Protein AF-A0A2N9N9C1-F1 (afdb_monomer_lite)

Sequence (567 aa):
MRVSGHRVFGIATTCCLLVFFAQAALATPDCSTTGSKASLPAGVTADYKSQLYGSPGSFVDVTIDGAGLQAYTPAICLYLPGAGSDHAGNNYVRFDSSSTSDKEIKGTLTLMPSAPKGVYRIYLADSSTLYYTGTNFDVRSSSNGQYADCPNAGGPVNGNQTLYCSQALLDYEQAKQIFGKGVADRYIVVQVTIRNLSDNYEYILQDVRVGTTEAVVASIDRKLVRGLAEKTEQFSARAIAIRLTLAGATMLTGIAGIVGNSALTSAANLTAGPASSGLQTAIPDLTKAELNRISDLAFSASQTVIPKHSSVPLVAFLSSKIFADHFKKFDQTCLMKFQENLIVEVAGAHVEEVNESKPAITALVPPALDLTDLSKSKTSTIYLVGTGLDGVTALHLTVPQSAGAAAAAKAIPPYKLRPVPPATTLDAAKNEIVVNSTDGLTDGKYSVALDTAAKTGISTAVVLDVFTEPTVSDVSDANNDLKSFSRSNFKNDVQIALVGTTVDSITEVHLSPPLGTAGKTLDYQVKNAKFTFPATDSDNLQLGEYSVTVDVPQKSGIQTNATITIK

Structure (mmCIF, N/CA/C/O backbone):
data_AF-A0A2N9N9C1-F1
#
_entry.id   AF-A0A2N9N9C1-F1
#
loop_
_atom_site.group_PDB
_atom_site.id
_atom_site.type_symbol
_atom_site.label_atom_id
_atom_site.label_alt_id
_atom_site.label_comp_id
_atom_site.label_asym_id
_atom_site.label_entity_id
_atom_site.label_seq_id
_atom_site.pdbx_PDB_ins_code
_atom_site.Cartn_x
_atom_site.Cartn_y
_atom_site.Cartn_z
_atom_site.occupancy
_atom_site.B_iso_or_equiv
_atom_site.auth_seq_id
_atom_site.auth_comp_id
_atom_site.auth_asym_id
_atom_site.auth_atom_id
_atom_site.pdbx_PDB_model_num
ATOM 1 N N . MET A 1 1 ? 27.827 63.834 -15.307 1.00 34.59 1 MET A N 1
ATOM 2 C CA . MET A 1 1 ? 26.377 63.533 -15.354 1.00 34.59 1 MET A CA 1
ATOM 3 C C . MET A 1 1 ? 26.076 62.455 -14.322 1.00 34.59 1 MET A C 1
ATOM 5 O O . MET A 1 1 ? 26.874 61.543 -14.176 1.00 34.59 1 MET A O 1
ATOM 9 N N . ARG A 1 2 ? 25.002 62.651 -13.547 1.00 37.84 2 ARG A N 1
ATOM 10 C CA . ARG A 1 2 ? 24.528 61.827 -12.417 1.00 37.84 2 ARG A CA 1
ATOM 11 C C . ARG A 1 2 ? 24.075 60.426 -12.847 1.00 37.84 2 ARG A C 1
ATOM 13 O O . ARG A 1 2 ? 23.530 60.332 -13.935 1.00 37.84 2 ARG A O 1
ATOM 20 N N . VAL A 1 3 ? 24.226 59.437 -11.953 1.00 31.34 3 VAL A N 1
ATOM 21 C CA . VAL A 1 3 ? 23.237 58.536 -11.271 1.00 31.34 3 VAL A CA 1
ATOM 22 C C . VAL A 1 3 ? 24.085 57.447 -10.552 1.00 31.34 3 VAL A C 1
ATOM 24 O O . VAL A 1 3 ? 25.111 57.075 -11.100 1.00 31.34 3 VAL A O 1
ATOM 27 N N . SER A 1 4 ? 23.787 56.779 -9.428 1.00 39.69 4 SER A N 1
ATOM 28 C CA . SER A 1 4 ? 23.173 57.025 -8.106 1.00 39.69 4 SER A CA 1
ATOM 29 C C . SER A 1 4 ? 22.886 55.638 -7.484 1.00 39.69 4 SER A C 1
ATOM 31 O O . SER A 1 4 ? 22.106 54.883 -8.051 1.00 39.69 4 SER A O 1
ATOM 33 N N . GLY A 1 5 ? 23.449 55.342 -6.304 1.00 37.38 5 GLY A N 1
ATOM 34 C CA . GLY A 1 5 ? 22.762 54.593 -5.238 1.00 37.38 5 GLY A CA 1
ATOM 35 C C . GLY A 1 5 ? 22.847 53.060 -5.208 1.00 37.38 5 GLY A C 1
ATOM 36 O O . GLY A 1 5 ? 22.045 52.386 -5.843 1.00 37.38 5 GLY A O 1
ATOM 37 N N . HIS A 1 6 ? 23.669 52.512 -4.304 1.00 32.84 6 HIS A N 1
ATOM 38 C CA . HIS A 1 6 ? 23.390 51.239 -3.623 1.00 32.84 6 HIS A CA 1
ATOM 39 C C . HIS A 1 6 ? 23.411 51.465 -2.107 1.00 32.84 6 HIS A C 1
ATOM 41 O O . HIS A 1 6 ? 24.379 51.977 -1.548 1.00 32.84 6 HIS A O 1
ATOM 47 N N . ARG A 1 7 ? 22.278 51.152 -1.467 1.00 32.06 7 ARG A N 1
ATOM 48 C CA . ARG A 1 7 ? 22.051 51.241 -0.023 1.00 32.06 7 ARG A CA 1
ATOM 49 C C . ARG A 1 7 ? 22.517 49.945 0.635 1.00 32.06 7 ARG A C 1
ATOM 51 O O . ARG A 1 7 ? 22.089 48.869 0.234 1.00 32.06 7 ARG A O 1
ATOM 58 N N . VAL A 1 8 ? 23.336 50.072 1.673 1.00 33.75 8 VAL A N 1
ATOM 59 C CA . VAL A 1 8 ? 23.654 49.001 2.621 1.00 33.75 8 VAL A CA 1
ATOM 60 C C . VAL A 1 8 ? 22.489 48.898 3.608 1.00 33.75 8 VAL A C 1
ATOM 62 O O . VAL A 1 8 ? 22.201 49.857 4.322 1.00 33.75 8 VAL A O 1
ATOM 65 N N . PHE A 1 9 ? 21.787 47.764 3.616 1.00 30.52 9 PHE A N 1
ATOM 66 C CA . PHE A 1 9 ? 20.780 47.444 4.628 1.00 30.52 9 PHE A CA 1
ATOM 67 C C . PHE A 1 9 ? 21.478 46.785 5.822 1.00 30.52 9 PHE A C 1
ATOM 69 O O . PHE A 1 9 ? 22.036 45.696 5.701 1.00 30.52 9 PHE A O 1
ATOM 76 N N . GLY A 1 10 ? 21.463 47.469 6.966 1.00 30.03 10 GLY A N 1
ATOM 77 C CA . GLY A 1 10 ? 21.845 46.900 8.253 1.00 30.03 10 GLY A CA 1
ATOM 78 C C . GLY A 1 10 ? 20.757 45.951 8.750 1.00 30.03 10 GLY A C 1
ATOM 79 O O . GLY A 1 10 ? 19.587 46.326 8.817 1.00 30.03 10 GLY A O 1
ATOM 80 N N . ILE A 1 11 ? 21.146 44.726 9.091 1.00 30.83 11 ILE A N 1
ATOM 81 C CA . ILE A 1 11 ? 20.286 43.759 9.772 1.00 30.83 11 ILE A CA 1
ATOM 82 C C . ILE A 1 11 ? 20.402 44.042 11.271 1.00 30.83 11 ILE A C 1
ATOM 84 O O . ILE A 1 11 ? 21.451 43.838 11.877 1.00 30.83 11 ILE A O 1
ATOM 88 N N . ALA A 1 12 ? 19.325 44.575 11.845 1.00 29.80 12 ALA A N 1
ATOM 89 C CA . ALA A 1 12 ? 19.164 44.751 13.278 1.00 29.80 12 ALA A CA 1
ATOM 90 C C . ALA A 1 12 ? 18.795 43.402 13.911 1.00 29.80 12 ALA A C 1
ATOM 92 O O . ALA A 1 12 ? 17.723 42.855 13.661 1.00 29.80 12 ALA A O 1
ATOM 93 N N . THR A 1 13 ? 19.697 42.865 14.727 1.00 31.61 13 THR A N 1
ATOM 94 C CA . THR A 1 13 ? 19.493 41.643 15.507 1.00 31.61 13 THR A CA 1
ATOM 95 C C . THR A 1 13 ? 18.629 41.967 16.726 1.00 31.61 13 THR A C 1
ATOM 97 O O . THR A 1 13 ? 19.124 42.413 17.760 1.00 31.61 13 THR A O 1
ATOM 100 N N . THR A 1 14 ? 17.314 41.791 16.603 1.00 32.53 14 THR A N 1
ATOM 101 C CA . THR A 1 14 ? 16.375 41.919 17.723 1.00 32.53 14 THR A CA 1
ATOM 102 C C . THR A 1 14 ? 16.426 40.652 18.574 1.00 32.53 14 THR A C 1
ATOM 104 O O . THR A 1 14 ? 15.998 39.578 18.159 1.00 32.53 14 THR A O 1
ATOM 107 N N . CYS A 1 15 ? 16.981 40.795 19.774 1.00 25.20 15 CYS A N 1
ATOM 108 C CA . CYS A 1 15 ? 17.037 39.780 20.816 1.00 25.20 15 CYS A CA 1
ATOM 109 C C . CYS A 1 15 ? 15.610 39.478 21.313 1.00 25.20 15 CYS A C 1
ATOM 111 O O . CYS A 1 15 ? 15.028 40.265 22.058 1.00 25.20 15 CYS A O 1
ATOM 113 N N . CYS A 1 16 ? 15.022 38.367 20.861 1.00 28.55 16 CYS A N 1
ATOM 114 C CA . CYS A 1 16 ? 13.785 37.830 21.422 1.00 28.55 16 CYS A CA 1
ATOM 115 C C . CYS A 1 16 ? 14.138 36.968 22.637 1.00 28.55 16 CYS A C 1
ATOM 117 O O . CYS A 1 16 ? 14.681 35.871 22.516 1.00 28.55 16 CYS A O 1
ATOM 119 N N . LEU A 1 17 ? 13.850 37.515 23.814 1.00 27.06 17 LEU A N 1
ATOM 120 C CA . LEU A 1 17 ? 13.979 36.876 25.114 1.00 27.06 17 LEU A CA 1
ATOM 121 C C . LEU A 1 17 ? 12.931 35.747 25.218 1.00 27.06 17 LEU A C 1
ATOM 123 O O . LEU A 1 17 ? 11.770 35.991 25.540 1.00 27.06 17 LEU A O 1
ATOM 127 N N . LEU A 1 18 ? 13.326 34.511 24.906 1.00 28.52 18 LEU A N 1
ATOM 128 C CA . LEU A 1 18 ? 12.536 33.308 25.184 1.00 28.52 18 LEU A CA 1
ATOM 129 C C . LEU A 1 18 ? 12.537 33.057 26.698 1.00 28.52 18 LEU A C 1
ATOM 131 O O . LEU A 1 18 ? 13.459 32.456 27.248 1.00 28.52 18 LEU A O 1
ATOM 135 N N . VAL A 1 19 ? 11.497 33.538 27.378 1.00 27.14 19 VAL A N 1
ATOM 136 C CA . VAL A 1 19 ? 11.169 33.132 28.748 1.00 27.14 19 VAL A CA 1
ATOM 137 C C . VAL A 1 19 ? 10.612 31.711 28.682 1.00 27.14 19 VAL A C 1
ATOM 139 O O . VAL A 1 19 ? 9.431 31.500 28.418 1.00 27.14 19 VAL A O 1
ATOM 142 N N . PHE A 1 20 ? 11.476 30.722 28.902 1.00 27.19 20 PHE A N 1
ATOM 143 C CA . PHE A 1 20 ? 11.045 29.374 29.252 1.00 27.19 20 PHE A CA 1
ATOM 144 C C . PHE A 1 20 ? 10.433 29.424 30.657 1.00 27.19 20 PHE A C 1
ATOM 146 O O . PHE A 1 20 ? 11.151 29.529 31.652 1.00 27.19 20 PHE A O 1
ATOM 153 N N . PHE A 1 21 ? 9.106 29.338 30.754 1.00 29.94 21 PHE A N 1
ATOM 154 C CA . PHE A 1 21 ? 8.471 28.895 31.991 1.00 29.94 21 PHE A CA 1
ATOM 155 C C . PHE A 1 21 ? 8.863 27.430 32.199 1.00 29.94 21 PHE A C 1
ATOM 157 O O . PHE A 1 21 ? 8.314 26.530 31.567 1.00 29.94 21 PHE A O 1
ATOM 164 N N . ALA A 1 22 ? 9.848 27.194 33.064 1.00 30.05 22 ALA A N 1
ATOM 165 C CA . ALA A 1 22 ? 10.119 25.873 33.601 1.00 30.05 22 ALA A CA 1
ATOM 166 C C . ALA A 1 22 ? 8.901 25.453 34.438 1.00 30.05 22 ALA A C 1
ATOM 168 O O . ALA A 1 22 ? 8.758 25.859 35.591 1.00 30.05 22 ALA A O 1
ATOM 169 N N . GLN A 1 23 ? 7.992 24.674 33.850 1.00 35.12 23 GLN A N 1
ATOM 170 C CA . GLN A 1 23 ? 7.035 23.907 34.635 1.00 35.12 23 GLN A CA 1
ATOM 171 C C . GLN A 1 23 ? 7.849 22.883 35.427 1.00 35.12 23 GLN A C 1
ATOM 173 O O . GLN A 1 23 ? 8.410 21.947 34.857 1.00 35.12 23 GLN A O 1
ATOM 178 N N . ALA A 1 24 ? 7.979 23.096 36.736 1.00 35.19 24 ALA A N 1
ATOM 179 C CA . ALA A 1 24 ? 8.482 22.066 37.626 1.00 35.19 24 ALA A CA 1
ATOM 180 C C . ALA A 1 24 ? 7.539 20.864 37.495 1.00 35.19 24 ALA A C 1
ATOM 182 O O . ALA A 1 24 ? 6.362 20.965 37.840 1.00 35.19 24 ALA A O 1
ATOM 183 N N . ALA A 1 25 ? 8.039 19.755 36.951 1.00 41.97 25 ALA A N 1
ATOM 184 C CA . ALA A 1 25 ? 7.324 18.490 36.967 1.00 41.97 25 ALA A CA 1
ATOM 185 C C . ALA A 1 25 ? 7.162 18.084 38.437 1.00 41.97 25 ALA A C 1
ATOM 187 O O . ALA A 1 25 ? 8.093 17.572 39.058 1.00 41.97 25 ALA A O 1
ATOM 188 N N . LEU A 1 26 ? 6.007 18.404 39.021 1.00 46.78 26 LEU A N 1
ATOM 189 C CA . LEU A 1 26 ? 5.629 17.919 40.340 1.00 46.78 26 LEU A CA 1
ATOM 190 C C . LEU A 1 26 ? 5.619 16.393 40.255 1.00 46.78 26 LEU A C 1
ATOM 192 O O . LEU A 1 26 ? 4.904 15.819 39.433 1.00 46.78 26 LEU A O 1
ATOM 196 N N . ALA A 1 27 ? 6.463 15.745 41.057 1.00 54.41 27 ALA A N 1
ATOM 197 C CA . ALA A 1 27 ? 6.459 14.297 41.170 1.00 54.41 27 ALA A CA 1
ATOM 198 C C . ALA A 1 27 ? 5.048 13.861 41.582 1.00 54.41 27 ALA A C 1
ATOM 200 O O . ALA A 1 27 ? 4.541 14.293 42.618 1.00 54.41 27 ALA A O 1
ATOM 201 N N . THR A 1 28 ? 4.398 13.048 40.750 1.00 59.03 28 THR A N 1
ATOM 202 C CA . THR A 1 28 ? 3.070 12.518 41.057 1.00 59.03 28 THR A CA 1
ATOM 203 C C . THR A 1 28 ? 3.155 11.702 42.352 1.00 59.03 28 THR A C 1
ATOM 205 O O . THR A 1 28 ? 4.028 10.829 42.432 1.00 59.03 28 THR A O 1
ATOM 208 N N . PRO A 1 29 ? 2.285 11.961 43.342 1.00 62.41 29 PRO A N 1
ATOM 209 C CA . PRO A 1 29 ? 2.258 11.238 44.608 1.00 62.41 29 PRO A CA 1
ATOM 210 C C . PRO A 1 29 ? 2.244 9.725 44.373 1.00 62.41 29 PRO A C 1
ATOM 212 O O . PRO A 1 29 ? 1.497 9.229 43.530 1.00 62.41 29 PRO A O 1
ATOM 215 N N . ASP A 1 30 ? 3.087 8.985 45.088 1.00 69.94 30 ASP A N 1
ATOM 216 C CA . ASP A 1 30 ? 3.107 7.525 45.023 1.00 69.94 30 ASP A CA 1
ATOM 217 C C . ASP A 1 30 ? 1.934 6.951 45.834 1.00 69.94 30 ASP A C 1
ATOM 219 O O . ASP A 1 30 ? 1.785 7.255 47.024 1.00 69.94 30 ASP A O 1
ATOM 223 N N . CYS A 1 31 ? 1.102 6.100 45.212 1.00 73.38 31 CYS A N 1
ATOM 224 C CA . CYS A 1 31 ? 0.025 5.409 45.933 1.00 73.38 31 CYS A CA 1
ATOM 225 C C . CYS A 1 31 ? 0.542 4.408 46.980 1.00 73.38 31 CYS A C 1
ATOM 227 O O . CYS A 1 31 ? -0.258 3.804 47.689 1.00 73.38 31 CYS A O 1
ATOM 229 N N . SER A 1 32 ? 1.860 4.218 47.087 1.00 68.69 32 SER A N 1
ATOM 230 C CA . SER A 1 32 ? 2.495 3.462 48.168 1.00 68.69 32 SER A CA 1
ATOM 231 C C . SER A 1 32 ? 2.418 4.149 49.538 1.00 68.69 32 SER A C 1
ATOM 233 O O . SER A 1 32 ? 2.744 3.524 50.547 1.00 68.69 32 SER A O 1
ATOM 235 N N . THR A 1 33 ? 1.978 5.410 49.615 1.00 60.81 33 THR A N 1
ATOM 236 C CA . THR A 1 33 ? 1.808 6.130 50.884 1.00 60.81 33 THR A CA 1
ATOM 237 C C . THR A 1 33 ? 0.645 5.538 51.694 1.00 60.81 33 THR A C 1
ATOM 239 O O . THR A 1 33 ? -0.524 5.874 51.539 1.00 60.81 33 THR A O 1
ATOM 242 N N . THR A 1 34 ? 0.983 4.608 52.591 1.00 52.22 34 THR A N 1
ATOM 243 C CA . THR A 1 34 ? 0.083 3.812 53.446 1.00 52.22 34 THR A CA 1
ATOM 244 C C . THR A 1 34 ? -0.561 4.595 54.604 1.00 52.22 34 THR A C 1
ATOM 246 O O . THR A 1 34 ? -0.782 4.044 55.684 1.00 52.22 34 THR A O 1
ATOM 249 N N . GLY A 1 35 ? -0.854 5.883 54.421 1.00 54.59 35 GLY A N 1
ATOM 250 C CA . GLY A 1 35 ? -1.615 6.667 55.391 1.00 54.59 35 GLY A CA 1
ATOM 251 C C . GLY A 1 35 ? -3.083 6.240 55.380 1.00 54.59 35 GLY A C 1
ATOM 252 O O . GLY A 1 35 ? -3.703 6.161 54.323 1.00 54.59 35 GLY A O 1
ATOM 253 N N . SER A 1 36 ? -3.641 5.928 56.550 1.00 54.34 36 SER A N 1
ATOM 254 C CA . SER A 1 36 ? -5.056 5.594 56.760 1.00 54.34 36 SER A CA 1
ATOM 255 C C . SER A 1 36 ? -5.996 6.475 55.927 1.00 54.34 36 SER A C 1
ATOM 257 O O . SER A 1 36 ? -5.903 7.696 56.015 1.00 54.34 36 SER A O 1
ATOM 259 N N . LYS A 1 37 ? -6.909 5.851 55.162 1.00 63.62 37 LYS A N 1
ATOM 260 C CA . LYS A 1 37 ? -7.941 6.514 54.340 1.00 63.62 37 LYS A CA 1
ATOM 261 C C . LYS A 1 37 ? -8.642 7.612 55.144 1.00 63.62 37 LYS A C 1
ATOM 263 O O . LYS A 1 37 ? -9.498 7.309 55.976 1.00 63.62 37 LYS A O 1
ATOM 268 N N . ALA A 1 38 ? -8.279 8.867 54.904 1.00 71.19 38 ALA A N 1
ATOM 269 C CA . ALA A 1 38 ? -8.938 9.996 55.535 1.00 71.19 38 ALA A CA 1
ATOM 270 C C . ALA A 1 38 ? -10.239 10.318 54.789 1.00 71.19 38 ALA A C 1
ATOM 272 O O . ALA A 1 38 ? -10.326 10.194 53.564 1.00 71.19 38 ALA A O 1
ATOM 273 N N . SER A 1 39 ? -11.272 10.714 55.534 1.00 71.19 39 SER A N 1
ATOM 274 C CA . SER A 1 39 ? -12.498 11.254 54.945 1.00 71.19 39 SER A CA 1
ATOM 275 C C . SER A 1 39 ? -12.164 12.526 54.170 1.00 71.19 39 SER A C 1
ATOM 277 O O . SER A 1 39 ? -11.446 13.376 54.700 1.00 71.19 39 SER A O 1
ATOM 279 N N . LEU A 1 40 ? -12.683 12.671 52.946 1.00 79.75 40 LEU A N 1
ATOM 280 C CA . LEU A 1 40 ? -12.475 13.899 52.179 1.00 79.75 40 LEU A CA 1
ATOM 281 C C . LEU A 1 40 ? -12.964 15.132 52.942 1.00 79.75 40 LEU A C 1
ATOM 283 O O . LEU A 1 40 ? -13.944 15.039 53.691 1.00 79.75 40 LEU A O 1
ATOM 287 N N . PRO A 1 41 ? -12.354 16.302 52.682 1.00 79.75 41 PRO A N 1
ATOM 288 C CA . PRO A 1 41 ? -12.990 17.574 52.976 1.00 79.75 41 PRO A CA 1
ATOM 289 C C . PRO A 1 41 ? -14.419 17.591 52.414 1.00 79.75 41 PRO A C 1
ATOM 291 O O . PRO A 1 41 ? -14.674 17.133 51.297 1.00 79.75 41 PRO A O 1
ATOM 294 N N . ALA A 1 42 ? -15.371 18.088 53.203 1.00 82.25 42 ALA A N 1
ATOM 295 C CA . ALA A 1 42 ? -16.772 18.112 52.803 1.00 82.25 42 ALA A CA 1
ATOM 296 C C . ALA A 1 42 ? -16.960 18.905 51.496 1.00 82.25 42 ALA A C 1
ATOM 298 O O . ALA A 1 42 ? -16.484 20.033 51.377 1.00 82.25 42 ALA A O 1
ATOM 299 N N . GLY A 1 43 ? -17.688 18.323 50.537 1.00 85.00 43 GLY A N 1
ATOM 300 C CA . GLY A 1 43 ? -18.047 18.984 49.278 1.00 85.00 43 GLY A CA 1
ATOM 301 C C . GLY A 1 43 ? -17.063 18.793 48.125 1.00 85.00 43 GLY A C 1
ATOM 302 O O . GLY A 1 43 ? -17.225 19.460 47.109 1.00 85.00 43 GLY A O 1
ATOM 303 N N . VAL A 1 44 ? -16.071 17.909 48.258 1.00 89.00 44 VAL A N 1
ATOM 304 C CA . VAL A 1 44 ? -15.210 17.537 47.132 1.00 89.00 44 VAL A CA 1
ATOM 305 C C . VAL A 1 44 ? -15.832 16.387 46.333 1.00 89.00 44 VAL A C 1
ATOM 307 O O . VAL A 1 44 ? -16.139 15.334 46.895 1.00 89.00 44 VAL A O 1
ATOM 310 N N . THR A 1 45 ? -15.975 16.568 45.024 1.00 88.38 45 THR A N 1
ATOM 311 C CA . THR A 1 45 ? -16.496 15.575 44.075 1.00 88.38 45 THR A CA 1
ATOM 312 C C . THR A 1 45 ? -15.630 15.550 42.823 1.00 88.38 45 THR A C 1
ATOM 314 O O . THR A 1 45 ? -15.299 16.604 42.290 1.00 88.38 45 THR A O 1
ATOM 317 N N . ALA A 1 46 ? -15.274 14.364 42.334 1.00 86.75 46 ALA A N 1
ATOM 318 C CA . ALA A 1 46 ? -14.669 14.227 41.013 1.00 86.75 46 ALA A CA 1
ATOM 319 C C . ALA A 1 46 ? -15.740 13.800 40.004 1.00 86.75 46 ALA A C 1
ATOM 321 O O . ALA A 1 46 ? -16.543 12.914 40.283 1.00 86.75 46 ALA A O 1
ATOM 322 N N . ASP A 1 47 ? -15.739 14.435 38.842 1.00 84.88 47 ASP A N 1
ATOM 323 C CA . ASP A 1 47 ? -16.590 14.110 37.707 1.00 84.88 47 ASP A CA 1
ATOM 324 C C . ASP A 1 47 ? -15.721 13.935 36.458 1.00 84.88 47 ASP A C 1
ATOM 326 O O . ASP A 1 47 ? -14.651 14.535 36.307 1.00 84.88 47 ASP A O 1
ATOM 330 N N . TYR A 1 48 ? -16.169 13.083 35.550 1.00 80.25 48 TYR A N 1
ATOM 331 C CA . TYR A 1 48 ? -15.528 12.868 34.266 1.00 80.25 48 TYR A CA 1
ATOM 332 C C . TYR A 1 48 ? -16.594 12.824 33.179 1.00 80.25 48 TYR A C 1
ATOM 334 O O . TYR A 1 48 ? -17.628 12.174 33.304 1.00 80.25 48 TYR A O 1
ATOM 342 N N . LYS A 1 49 ? -16.340 13.517 32.066 1.00 61.91 49 LYS A N 1
ATOM 343 C CA . LYS A 1 49 ? -17.355 13.693 31.011 1.00 61.91 49 LYS A CA 1
ATOM 344 C C . LYS A 1 49 ? -17.622 12.428 30.186 1.00 61.91 49 LYS A C 1
ATOM 346 O O . LYS A 1 49 ? -18.571 12.397 29.407 1.00 61.91 49 LYS A O 1
ATOM 351 N N . SER A 1 50 ? -16.799 11.395 30.343 1.00 57.28 50 SER A N 1
ATOM 352 C CA . SER A 1 50 ? -16.910 10.120 29.630 1.00 57.28 50 SER A CA 1
ATOM 353 C C . SER A 1 50 ? -16.283 9.000 30.452 1.00 57.28 50 SER A C 1
ATOM 355 O O . SER A 1 50 ? -15.184 9.185 30.972 1.00 57.28 50 SER A O 1
ATOM 357 N N . GLN A 1 51 ? -16.934 7.834 30.550 1.00 55.97 51 GLN A N 1
ATOM 358 C CA . GLN A 1 51 ? -16.286 6.649 31.125 1.00 55.97 51 GLN A CA 1
ATOM 359 C C . GLN A 1 51 ? -14.968 6.388 30.383 1.00 55.97 51 GLN A C 1
ATOM 361 O O . GLN A 1 51 ? -14.952 6.382 29.151 1.00 55.97 51 GLN A O 1
ATOM 366 N N . LEU A 1 52 ? -13.878 6.197 31.138 1.00 54.25 52 LEU A N 1
ATOM 367 C CA . LEU A 1 52 ? -12.596 5.684 30.642 1.00 54.25 52 LEU A CA 1
ATOM 368 C C . LEU A 1 52 ? -12.804 4.249 30.154 1.00 54.25 52 LEU A C 1
ATOM 370 O O . LEU A 1 52 ? -12.458 3.290 30.832 1.00 54.25 52 LEU A O 1
ATOM 374 N N . TYR A 1 53 ? -13.423 4.112 28.989 1.00 51.94 53 TYR A N 1
ATOM 375 C CA . TYR A 1 53 ? -13.312 2.925 28.167 1.00 51.94 53 TYR A CA 1
ATOM 376 C C . TYR A 1 53 ? -12.043 3.097 27.358 1.00 51.94 53 TYR A C 1
ATOM 378 O O . TYR A 1 53 ? -11.936 4.050 26.585 1.00 51.94 53 TYR A O 1
ATOM 386 N N . GLY A 1 54 ? -11.063 2.226 27.566 1.00 50.44 54 GLY A N 1
ATOM 387 C CA . GLY A 1 54 ? -10.139 2.029 26.472 1.00 50.44 54 GLY A CA 1
ATOM 388 C C . GLY A 1 54 ? -8.789 1.448 26.780 1.00 50.44 54 GLY A C 1
ATOM 389 O O . GLY A 1 54 ? -8.175 1.623 27.832 1.00 50.44 54 GLY A O 1
ATOM 390 N N . SER A 1 55 ? -8.376 0.752 25.734 1.00 50.25 55 SER A N 1
ATOM 391 C CA . SER A 1 55 ? -7.036 0.395 25.333 1.00 50.25 55 SER A CA 1
ATOM 392 C C . SER A 1 55 ? -5.947 1.419 25.715 1.00 50.25 55 SER A C 1
ATOM 394 O O . SER A 1 55 ? -6.207 2.618 25.818 1.00 50.25 55 SER A O 1
ATOM 396 N N . PRO A 1 56 ? -4.687 0.964 25.799 1.00 50.34 56 PRO A N 1
ATOM 397 C CA . PRO A 1 56 ? -3.477 1.782 25.759 1.00 50.34 56 PRO A CA 1
ATOM 398 C C . PRO A 1 56 ? -3.613 3.130 25.039 1.00 50.34 56 PRO A C 1
ATOM 400 O O . PRO A 1 56 ? -3.881 3.156 23.843 1.00 50.34 56 PRO A O 1
ATOM 403 N N . GLY A 1 57 ? -3.381 4.246 25.731 1.00 56.69 57 GLY A N 1
ATOM 404 C CA . GLY A 1 57 ? -3.353 5.584 25.128 1.00 56.69 57 GLY A CA 1
ATOM 405 C C . GLY A 1 57 ? -4.687 6.337 25.105 1.00 56.69 57 GLY A C 1
ATOM 406 O O . GLY A 1 57 ? -4.722 7.469 24.623 1.00 56.69 57 GLY A O 1
ATOM 407 N N . SER A 1 58 ? -5.774 5.770 25.636 1.00 65.44 58 SER A N 1
ATOM 408 C CA . SER A 1 58 ? -7.021 6.514 25.850 1.00 65.44 58 SER A CA 1
ATOM 409 C C . SER A 1 58 ? -6.843 7.615 26.896 1.00 65.44 58 SER A C 1
ATOM 411 O O . SER A 1 58 ? -6.081 7.452 27.857 1.00 65.44 58 SER A O 1
ATOM 413 N N . PHE A 1 59 ? -7.593 8.705 26.748 1.00 74.00 59 PHE A N 1
ATOM 414 C CA . PHE A 1 59 ? -7.581 9.809 27.695 1.00 74.00 59 PHE A CA 1
ATOM 415 C C . PHE A 1 59 ? -8.974 10.357 27.978 1.00 74.00 59 PHE A C 1
ATOM 417 O O . PHE A 1 59 ? -9.857 10.291 27.125 1.00 74.00 59 PHE A O 1
ATOM 424 N N . VAL A 1 60 ? -9.161 10.894 29.182 1.00 76.44 60 VAL A N 1
ATOM 425 C CA . VAL A 1 60 ? -10.433 11.454 29.643 1.00 76.44 60 VAL A CA 1
ATOM 426 C C . VAL A 1 60 ? -10.205 12.713 30.454 1.00 76.44 60 VAL A C 1
ATOM 428 O O . VAL A 1 60 ? -9.342 12.759 31.329 1.00 76.44 60 VAL A O 1
ATOM 431 N N . ASP A 1 61 ? -11.020 13.725 30.176 1.00 81.44 61 ASP A N 1
ATOM 432 C CA . ASP A 1 61 ? -11.037 14.954 30.953 1.00 81.44 61 ASP A CA 1
ATOM 433 C C . ASP A 1 61 ? -11.749 14.716 32.284 1.00 81.44 61 ASP A C 1
ATOM 435 O O . ASP A 1 61 ? -12.920 14.319 32.335 1.00 81.44 61 ASP A O 1
ATOM 439 N N . VAL A 1 62 ? -11.023 14.981 33.364 1.00 86.38 62 VAL A N 1
ATOM 440 C CA . VAL A 1 62 ? -11.498 14.875 34.740 1.00 86.38 62 VAL A CA 1
ATOM 441 C C . VAL A 1 62 ? -11.571 16.280 35.322 1.00 86.38 62 VAL A C 1
ATOM 443 O O . VAL A 1 62 ? -10.641 17.079 35.187 1.00 86.38 62 VAL A O 1
ATOM 446 N N . THR A 1 63 ? -12.688 16.575 35.976 1.00 91.81 63 THR A N 1
ATOM 447 C CA . THR A 1 63 ? -12.891 17.793 36.762 1.00 91.81 63 THR A CA 1
ATOM 448 C C . THR A 1 63 ? -13.111 17.389 38.214 1.00 91.81 63 THR A C 1
ATOM 450 O O . THR A 1 63 ? -13.971 16.568 38.508 1.00 91.81 63 THR A O 1
ATOM 453 N N . ILE A 1 64 ? -12.297 17.910 39.124 1.00 92.00 64 ILE A N 1
ATOM 454 C CA . ILE A 1 64 ? -12.445 17.707 40.565 1.00 92.00 64 ILE A CA 1
ATOM 455 C C . ILE A 1 64 ? -12.878 19.038 41.159 1.00 92.00 64 ILE A C 1
ATOM 457 O O . ILE A 1 64 ? -12.094 19.982 41.159 1.00 92.00 64 ILE A O 1
ATOM 461 N N . ASP A 1 65 ? -14.104 19.104 41.659 1.00 92.44 65 ASP A N 1
ATOM 462 C CA . ASP A 1 65 ? -14.693 20.284 42.286 1.00 92.44 65 ASP A CA 1
ATOM 463 C C . ASP A 1 65 ? -14.654 20.154 43.808 1.00 92.44 65 ASP A C 1
ATOM 465 O O . ASP A 1 65 ? -14.807 19.060 44.345 1.00 92.44 65 ASP A O 1
ATOM 469 N N . GLY A 1 66 ? -14.448 21.260 44.521 1.00 90.44 66 GLY A N 1
ATOM 470 C CA . GLY A 1 66 ? -14.416 21.291 45.985 1.00 90.44 66 GLY A CA 1
ATOM 471 C C . GLY A 1 66 ? -13.629 22.479 46.530 1.00 90.44 66 GLY A C 1
ATOM 472 O O . GLY A 1 66 ? -12.931 23.141 45.781 1.00 90.44 66 GLY A O 1
ATOM 473 N N . ALA A 1 67 ? -13.733 22.785 47.824 1.00 89.69 67 ALA A N 1
ATOM 474 C CA . ALA A 1 67 ? -12.984 23.892 48.434 1.00 89.69 67 ALA A CA 1
ATOM 475 C C . ALA A 1 67 ? -11.605 23.441 48.947 1.00 89.69 67 ALA A C 1
ATOM 477 O O . ALA A 1 67 ? -11.473 22.332 49.465 1.00 89.69 67 ALA A O 1
ATOM 478 N N . GLY A 1 68 ? -10.596 24.316 48.872 1.00 89.25 68 GLY A N 1
ATOM 479 C CA . GLY A 1 68 ? -9.253 24.033 49.390 1.00 89.25 68 GLY A CA 1
ATOM 480 C C . GLY A 1 68 ? -8.377 23.202 48.450 1.00 89.25 68 GLY A C 1
ATOM 481 O O . GLY A 1 68 ? -7.394 22.612 48.898 1.00 89.25 68 GLY A O 1
ATOM 482 N N . LEU A 1 69 ? -8.720 23.104 47.160 1.00 91.44 69 LEU A N 1
ATOM 483 C CA . LEU A 1 69 ? -8.080 22.152 46.245 1.00 91.44 69 LEU A CA 1
ATOM 484 C C . LEU A 1 69 ? -6.619 22.480 45.893 1.00 91.44 69 LEU A C 1
ATOM 486 O O . LEU A 1 69 ? -5.887 21.589 45.470 1.00 91.44 69 LEU A O 1
ATOM 490 N N . GLN A 1 70 ? -6.146 23.708 46.138 1.00 90.69 70 GLN A N 1
ATOM 491 C CA . GLN A 1 70 ? -4.748 24.094 45.876 1.00 90.69 70 GLN A CA 1
ATOM 492 C C . GLN A 1 70 ? -3.722 23.330 46.723 1.00 90.69 70 GLN A C 1
ATOM 494 O O . GLN A 1 70 ? -2.554 23.263 46.344 1.00 90.69 70 GLN A O 1
ATOM 499 N N . ALA A 1 71 ? -4.139 22.765 47.859 1.00 90.19 71 ALA A N 1
ATOM 500 C CA . ALA A 1 71 ? -3.267 21.985 48.733 1.00 90.19 71 ALA A CA 1
ATOM 501 C C . ALA A 1 71 ? -3.079 20.529 48.269 1.00 90.19 71 ALA A C 1
ATOM 503 O O . ALA A 1 71 ? -2.289 19.801 48.871 1.00 90.19 71 ALA A O 1
ATOM 504 N N . TYR A 1 72 ? -3.796 20.100 47.225 1.00 91.12 72 TYR A N 1
ATOM 505 C CA . TYR A 1 72 ? -3.860 18.705 46.815 1.00 91.12 72 TYR A CA 1
ATOM 506 C C . TYR A 1 72 ? -3.310 18.480 45.408 1.00 91.12 72 TYR A C 1
ATOM 508 O O . TYR A 1 72 ? -3.457 19.305 44.508 1.00 91.12 72 TYR A O 1
ATOM 516 N N . THR A 1 73 ? -2.716 17.307 45.203 1.00 89.69 73 THR A N 1
ATOM 517 C CA . THR A 1 73 ? -2.304 16.806 43.889 1.00 89.69 73 THR A CA 1
ATOM 518 C C . THR A 1 73 ? -3.138 15.575 43.534 1.00 89.69 73 THR A C 1
ATOM 520 O O . THR A 1 73 ? -3.209 14.651 44.345 1.00 89.69 73 THR A O 1
ATOM 523 N N . PRO A 1 74 ? -3.775 15.513 42.354 1.00 88.75 74 PRO A N 1
ATOM 524 C CA . PRO A 1 74 ? -4.497 14.320 41.928 1.00 88.75 74 PRO A CA 1
ATOM 525 C C . PRO A 1 74 ? -3.560 13.114 41.811 1.00 88.75 74 PRO A C 1
ATOM 527 O O . PRO A 1 74 ? -2.477 13.205 41.234 1.00 88.75 74 PRO A O 1
ATOM 530 N N . ALA A 1 75 ? -3.997 11.978 42.341 1.00 87.50 75 ALA A N 1
ATOM 531 C CA . ALA A 1 75 ? -3.332 10.688 42.235 1.00 87.50 75 ALA A CA 1
ATOM 532 C C . ALA A 1 75 ? -4.343 9.643 41.753 1.00 87.50 75 ALA A C 1
ATOM 534 O O . ALA A 1 75 ? -5.524 9.705 42.088 1.00 87.50 75 ALA A O 1
ATOM 535 N N . ILE A 1 76 ? -3.905 8.682 40.946 1.00 85.31 76 ILE A N 1
ATOM 536 C CA . ILE A 1 76 ? -4.784 7.646 40.396 1.00 85.31 76 ILE A CA 1
ATOM 537 C C . ILE A 1 76 ? -4.179 6.294 40.723 1.00 85.31 76 ILE A C 1
ATOM 539 O O . ILE A 1 76 ? -3.048 5.999 40.339 1.00 85.31 76 ILE A O 1
ATOM 543 N N . CYS A 1 77 ? -4.946 5.469 41.426 1.00 84.81 77 CYS A N 1
ATOM 544 C CA . CYS A 1 77 ? -4.444 4.213 41.964 1.00 84.81 77 CYS A CA 1
ATOM 545 C C . CYS A 1 77 ? -5.292 3.043 41.477 1.00 84.81 77 CYS A C 1
ATOM 547 O O . CYS A 1 77 ? -6.513 3.151 41.335 1.00 84.81 77 CYS A O 1
ATOM 549 N N . LEU A 1 78 ? -4.628 1.916 41.229 1.00 82.44 78 LEU A N 1
ATOM 550 C CA . LEU A 1 78 ? -5.290 0.674 40.860 1.00 82.44 78 LEU A CA 1
ATOM 551 C C . LEU A 1 78 ? -5.870 0.026 42.121 1.00 82.44 78 LEU A C 1
ATOM 553 O O . LEU A 1 78 ? -5.136 -0.328 43.048 1.00 82.44 78 LEU A O 1
ATOM 557 N N . TYR A 1 79 ? -7.183 -0.173 42.129 1.00 84.25 79 TYR A N 1
ATOM 558 C CA . TYR A 1 79 ? -7.882 -0.910 43.168 1.00 84.25 79 TYR A CA 1
ATOM 559 C C . TYR A 1 79 ? -7.993 -2.388 42.792 1.00 84.25 79 TYR A C 1
ATOM 561 O O . TYR A 1 79 ? -8.709 -2.763 41.862 1.00 84.25 79 TYR A O 1
ATOM 569 N N . LEU A 1 80 ? -7.312 -3.240 43.560 1.00 77.25 80 LEU A N 1
ATOM 570 C CA . LEU A 1 80 ? -7.460 -4.690 43.479 1.00 77.25 80 LEU A CA 1
ATOM 571 C C . LEU A 1 80 ? -8.401 -5.163 44.599 1.00 77.25 80 LEU A C 1
ATOM 573 O O . LEU A 1 80 ? -8.038 -5.071 45.776 1.00 77.25 80 LEU A O 1
ATOM 577 N N . PRO A 1 81 ? -9.605 -5.673 44.279 1.00 73.25 81 PRO A N 1
ATOM 578 C CA . PRO A 1 81 ? -10.504 -6.224 45.286 1.00 73.25 81 PRO A CA 1
ATOM 579 C C . PRO A 1 81 ? -9.802 -7.337 46.077 1.00 73.25 81 PRO A C 1
ATOM 581 O O . PRO A 1 81 ? -9.313 -8.301 45.494 1.00 73.25 81 PRO A O 1
ATOM 584 N N . GLY A 1 82 ? -9.739 -7.204 47.404 1.00 72.81 82 GLY A N 1
ATOM 585 C CA . GLY A 1 82 ? -9.110 -8.188 48.295 1.00 72.81 82 GLY A CA 1
ATOM 586 C C . GLY A 1 82 ? -7.630 -7.943 48.614 1.00 72.81 82 GLY A C 1
ATOM 587 O O . GLY A 1 82 ? -7.121 -8.554 49.552 1.00 72.81 82 GLY A O 1
ATOM 588 N N . ALA A 1 83 ? -6.952 -7.020 47.924 1.00 69.38 83 ALA A N 1
ATOM 589 C CA . ALA A 1 83 ? -5.673 -6.497 48.396 1.00 69.38 83 ALA A CA 1
ATOM 590 C C . ALA A 1 83 ? -5.942 -5.477 49.517 1.00 69.38 83 ALA A C 1
ATOM 592 O O . ALA A 1 83 ? -6.779 -4.586 49.372 1.00 69.38 83 ALA A O 1
ATOM 593 N N . GLY A 1 84 ? -5.258 -5.604 50.658 1.00 63.59 84 GLY A N 1
ATOM 594 C CA . GLY A 1 84 ? -5.421 -4.688 51.799 1.00 63.59 84 GLY A CA 1
ATOM 595 C C . GLY A 1 84 ? -4.990 -3.240 51.515 1.00 63.59 84 GLY A C 1
ATOM 596 O O . GLY A 1 84 ? -5.256 -2.354 52.324 1.00 63.59 84 GLY A O 1
ATOM 597 N N . SER A 1 85 ? -4.358 -2.996 50.366 1.00 68.44 85 SER A N 1
ATOM 598 C CA . SER A 1 85 ? -3.848 -1.706 49.908 1.00 68.44 85 SER A CA 1
ATOM 599 C C . SER A 1 85 ? -4.046 -1.557 48.399 1.00 68.44 85 SER A C 1
ATOM 601 O O . SER A 1 85 ? -3.837 -2.511 47.648 1.00 68.44 85 SER A O 1
ATOM 603 N N . ASP A 1 86 ? -4.404 -0.353 47.960 1.00 67.69 86 ASP A N 1
ATOM 604 C CA . ASP A 1 86 ? -4.384 0.033 46.549 1.00 67.69 86 ASP A CA 1
ATOM 605 C C . ASP A 1 86 ? -2.919 0.065 46.061 1.00 67.69 86 ASP A C 1
ATOM 607 O O . ASP A 1 86 ? -2.017 0.443 46.811 1.00 67.69 86 ASP A O 1
ATOM 611 N N . HIS A 1 87 ? -2.653 -0.373 44.828 1.00 63.75 87 HIS A N 1
ATOM 612 C CA . HIS A 1 87 ? -1.289 -0.429 44.290 1.00 63.75 87 HIS A CA 1
ATOM 613 C C . HIS A 1 87 ? -0.934 0.866 43.549 1.00 63.75 87 HIS A C 1
ATOM 615 O O . HIS A 1 87 ? -1.769 1.433 42.837 1.00 63.75 87 HIS A O 1
ATOM 621 N N . ALA A 1 88 ? 0.328 1.296 43.680 1.00 59.69 88 ALA A N 1
ATOM 622 C CA . ALA A 1 88 ? 0.925 2.400 42.928 1.00 59.69 88 ALA A CA 1
ATOM 623 C C . ALA A 1 88 ? 0.711 2.226 41.422 1.00 59.69 88 ALA A C 1
ATOM 625 O O . ALA A 1 88 ? 1.308 1.365 40.776 1.00 59.69 88 ALA A O 1
ATOM 626 N N . GLY A 1 89 ? -0.190 3.049 40.883 1.00 55.22 89 GLY A N 1
ATOM 627 C CA . GLY A 1 89 ? -0.578 3.065 39.477 1.00 55.22 89 GLY A CA 1
ATOM 628 C C . GLY A 1 89 ? 0.270 4.002 38.622 1.00 55.22 89 GLY A C 1
ATOM 629 O O . GLY A 1 89 ? -0.034 4.167 37.446 1.00 55.22 89 GLY A O 1
ATOM 630 N N . ASN A 1 90 ? 1.314 4.619 39.180 1.00 58.66 90 ASN A N 1
ATOM 631 C CA . ASN A 1 90 ? 1.985 5.783 38.588 1.00 58.66 90 ASN A CA 1
ATOM 632 C C . ASN A 1 90 ? 2.657 5.496 37.233 1.00 58.66 90 ASN A C 1
ATOM 634 O O . ASN A 1 90 ? 2.878 6.412 36.450 1.00 58.66 90 ASN A O 1
ATOM 638 N N . ASN A 1 91 ? 2.938 4.227 36.922 1.00 66.75 91 ASN A N 1
ATOM 639 C CA . ASN A 1 91 ? 3.467 3.822 35.613 1.00 66.75 91 ASN A CA 1
ATOM 640 C C . ASN A 1 91 ? 2.370 3.537 34.574 1.00 66.75 91 ASN A C 1
ATOM 642 O O . ASN A 1 91 ? 2.668 3.312 33.403 1.00 66.75 91 ASN A O 1
ATOM 646 N N . TYR A 1 92 ? 1.112 3.497 35.005 1.00 74.50 92 TYR A N 1
ATOM 647 C CA . TYR A 1 92 ? -0.033 3.057 34.215 1.00 74.50 92 TYR A CA 1
ATOM 648 C C . TYR A 1 92 ? -0.987 4.188 33.867 1.00 74.50 92 TYR A C 1
ATOM 650 O O . TYR A 1 92 ? -1.721 4.073 32.893 1.00 74.50 92 TYR A O 1
ATOM 658 N N . VAL A 1 93 ? -0.999 5.268 34.644 1.00 76.94 93 VAL A N 1
ATOM 659 C CA . VAL A 1 93 ? -1.892 6.401 34.414 1.00 76.94 93 VAL A CA 1
ATOM 660 C C . VAL A 1 93 ? -1.144 7.697 34.672 1.00 76.94 93 VAL A C 1
ATOM 662 O O . VAL A 1 93 ? -0.464 7.834 35.685 1.00 76.94 93 VAL A O 1
ATOM 665 N N . ARG A 1 94 ? -1.289 8.656 33.763 1.00 83.88 94 ARG A N 1
ATOM 666 C CA . ARG A 1 94 ? -0.745 10.007 33.888 1.00 83.88 94 ARG A CA 1
ATOM 667 C C . ARG A 1 94 ? -1.893 10.998 33.975 1.00 83.88 94 ARG A C 1
ATOM 669 O O . ARG A 1 94 ? -2.823 10.914 33.185 1.00 83.88 94 ARG A O 1
ATOM 676 N N . PHE A 1 95 ? -1.825 11.931 34.915 1.00 87.25 95 PHE A N 1
ATOM 677 C CA . PHE A 1 95 ? -2.760 13.048 34.992 1.00 87.25 95 PHE A CA 1
ATOM 678 C C . PHE A 1 95 ? -2.032 14.338 34.631 1.00 87.25 95 PHE A C 1
ATOM 680 O O . PHE A 1 95 ? -1.112 14.747 35.337 1.00 87.25 95 PHE A O 1
ATOM 687 N N . ASP A 1 96 ? -2.446 14.973 33.542 1.00 86.75 96 ASP A N 1
ATOM 688 C CA . ASP A 1 96 ? -1.922 16.260 33.105 1.00 86.75 96 ASP A CA 1
ATOM 689 C C . ASP A 1 96 ? -2.918 17.360 33.492 1.00 86.75 96 ASP A C 1
ATOM 691 O O . ASP A 1 96 ? -3.965 17.516 32.863 1.00 86.75 96 ASP A O 1
ATOM 695 N N . SER A 1 97 ? -2.615 18.111 34.558 1.00 88.19 97 SER A N 1
ATOM 696 C CA . SER A 1 97 ? -3.464 19.228 34.997 1.00 88.19 97 SER A CA 1
ATOM 697 C C . SER A 1 97 ? -3.467 20.344 33.949 1.00 88.19 97 SER A C 1
ATOM 699 O O . SER A 1 97 ? -2.413 20.864 33.583 1.00 88.19 97 SER A O 1
ATOM 701 N N . SER A 1 98 ? -4.654 20.740 33.491 1.00 87.12 98 SER A N 1
ATOM 702 C CA . SER A 1 98 ? -4.859 21.897 32.617 1.00 87.12 98 SER A CA 1
ATOM 703 C C . SER A 1 98 ? -5.117 23.178 33.413 1.00 87.12 98 SER A C 1
ATOM 705 O O . SER A 1 98 ? -4.785 24.269 32.955 1.00 87.12 98 SER A O 1
ATOM 707 N N . SER A 1 99 ? -5.725 23.068 34.599 1.00 89.81 99 SER A N 1
ATOM 708 C CA . SER A 1 99 ? -5.933 24.197 35.509 1.00 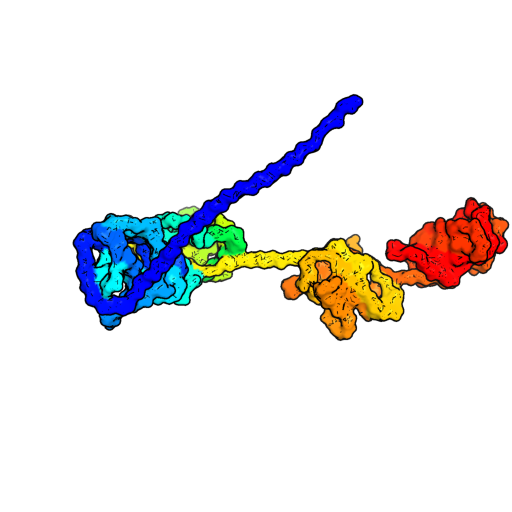89.81 99 SER A CA 1
ATOM 709 C C . SER A 1 99 ? -6.128 23.731 36.947 1.00 89.81 99 SER A C 1
ATOM 711 O O . SER A 1 99 ? -6.966 22.871 37.205 1.00 89.81 99 SER A O 1
ATOM 713 N N . THR A 1 100 ? -5.442 24.376 37.888 1.00 89.12 100 THR A N 1
ATOM 714 C CA . THR A 1 100 ? -5.598 24.135 39.328 1.00 89.12 100 THR A CA 1
ATOM 715 C C . THR A 1 100 ? -6.055 25.427 39.999 1.00 89.12 100 THR A C 1
ATOM 717 O O . THR A 1 100 ? -5.389 26.457 39.897 1.00 89.12 100 THR A O 1
ATOM 720 N N . SER A 1 101 ? -7.189 25.391 40.690 1.00 92.06 101 SER A N 1
ATOM 721 C CA . SER A 1 101 ? -7.713 26.496 41.491 1.00 92.06 101 SER A CA 1
ATOM 722 C C . SER A 1 101 ? -8.132 26.000 42.873 1.00 92.06 101 SER A C 1
ATOM 724 O O . SER A 1 101 ? -8.136 24.803 43.139 1.00 92.06 101 SER A O 1
ATOM 726 N N . ASP A 1 102 ? -8.502 26.919 43.764 1.00 91.50 102 ASP A N 1
ATOM 727 C CA . ASP A 1 102 ? -8.978 26.554 45.105 1.00 91.50 102 ASP A CA 1
ATOM 728 C C . ASP A 1 102 ? -10.345 25.852 45.090 1.00 91.50 102 ASP A C 1
ATOM 730 O O . ASP A 1 102 ? -10.719 25.215 46.070 1.00 91.50 102 ASP A O 1
ATOM 734 N N . LYS A 1 103 ? -11.077 25.970 43.973 1.00 93.38 103 LYS A N 1
ATOM 735 C CA . LYS A 1 103 ? -12.432 25.435 43.797 1.00 93.38 103 LYS A CA 1
ATOM 736 C C . LYS A 1 103 ? -12.523 24.245 42.848 1.00 93.38 103 LYS A C 1
ATOM 738 O O . LYS A 1 103 ? -13.514 23.524 42.875 1.00 93.38 103 LYS A O 1
ATOM 743 N N . GLU A 1 104 ? -11.535 24.097 41.974 1.00 94.00 104 GLU A N 1
ATOM 744 C CA . GLU A 1 104 ? -11.611 23.204 40.822 1.00 94.00 104 GLU A CA 1
ATOM 745 C C . GLU A 1 104 ? -10.207 22.809 40.342 1.00 94.00 104 GLU A C 1
ATOM 747 O O . GLU A 1 104 ? -9.347 23.680 40.160 1.00 94.00 104 GLU A O 1
ATOM 752 N N . ILE A 1 105 ? -9.999 21.517 40.083 1.00 92.00 105 ILE A N 1
ATOM 753 C CA . ILE A 1 105 ? -8.854 20.968 39.350 1.00 92.00 105 ILE A CA 1
ATOM 754 C C . ILE A 1 105 ? -9.377 20.340 38.059 1.00 92.00 105 ILE A C 1
ATOM 756 O O . ILE A 1 105 ? -10.142 19.380 38.103 1.00 92.00 105 ILE A O 1
ATOM 760 N N . LYS A 1 106 ? -8.932 20.845 36.909 1.00 91.06 106 LYS A N 1
ATOM 761 C CA . LYS A 1 106 ? -9.193 20.244 35.597 1.00 91.06 106 LYS A CA 1
ATOM 762 C C . LYS A 1 106 ? -7.917 19.642 35.054 1.00 91.06 106 LYS A C 1
ATOM 764 O O . LYS A 1 106 ? -6.852 20.250 35.158 1.00 91.06 106 LYS A O 1
ATOM 769 N N . GLY A 1 107 ? -8.031 18.489 34.421 1.00 88.50 107 GLY A N 1
ATOM 770 C CA . GLY A 1 107 ? -6.930 17.909 33.675 1.00 88.50 107 GLY A CA 1
ATOM 771 C C . GLY A 1 107 ? -7.357 16.708 32.862 1.00 88.50 107 GLY A C 1
ATOM 772 O O . GLY A 1 107 ? -8.505 16.268 32.918 1.00 88.50 107 GLY A O 1
ATOM 773 N N . THR A 1 108 ? -6.402 16.177 32.119 1.00 84.88 108 THR A N 1
ATOM 774 C CA . THR A 1 108 ? -6.605 15.033 31.244 1.00 84.88 108 THR A CA 1
ATOM 775 C C . THR A 1 108 ? -5.886 13.828 31.837 1.00 84.88 108 THR A C 1
ATOM 777 O O . THR A 1 108 ? -4.681 13.846 32.089 1.00 84.88 108 THR A O 1
ATOM 780 N N . LEU A 1 109 ? -6.643 12.766 32.085 1.00 85.00 109 LEU A N 1
ATOM 781 C CA . LEU A 1 109 ? -6.147 11.478 32.544 1.00 85.00 109 LEU A CA 1
ATOM 782 C C . LEU A 1 109 ? -5.807 10.625 31.326 1.00 85.00 109 LEU A C 1
ATOM 784 O O . LEU A 1 109 ? -6.695 10.347 30.536 1.00 85.00 109 LEU A O 1
ATOM 788 N N . THR A 1 110 ? -4.557 10.192 31.187 1.00 81.44 110 THR A N 1
ATOM 789 C CA . THR A 1 110 ? -4.056 9.347 30.093 1.00 81.44 110 THR A CA 1
ATOM 790 C C . THR A 1 110 ? -3.683 7.962 30.615 1.00 81.44 110 THR A C 1
ATOM 792 O O . THR A 1 110 ? -2.861 7.843 31.526 1.00 81.44 110 THR A O 1
ATOM 795 N N . LEU A 1 111 ? -4.240 6.907 30.020 1.00 77.94 111 LEU A N 1
ATOM 796 C CA . LEU A 1 111 ? -3.892 5.517 30.321 1.00 77.94 111 LEU A CA 1
ATOM 797 C C . LEU A 1 111 ? -2.673 5.075 29.508 1.00 77.94 111 LEU A C 1
ATOM 799 O O . LEU A 1 111 ? -2.660 5.158 28.282 1.00 77.94 111 LEU A O 1
ATOM 803 N N . MET A 1 112 ? -1.636 4.585 30.181 1.00 76.25 112 MET A N 1
ATOM 804 C CA . MET A 1 112 ? -0.435 4.059 29.538 1.00 76.25 112 MET A CA 1
ATOM 805 C C . MET A 1 112 ? -0.688 2.668 28.947 1.00 76.25 112 MET A C 1
ATOM 807 O O . MET A 1 112 ? -1.501 1.908 29.478 1.00 76.25 112 MET A O 1
ATOM 811 N N . PRO A 1 113 ? 0.058 2.267 27.901 1.00 66.38 113 PRO A N 1
ATOM 812 C CA . PRO A 1 113 ? -0.128 0.968 27.266 1.00 66.38 113 PRO A CA 1
ATOM 813 C C . PRO A 1 113 ? 0.016 -0.266 28.151 1.00 66.38 113 PRO A C 1
ATOM 815 O O . PRO A 1 113 ? -0.520 -1.326 27.850 1.00 66.38 113 PRO A O 1
ATOM 818 N N . SER A 1 114 ? 0.740 -0.133 29.251 1.00 70.31 114 SER A N 1
ATOM 819 C CA . SER A 1 114 ? 0.971 -1.203 30.210 1.00 70.31 114 SER A CA 1
ATOM 820 C C . SER A 1 114 ? -0.103 -1.291 31.300 1.00 70.31 114 SER A C 1
ATOM 822 O O . SER A 1 114 ? 0.016 -2.152 32.169 1.00 70.31 114 SER A O 1
ATOM 824 N N . ALA A 1 115 ? -1.123 -0.419 31.296 1.00 75.25 115 ALA A N 1
ATOM 825 C CA . ALA A 1 115 ? -2.111 -0.331 32.369 1.00 75.25 115 ALA A CA 1
ATOM 826 C C . ALA A 1 115 ? -2.889 -1.647 32.539 1.00 75.25 115 ALA A C 1
ATOM 828 O O . ALA A 1 115 ? -3.611 -2.036 31.619 1.00 75.25 115 ALA A O 1
ATOM 829 N N . PRO A 1 116 ? -2.763 -2.366 33.669 1.00 74.12 116 PRO A N 1
ATOM 830 C CA . PRO A 1 116 ? -3.480 -3.619 33.873 1.00 74.12 116 PRO A CA 1
ATOM 831 C C . PRO A 1 116 ? -4.998 -3.409 33.917 1.00 74.12 116 PRO A C 1
ATOM 833 O O . PRO A 1 116 ? -5.495 -2.361 34.320 1.00 74.12 116 PRO A O 1
ATOM 836 N N . LYS A 1 117 ? -5.750 -4.455 33.554 1.00 76.19 117 LYS A N 1
ATOM 837 C CA . LYS A 1 117 ? -7.205 -4.482 33.744 1.00 76.19 117 LYS A CA 1
ATOM 838 C C . LYS A 1 117 ? -7.535 -4.297 35.228 1.00 76.19 117 LYS A C 1
ATOM 840 O O . LYS A 1 117 ? -7.022 -5.046 36.058 1.00 76.19 117 LYS A O 1
ATOM 845 N N . GLY A 1 118 ? -8.458 -3.399 35.549 1.00 80.50 118 GLY A N 1
ATOM 846 C CA . GLY A 1 118 ? -8.972 -3.259 36.906 1.00 80.50 118 GLY A CA 1
ATOM 847 C C . GLY A 1 118 ? -9.765 -1.983 37.134 1.00 80.50 118 GLY A C 1
ATOM 848 O O . GLY A 1 118 ? -9.913 -1.154 36.240 1.00 80.50 118 GLY A O 1
ATOM 849 N N . VAL A 1 119 ? -10.268 -1.842 38.357 1.00 84.56 119 VAL A N 1
ATOM 850 C CA . VAL A 1 119 ? -10.940 -0.626 38.813 1.00 84.56 119 VAL A CA 1
ATOM 851 C C . VAL A 1 119 ? -9.853 0.357 39.221 1.00 84.56 119 VAL A C 1
ATOM 853 O O . VAL A 1 119 ? -9.045 0.058 40.096 1.00 84.56 119 VAL A O 1
ATOM 856 N N . TYR A 1 120 ? -9.833 1.539 38.634 1.00 86.88 120 TYR A N 1
ATOM 857 C CA . TYR A 1 120 ? -8.979 2.634 39.062 1.00 86.88 120 TYR A CA 1
ATOM 858 C C . TYR A 1 120 ? -9.801 3.631 39.861 1.00 86.88 120 TYR A C 1
ATOM 860 O O . TYR A 1 120 ? -10.978 3.876 39.593 1.00 86.88 120 TYR A O 1
ATOM 868 N N . ARG A 1 121 ? -9.176 4.189 40.889 1.00 89.00 121 ARG A N 1
ATOM 869 C CA . ARG A 1 121 ? -9.782 5.160 41.790 1.00 89.00 121 ARG A CA 1
ATOM 870 C C . ARG A 1 121 ? -9.013 6.460 41.721 1.00 89.00 121 ARG A C 1
ATOM 872 O O . ARG A 1 121 ? -7.782 6.455 41.678 1.00 89.00 121 ARG A O 1
ATOM 879 N N . ILE A 1 122 ? -9.757 7.557 41.733 1.00 89.25 122 ILE A N 1
ATOM 880 C CA . ILE A 1 122 ? -9.187 8.896 41.776 1.00 89.25 122 ILE A CA 1
ATOM 881 C C . ILE A 1 122 ? -9.034 9.289 43.246 1.00 89.25 122 ILE A C 1
ATOM 883 O O . ILE A 1 122 ? -9.961 9.178 44.051 1.00 89.25 122 ILE A O 1
ATOM 887 N N . TYR A 1 123 ? -7.834 9.722 43.591 1.00 90.06 123 TYR A N 1
ATOM 888 C CA . TYR A 1 123 ? -7.452 10.210 44.901 1.00 90.06 123 TYR A CA 1
ATOM 889 C C . TYR A 1 123 ? -6.973 11.655 44.789 1.00 90.06 123 TYR A C 1
ATOM 891 O O . TYR A 1 123 ? -6.439 12.081 43.767 1.00 90.06 123 TYR A O 1
ATOM 899 N N . LEU A 1 124 ? -7.136 12.407 45.868 1.00 90.88 124 LEU A N 1
ATOM 900 C CA . LEU A 1 124 ? -6.384 13.629 46.112 1.00 90.88 124 LEU A CA 1
ATOM 901 C C . LEU A 1 124 ? -5.290 13.307 47.120 1.00 90.88 124 LEU A C 1
ATOM 903 O O . LEU A 1 124 ? -5.564 12.653 48.121 1.00 90.88 124 LEU A O 1
ATOM 907 N N . ALA A 1 125 ? -4.065 13.736 46.859 1.00 89.25 125 ALA A N 1
ATOM 908 C CA . ALA A 1 125 ? -2.945 13.563 47.768 1.00 89.25 125 ALA A CA 1
ATOM 909 C C . ALA A 1 125 ? -2.540 14.908 48.364 1.00 89.25 125 ALA A C 1
ATOM 911 O O . ALA A 1 125 ? -2.379 15.879 47.624 1.00 89.25 125 ALA A O 1
ATOM 912 N N . ASP A 1 126 ? -2.339 14.953 49.676 1.00 89.06 126 ASP A N 1
ATOM 913 C CA . ASP A 1 126 ? -1.489 15.971 50.297 1.00 89.06 126 ASP A CA 1
ATOM 914 C C . ASP A 1 126 ? -0.065 15.413 50.501 1.00 89.06 126 ASP A C 1
ATOM 916 O O . ASP A 1 126 ? 0.303 14.390 49.920 1.00 89.06 126 ASP A O 1
ATOM 920 N N . SER A 1 127 ? 0.767 16.071 51.311 1.00 83.69 127 SER A N 1
ATOM 921 C CA . SER A 1 127 ? 2.139 15.621 51.592 1.00 83.69 127 SER A CA 1
ATOM 922 C C . SER A 1 127 ? 2.239 14.273 52.326 1.00 83.69 127 SER A C 1
ATOM 924 O O . SER A 1 127 ? 3.342 13.747 52.470 1.00 83.69 127 SER A O 1
ATOM 926 N N . SER A 1 128 ? 1.129 13.721 52.820 1.00 82.88 128 SER A N 1
ATOM 927 C CA . SER A 1 128 ? 1.106 12.608 53.777 1.00 82.88 128 SER A CA 1
ATOM 928 C C . SER A 1 128 ? -0.056 11.620 53.620 1.00 82.88 128 SER A C 1
ATOM 930 O O . SER A 1 128 ? 0.034 10.499 54.120 1.00 82.88 128 SER A O 1
ATOM 932 N N . THR A 1 129 ? -1.148 12.022 52.967 1.00 86.00 129 THR A N 1
ATOM 933 C CA . THR A 1 129 ? -2.436 11.324 53.015 1.00 86.00 129 THR A CA 1
ATOM 934 C C . THR A 1 129 ? -3.119 11.322 51.650 1.00 86.00 129 THR A C 1
ATOM 936 O O . THR A 1 129 ? -3.112 12.323 50.933 1.00 86.00 129 THR A O 1
ATOM 939 N N . LEU A 1 130 ? -3.755 10.193 51.319 1.00 87.75 130 LEU A N 1
ATOM 940 C CA . LEU A 1 130 ? -4.616 10.031 50.149 1.00 87.75 130 LEU A CA 1
ATOM 941 C C . LEU A 1 130 ? -6.094 10.080 50.553 1.00 87.75 130 LEU A C 1
ATOM 943 O O . LEU A 1 130 ? -6.544 9.342 51.434 1.00 87.75 130 LEU A O 1
ATOM 947 N N . TYR A 1 131 ? -6.864 10.901 49.848 1.00 89.12 131 TYR A N 1
ATOM 948 C CA . TYR A 1 131 ? -8.298 11.083 50.039 1.00 89.12 131 TYR A CA 1
ATOM 949 C C . TYR A 1 131 ? -9.048 10.546 48.816 1.00 89.12 131 TYR A C 1
ATOM 951 O O . TYR A 1 131 ? -8.893 11.061 47.710 1.00 89.12 131 TYR A O 1
ATOM 959 N N . TYR A 1 132 ? -9.859 9.500 48.995 1.00 89.56 132 TYR A N 1
ATOM 960 C CA . TYR A 1 132 ? -10.594 8.854 47.900 1.00 89.56 132 TYR A CA 1
ATOM 961 C C . TYR A 1 132 ? -11.811 9.662 47.449 1.00 89.56 132 TYR A C 1
ATOM 963 O O . TYR A 1 132 ? -12.802 9.690 48.171 1.00 89.56 132 TYR A O 1
ATOM 971 N N . THR A 1 133 ? -11.808 10.228 46.242 1.00 89.31 133 THR A N 1
ATOM 972 C CA . THR A 1 133 ? -12.850 11.168 45.773 1.00 89.31 133 THR A CA 1
ATOM 973 C C . THR A 1 133 ? -14.249 10.563 45.585 1.00 89.31 133 THR A C 1
ATOM 975 O O . THR A 1 133 ? -15.143 11.224 45.064 1.00 89.31 133 THR A O 1
ATOM 978 N N . GLY A 1 134 ? -14.455 9.293 45.944 1.00 87.25 134 GLY A N 1
ATOM 979 C CA . GLY A 1 134 ? -15.697 8.560 45.692 1.00 87.25 134 GLY A CA 1
ATOM 980 C C . GLY A 1 134 ? -15.851 8.108 44.241 1.00 87.25 134 GLY A C 1
ATOM 981 O O . GLY A 1 134 ? -16.834 7.453 43.912 1.00 87.25 134 GLY A O 1
ATOM 982 N N . THR A 1 135 ? -14.878 8.424 43.382 1.00 87.56 135 THR A N 1
ATOM 983 C CA . THR A 1 135 ? -14.981 8.237 41.935 1.00 87.56 135 THR A CA 1
ATOM 984 C C . THR A 1 135 ? -14.063 7.123 41.463 1.00 87.56 135 THR A C 1
ATOM 986 O O . THR A 1 135 ? -12.872 7.080 41.784 1.00 87.56 135 THR A O 1
ATOM 989 N N . ASN A 1 136 ? -14.629 6.187 40.713 1.00 88.19 136 ASN A N 1
ATOM 990 C CA . ASN A 1 136 ? -13.939 5.058 40.111 1.00 88.19 136 ASN A CA 1
ATOM 991 C C . ASN A 1 136 ? -14.200 4.995 38.601 1.00 88.19 136 ASN A C 1
ATOM 993 O O . ASN A 1 136 ? -15.203 5.502 38.096 1.00 88.19 136 ASN A O 1
ATOM 997 N N . PHE A 1 137 ? -13.275 4.365 37.888 1.00 81.56 137 PHE A N 1
ATOM 998 C CA . PHE A 1 137 ? -13.429 4.018 36.483 1.00 81.56 137 PHE A CA 1
ATOM 999 C C . PHE A 1 137 ? -12.799 2.650 36.213 1.00 81.56 137 PHE A C 1
ATOM 1001 O O . PHE A 1 137 ? -11.863 2.245 36.900 1.00 81.56 137 PHE A O 1
ATOM 1008 N N . ASP A 1 138 ? -13.321 1.925 35.230 1.00 76.25 138 ASP A N 1
ATOM 1009 C CA . ASP A 1 138 ? -12.884 0.566 34.912 1.00 76.25 138 ASP A CA 1
ATOM 1010 C C . ASP A 1 138 ? -11.983 0.549 33.683 1.00 76.25 138 ASP A C 1
ATOM 1012 O O . ASP A 1 138 ? -12.436 0.800 32.571 1.00 76.25 138 ASP A O 1
ATOM 1016 N N . VAL A 1 139 ? -10.726 0.150 33.858 1.00 74.50 139 VAL A N 1
ATOM 1017 C CA . VAL A 1 139 ? -9.832 -0.146 32.736 1.00 74.50 139 VAL A CA 1
ATOM 1018 C C . VAL A 1 139 ? -10.039 -1.596 32.335 1.00 74.50 139 VAL A C 1
ATOM 1020 O O . VAL A 1 139 ? -9.785 -2.529 33.105 1.00 74.50 139 VAL A O 1
ATOM 1023 N N . ARG A 1 140 ? -10.509 -1.808 31.108 1.00 65.12 140 ARG A N 1
ATOM 1024 C CA . ARG A 1 140 ? -10.625 -3.138 30.503 1.00 65.12 140 ARG A CA 1
ATOM 1025 C C . ARG A 1 140 ? -9.294 -3.505 29.849 1.00 65.12 140 ARG A C 1
ATOM 1027 O O . ARG A 1 140 ? -8.523 -2.638 29.471 1.00 65.12 140 ARG A O 1
ATOM 1034 N N . SER A 1 141 ? -8.985 -4.802 29.815 1.00 50.88 141 SER A N 1
ATOM 1035 C CA . SER A 1 141 ? -7.676 -5.346 29.424 1.00 50.88 141 SER A CA 1
ATOM 1036 C C . SER A 1 141 ? -7.047 -4.648 28.212 1.00 50.88 141 SER A C 1
ATOM 1038 O O . SER A 1 141 ? -7.472 -4.855 27.081 1.00 50.88 141 SER A O 1
ATOM 1040 N N . SER A 1 142 ? -5.935 -3.970 28.477 1.00 47.25 142 SER A N 1
ATOM 1041 C CA . SER A 1 142 ? -4.988 -3.381 27.531 1.00 47.25 142 SER A CA 1
ATOM 1042 C C . SER A 1 142 ? -4.078 -4.379 26.811 1.00 47.25 142 SER A C 1
ATOM 1044 O O . SER A 1 142 ? -3.296 -3.984 25.950 1.00 47.25 142 SER A O 1
ATOM 1046 N N . SER A 1 143 ? -4.144 -5.671 27.154 1.00 43.12 143 SER A N 1
ATOM 1047 C CA . SER A 1 143 ? -3.146 -6.643 26.680 1.00 43.12 143 SER A CA 1
ATOM 1048 C C . SER A 1 143 ? -3.141 -6.853 25.162 1.00 43.12 143 SER A C 1
ATOM 1050 O O . SER A 1 143 ? -2.135 -7.304 24.622 1.00 43.12 143 SER A O 1
ATOM 1052 N N . ASN A 1 144 ? -4.201 -6.441 24.463 1.00 51.41 144 ASN A N 1
ATOM 1053 C CA . ASN A 1 144 ? -4.209 -6.368 23.012 1.00 51.41 144 ASN A CA 1
ATOM 1054 C C . ASN A 1 144 ? -4.272 -4.901 22.583 1.00 51.41 144 ASN A C 1
ATOM 1056 O O . ASN A 1 144 ? -5.310 -4.457 22.099 1.00 51.41 144 ASN A O 1
ATOM 1060 N N . GLY A 1 145 ? -3.160 -4.161 22.675 1.00 56.50 145 GLY A N 1
ATOM 1061 C CA . GLY A 1 145 ? -2.999 -2.818 22.078 1.00 56.50 145 GLY A CA 1
ATOM 1062 C C . GLY A 1 145 ? -3.207 -2.753 20.550 1.00 56.50 145 GLY A C 1
ATOM 1063 O O . GLY A 1 145 ? -2.823 -1.784 19.910 1.00 56.50 145 GLY A O 1
ATOM 1064 N N . GLN A 1 146 ? -3.775 -3.808 19.968 1.00 65.31 146 GLN A N 1
ATOM 1065 C CA . GLN A 1 146 ? -4.241 -3.916 18.597 1.00 65.31 146 GLN A CA 1
ATOM 1066 C C . GLN A 1 146 ? -5.674 -3.397 18.419 1.00 65.31 146 GLN A C 1
ATOM 1068 O O . GLN A 1 146 ? -6.034 -3.139 17.280 1.00 65.31 146 GLN A O 1
ATOM 1073 N N . TYR A 1 147 ? -6.476 -3.262 19.488 1.00 69.81 147 TYR A N 1
ATOM 1074 C CA . TYR A 1 147 ? -7.874 -2.811 19.415 1.00 69.81 147 TYR A CA 1
ATOM 1075 C C . TYR A 1 147 ? -8.017 -1.352 19.859 1.00 69.81 147 TYR A C 1
ATOM 1077 O O . TYR A 1 147 ? -7.452 -0.960 20.878 1.00 69.81 147 TYR A O 1
ATOM 1085 N N . ALA A 1 148 ? -8.788 -0.580 19.097 1.00 72.38 148 ALA A N 1
ATOM 1086 C CA . ALA A 1 148 ? -9.207 0.781 19.393 1.00 72.38 148 ALA A CA 1
ATOM 1087 C C . ALA A 1 148 ? -10.728 0.823 19.604 1.00 72.38 148 ALA A C 1
ATOM 1089 O O . ALA A 1 148 ? -11.483 0.255 18.812 1.00 72.38 148 ALA A O 1
ATOM 1090 N N . ASP A 1 149 ? -11.176 1.512 20.648 1.00 70.81 149 ASP A N 1
ATOM 1091 C CA . ASP A 1 149 ? -12.597 1.608 20.994 1.00 70.81 149 ASP A CA 1
ATOM 1092 C C . ASP A 1 149 ? -13.345 2.592 20.079 1.00 70.81 149 ASP A C 1
ATOM 1094 O O . ASP A 1 149 ? -12.847 3.666 19.729 1.00 70.81 149 ASP A O 1
ATOM 1098 N N . CYS A 1 150 ? -14.582 2.244 19.725 1.00 73.06 150 CYS A N 1
ATOM 1099 C CA . CYS A 1 150 ? -15.522 3.106 19.019 1.00 73.06 150 CYS A CA 1
ATOM 1100 C C . CYS A 1 150 ? -16.442 3.802 20.036 1.00 73.06 150 CYS A C 1
ATOM 1102 O O . CYS A 1 150 ? -17.329 3.153 20.592 1.00 73.06 150 CYS A O 1
ATOM 1104 N N . PRO A 1 151 ? -16.279 5.108 20.311 1.00 65.75 151 PRO A N 1
ATOM 1105 C CA . PRO A 1 151 ? -17.092 5.784 21.316 1.00 65.75 151 PRO A CA 1
ATOM 1106 C C . PRO A 1 151 ? -18.576 5.853 20.919 1.00 65.75 151 PRO A C 1
ATOM 1108 O O . PRO A 1 151 ? -18.932 6.317 19.834 1.00 65.75 151 PRO A O 1
ATOM 1111 N N . ASN A 1 152 ? -19.458 5.492 21.856 1.00 59.34 152 ASN A N 1
ATOM 1112 C CA . ASN A 1 152 ? -20.918 5.457 21.665 1.00 59.34 152 ASN A CA 1
ATOM 1113 C C . ASN A 1 152 ? -21.563 6.827 21.412 1.00 59.34 152 ASN A C 1
ATOM 1115 O O . ASN A 1 152 ? -22.675 6.892 20.893 1.00 59.34 152 ASN A O 1
ATOM 1119 N N . ALA A 1 153 ? -20.891 7.919 21.789 1.00 55.50 153 ALA A N 1
ATOM 1120 C CA . ALA A 1 153 ? -21.485 9.257 21.861 1.00 55.50 153 ALA A CA 1
ATOM 1121 C C . ALA A 1 153 ? -20.903 10.277 20.867 1.00 55.50 153 ALA A C 1
ATOM 1123 O O . ALA A 1 153 ? -21.111 11.475 21.039 1.00 55.50 153 ALA A O 1
ATOM 1124 N N . GLY A 1 154 ? -20.164 9.841 19.838 1.00 53.25 154 GLY A N 1
ATOM 1125 C CA . GLY A 1 154 ? -19.588 10.774 18.861 1.00 53.25 154 GLY A CA 1
ATOM 1126 C C . GLY A 1 154 ? -18.687 11.829 19.514 1.00 53.25 154 GLY A C 1
ATOM 1127 O O . GLY A 1 154 ? -18.741 13.000 19.142 1.00 53.25 154 GLY A O 1
ATOM 1128 N N . GLY A 1 155 ? -17.901 11.416 20.516 1.00 51.94 155 GLY A N 1
ATOM 1129 C CA . GLY A 1 155 ? -17.011 12.306 21.261 1.00 51.94 155 GLY A CA 1
ATOM 1130 C C . GLY A 1 155 ? -16.075 13.102 20.338 1.00 51.94 155 GLY A C 1
ATOM 1131 O O . GLY A 1 155 ? -15.808 12.665 19.211 1.00 51.94 155 GLY A O 1
ATOM 1132 N N . PRO A 1 156 ? -15.600 14.280 20.783 1.00 49.66 156 PRO A N 1
ATOM 1133 C CA . PRO A 1 156 ? -14.733 15.127 19.976 1.00 49.66 156 PRO A CA 1
ATOM 1134 C C . PRO A 1 156 ? -13.507 14.345 19.499 1.00 49.66 156 PRO A C 1
ATOM 1136 O O . PRO A 1 156 ? -12.840 13.663 20.278 1.00 49.66 156 PRO A O 1
ATOM 1139 N N . VAL A 1 157 ? -13.221 14.454 18.199 1.00 49.78 157 VAL A N 1
ATOM 1140 C CA . VAL A 1 157 ? -11.980 13.949 17.611 1.00 49.78 157 VAL A CA 1
ATOM 1141 C C . VAL A 1 157 ? -10.851 14.805 18.160 1.00 49.78 157 VAL A C 1
ATOM 1143 O O . VAL A 1 157 ? -10.663 15.951 17.755 1.00 49.78 157 VAL A O 1
ATOM 1146 N N . ASN A 1 158 ? -10.116 14.264 19.116 1.00 49.22 158 ASN A N 1
ATOM 1147 C CA . ASN A 1 158 ? -8.962 14.941 19.674 1.00 49.22 158 ASN A CA 1
ATOM 1148 C C . ASN A 1 158 ? -7.762 14.726 18.739 1.00 49.22 158 ASN A C 1
ATOM 1150 O O . ASN A 1 158 ? -7.543 13.621 18.244 1.00 49.22 158 ASN A O 1
ATOM 1154 N N . GLY A 1 159 ? -6.994 15.789 18.481 1.00 42.62 159 GLY A N 1
ATOM 1155 C CA . GLY A 1 159 ? -6.066 15.917 17.342 1.00 42.62 159 GLY A CA 1
ATOM 1156 C C . GLY A 1 159 ? -4.884 14.940 17.249 1.00 42.62 159 GLY A C 1
ATOM 1157 O O . GLY A 1 159 ? -4.042 15.126 16.382 1.00 42.62 159 GLY A O 1
ATOM 1158 N N . ASN A 1 160 ? -4.803 13.920 18.107 1.00 49.56 160 ASN A N 1
ATOM 1159 C CA . ASN A 1 160 ? -3.766 12.883 18.062 1.00 49.56 160 ASN A CA 1
ATOM 1160 C C . ASN A 1 160 ? -4.318 11.477 17.741 1.00 49.56 160 ASN A C 1
ATOM 1162 O O . ASN A 1 160 ? -3.606 10.483 17.855 1.00 49.56 160 ASN A O 1
ATOM 1166 N N . GLN A 1 161 ? -5.597 11.364 17.370 1.00 66.06 161 GLN A N 1
ATOM 1167 C CA . GLN A 1 161 ? -6.191 10.096 16.944 1.00 66.06 161 GLN A CA 1
ATOM 1168 C C . GLN A 1 161 ? -5.974 9.882 15.442 1.00 66.06 161 GLN A C 1
ATOM 1170 O O . GLN A 1 161 ? -6.409 10.684 14.621 1.00 66.06 161 GLN A O 1
ATOM 1175 N N . THR A 1 162 ? -5.333 8.773 15.068 1.00 72.81 162 THR A N 1
ATOM 1176 C CA . THR A 1 162 ? -5.156 8.357 13.662 1.00 72.81 162 THR A CA 1
ATOM 1177 C C . THR A 1 162 ? -6.346 7.559 13.125 1.00 72.81 162 THR A C 1
ATOM 1179 O O . THR A 1 162 ? -6.454 7.341 11.918 1.00 72.81 162 THR A O 1
ATOM 1182 N N . LEU A 1 163 ? -7.257 7.144 14.007 1.00 81.06 163 LEU A N 1
ATOM 1183 C CA . LEU A 1 163 ? -8.467 6.401 13.689 1.00 81.06 163 LEU A CA 1
ATOM 1184 C C . LEU A 1 163 ? -9.636 6.977 14.488 1.00 81.06 163 LEU A C 1
ATOM 1186 O O . LEU A 1 163 ? -9.508 7.246 15.679 1.00 81.06 163 LEU A O 1
ATOM 1190 N N . TYR A 1 164 ? -10.776 7.137 13.832 1.00 84.50 164 TYR A N 1
ATOM 1191 C CA . TYR A 1 164 ? -12.039 7.487 14.464 1.00 84.50 164 TYR A CA 1
ATOM 1192 C C . TYR A 1 164 ? -13.086 6.450 14.090 1.00 84.50 164 TYR A C 1
ATOM 1194 O O . TYR A 1 164 ? -13.131 5.996 12.950 1.00 84.50 164 TYR A O 1
ATOM 1202 N N . CYS A 1 165 ? -13.946 6.086 15.029 1.00 84.62 165 CYS A N 1
ATOM 1203 C CA . CYS A 1 165 ? -14.986 5.104 14.788 1.00 84.62 165 CYS A CA 1
ATOM 1204 C C . CYS A 1 165 ? -16.310 5.552 15.408 1.00 84.62 165 CYS A C 1
ATOM 1206 O O . CYS A 1 165 ? -16.331 6.151 16.481 1.00 84.62 165 CYS A O 1
ATOM 1208 N N . SER A 1 166 ? -17.414 5.258 14.727 1.00 85.38 166 SER A N 1
ATOM 1209 C CA . SER A 1 166 ? -18.771 5.448 15.234 1.00 85.38 166 SER A CA 1
ATOM 1210 C C . SER A 1 166 ? -19.618 4.205 14.984 1.00 85.38 166 SER A C 1
ATOM 1212 O O . SER A 1 166 ? -19.344 3.425 14.071 1.00 85.38 166 SER A O 1
ATOM 1214 N N . GLN A 1 167 ? -20.657 4.015 15.793 1.00 88.06 167 GLN A N 1
ATOM 1215 C CA . GLN A 1 167 ? -21.544 2.858 15.701 1.00 88.06 167 GLN A CA 1
ATOM 1216 C C . GLN A 1 167 ? -23.017 3.268 15.712 1.00 88.06 167 GLN A C 1
ATOM 1218 O O . GLN A 1 167 ? -23.389 4.278 16.310 1.00 88.06 167 GLN A O 1
ATOM 1223 N N . ALA A 1 168 ? -23.862 2.453 15.089 1.00 89.75 168 ALA A N 1
ATOM 1224 C CA . ALA A 1 168 ? -25.310 2.574 15.134 1.00 89.75 168 ALA A CA 1
ATOM 1225 C C . ALA A 1 168 ? -25.947 1.185 15.227 1.00 89.75 168 ALA A C 1
ATOM 1227 O O . ALA A 1 168 ? -25.633 0.284 14.444 1.00 89.75 168 ALA A O 1
ATOM 1228 N N . LEU A 1 169 ? -26.854 1.015 16.187 1.00 92.75 169 LEU A N 1
ATOM 1229 C CA . LEU A 1 169 ? -27.663 -0.189 16.306 1.00 92.75 169 LEU A CA 1
ATOM 1230 C C . LEU A 1 169 ? -28.777 -0.145 15.255 1.00 92.75 169 LEU A C 1
ATOM 1232 O O . LEU A 1 169 ? -29.518 0.833 15.185 1.00 92.75 169 LEU A O 1
ATOM 1236 N N . LEU A 1 170 ? -28.913 -1.206 14.461 1.00 92.94 170 LEU A N 1
ATOM 1237 C CA . LEU A 1 170 ? -30.060 -1.371 13.572 1.00 92.94 170 LEU A CA 1
ATOM 1238 C C . LEU A 1 170 ? -31.173 -2.095 14.326 1.00 92.94 170 LEU A C 1
ATOM 1240 O O . LEU A 1 170 ? -30.943 -3.144 14.937 1.00 92.94 170 LEU A O 1
ATOM 1244 N N . ASP A 1 171 ? -32.385 -1.549 14.266 1.00 94.75 171 ASP A N 1
ATOM 1245 C CA . ASP A 1 171 ? -33.545 -2.223 14.837 1.00 94.75 171 ASP A CA 1
ATOM 1246 C C . ASP A 1 171 ? -33.892 -3.504 14.051 1.00 94.75 171 ASP A C 1
ATOM 1248 O O . ASP A 1 171 ? -33.395 -3.765 12.948 1.00 94.75 171 ASP A O 1
ATOM 1252 N N . TYR A 1 172 ? -34.751 -4.342 14.633 1.00 94.88 172 TYR A N 1
ATOM 1253 C CA . TYR A 1 172 ? -35.129 -5.615 14.022 1.00 94.88 172 TYR A CA 1
ATOM 1254 C C . TYR A 1 172 ? -35.778 -5.453 12.635 1.00 94.88 172 TYR A C 1
ATOM 1256 O O . TYR A 1 172 ? -35.518 -6.262 11.741 1.00 94.88 172 TYR A O 1
ATOM 1264 N N . GLU A 1 173 ? -36.628 -4.443 12.435 1.00 93.81 173 GLU A N 1
ATOM 1265 C CA . GLU A 1 173 ? -37.329 -4.255 11.163 1.00 93.81 173 GLU A CA 1
ATOM 1266 C C . GLU A 1 173 ? -36.385 -3.719 10.082 1.00 93.81 173 GLU A C 1
ATOM 1268 O O . GLU A 1 173 ? -36.426 -4.207 8.951 1.00 93.81 173 GLU A O 1
ATOM 1273 N N . GLN A 1 174 ? -35.466 -2.817 10.430 1.00 92.50 174 GLN A N 1
ATOM 1274 C CA . GLN A 1 174 ? -34.378 -2.373 9.561 1.00 92.50 174 GLN A CA 1
ATOM 1275 C C . GLN A 1 174 ? -33.487 -3.550 9.155 1.00 92.50 174 GLN A C 1
ATOM 1277 O O . GLN A 1 174 ? -33.284 -3.793 7.964 1.00 92.50 174 GLN A O 1
ATOM 1282 N N . ALA A 1 175 ? -33.008 -4.340 10.122 1.00 90.88 175 ALA A N 1
ATOM 1283 C CA . ALA A 1 175 ? -32.175 -5.510 9.853 1.00 90.88 175 ALA A CA 1
ATOM 1284 C C . ALA A 1 175 ? -32.885 -6.515 8.931 1.00 90.88 175 ALA A C 1
ATOM 1286 O O . ALA A 1 175 ? -32.287 -7.038 7.990 1.00 90.88 175 ALA A O 1
ATOM 1287 N N . LYS A 1 176 ? -34.184 -6.741 9.157 1.00 90.38 176 LYS A N 1
ATOM 1288 C CA . LYS A 1 176 ? -35.018 -7.639 8.353 1.00 90.38 176 LYS A CA 1
ATOM 1289 C C . LYS A 1 176 ? -35.230 -7.132 6.929 1.00 90.38 176 LYS A C 1
ATOM 1291 O O . LYS A 1 176 ? -35.237 -7.948 6.014 1.00 90.38 176 LYS A O 1
ATOM 1296 N N . GLN A 1 177 ? -35.413 -5.827 6.731 1.00 87.88 177 GLN A N 1
ATOM 1297 C CA . GLN A 1 177 ? -35.581 -5.229 5.400 1.00 87.88 177 GLN A CA 1
ATOM 1298 C C . GLN A 1 177 ? -34.269 -5.166 4.606 1.00 87.88 177 GLN A C 1
ATOM 1300 O O . GLN A 1 177 ? -34.285 -5.223 3.376 1.00 87.88 177 GLN A O 1
ATOM 1305 N N . ILE A 1 178 ? -33.131 -5.024 5.292 1.00 83.56 178 ILE A N 1
ATOM 1306 C CA . ILE A 1 178 ? -31.826 -4.872 4.641 1.00 83.56 178 ILE A CA 1
ATOM 1307 C C . ILE A 1 178 ? -31.195 -6.235 4.330 1.00 83.56 178 ILE A C 1
ATOM 1309 O O . ILE A 1 178 ? -30.739 -6.430 3.201 1.00 83.56 178 ILE A O 1
ATOM 1313 N N . PHE A 1 179 ? -31.183 -7.150 5.308 1.00 83.38 179 PHE A N 1
ATOM 1314 C CA . PHE A 1 179 ? -30.438 -8.422 5.280 1.00 83.38 179 PHE A CA 1
ATOM 1315 C C . PHE A 1 179 ? -31.327 -9.673 5.311 1.00 83.38 179 PHE A C 1
ATOM 1317 O O . PHE A 1 179 ? -30.817 -10.793 5.358 1.00 83.38 179 PHE A O 1
ATOM 1324 N N . GLY A 1 180 ? -32.646 -9.493 5.333 1.00 85.56 180 GLY A N 1
ATOM 1325 C CA . GLY A 1 180 ? -33.604 -10.586 5.360 1.00 85.56 180 GLY A CA 1
ATOM 1326 C C . GLY A 1 180 ? -33.933 -11.092 6.766 1.00 85.56 180 GLY A C 1
ATOM 1327 O O . GLY A 1 180 ? -33.212 -10.918 7.755 1.00 85.56 180 GLY A O 1
ATOM 1328 N N . LYS A 1 181 ? -35.072 -11.784 6.860 1.00 86.19 181 LYS A N 1
ATOM 1329 C CA . LYS A 1 181 ? -35.616 -12.303 8.128 1.00 86.19 181 LYS A CA 1
ATOM 1330 C C . LYS A 1 181 ? -34.671 -13.288 8.829 1.00 86.19 181 LYS A C 1
ATOM 1332 O O . LYS A 1 181 ? -34.607 -13.309 10.054 1.00 86.19 181 LYS A O 1
ATOM 1337 N N . GLY A 1 182 ? -33.951 -14.114 8.068 1.00 85.44 182 GLY A N 1
ATOM 1338 C CA . GLY A 1 182 ? -33.076 -15.151 8.622 1.00 85.44 182 GLY A CA 1
ATOM 1339 C C . GLY A 1 182 ? -31.936 -14.598 9.476 1.00 85.44 182 GLY A C 1
ATOM 1340 O O . GLY A 1 182 ? -31.614 -15.199 10.508 1.00 85.44 182 GLY A O 1
ATOM 1341 N N . VAL A 1 183 ? -31.385 -13.454 9.055 1.00 86.75 183 VAL A N 1
ATOM 1342 C CA . VAL A 1 183 ? -30.350 -12.695 9.765 1.00 86.75 183 VAL A CA 1
ATOM 1343 C C . VAL A 1 183 ? -30.968 -11.964 10.956 1.00 86.75 183 VAL A C 1
ATOM 1345 O O . VAL A 1 183 ? -30.522 -12.177 12.079 1.00 86.75 183 VAL A O 1
ATOM 1348 N N . ALA A 1 184 ? -32.047 -11.20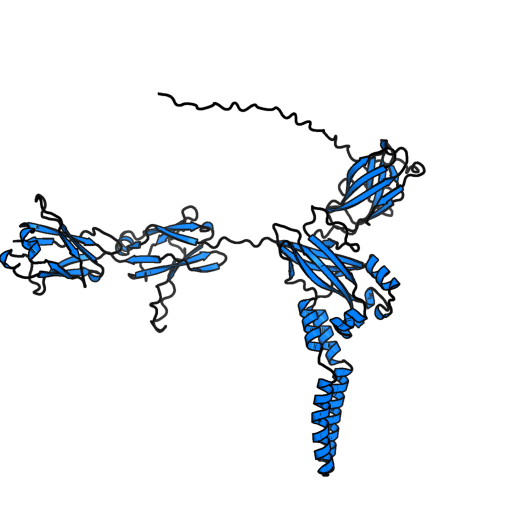3 10.745 1.00 90.69 184 ALA A N 1
ATOM 1349 C CA . ALA A 1 184 ? -32.697 -10.420 11.802 1.00 90.69 184 ALA A CA 1
ATOM 1350 C C . ALA A 1 184 ? -33.227 -11.267 12.977 1.00 90.69 184 ALA A C 1
ATOM 1352 O O . ALA A 1 184 ? -33.229 -10.825 14.121 1.00 90.69 184 ALA A O 1
ATOM 1353 N N . ASP A 1 185 ? -33.662 -12.507 12.724 1.00 90.25 185 ASP A N 1
ATOM 1354 C CA . ASP A 1 185 ? -34.141 -13.413 13.777 1.00 90.25 185 ASP A CA 1
ATOM 1355 C C . ASP A 1 185 ? -33.010 -13.946 14.683 1.00 90.25 185 ASP A C 1
ATOM 1357 O O . ASP A 1 185 ? -33.285 -14.440 15.777 1.00 90.25 185 ASP A O 1
ATOM 1361 N N . ARG A 1 186 ? -31.745 -13.889 14.244 1.00 90.25 186 ARG A N 1
ATOM 1362 C CA . ARG A 1 186 ? -30.605 -14.532 14.930 1.00 90.25 186 ARG A CA 1
ATOM 1363 C C . ARG A 1 186 ? -29.496 -13.579 15.335 1.00 90.25 186 ARG A C 1
ATOM 1365 O O . ARG A 1 186 ? -28.716 -13.918 16.226 1.00 90.25 186 ARG A O 1
ATOM 1372 N N . TYR A 1 187 ? -29.413 -12.429 14.683 1.00 92.31 187 TYR A N 1
ATOM 1373 C CA . TYR A 1 187 ? -28.337 -11.480 14.876 1.00 92.31 187 TYR A CA 1
ATOM 1374 C C . TYR A 1 187 ? -28.877 -10.094 15.194 1.00 92.31 187 TYR A C 1
ATOM 1376 O O . TYR A 1 187 ? -29.811 -9.609 14.559 1.00 92.31 187 TYR A O 1
ATOM 1384 N N . ILE A 1 188 ? -28.244 -9.467 16.175 1.00 92.88 188 ILE A N 1
ATOM 1385 C CA . ILE A 1 188 ? -28.256 -8.027 16.371 1.00 92.88 188 ILE A CA 1
ATOM 1386 C C . ILE A 1 188 ? -27.257 -7.462 15.370 1.00 92.88 188 ILE A C 1
ATOM 1388 O O . ILE A 1 188 ? -26.127 -7.952 15.267 1.00 92.88 188 ILE A O 1
ATOM 1392 N N . VAL A 1 189 ? -27.693 -6.466 14.612 1.00 92.12 189 VAL A N 1
ATOM 1393 C CA . VAL A 1 189 ? -26.908 -5.895 13.527 1.00 92.12 189 VAL A CA 1
ATOM 1394 C C . VAL A 1 189 ? -26.437 -4.513 13.950 1.00 92.12 189 VAL A C 1
ATOM 1396 O O . VAL A 1 189 ? -27.243 -3.655 14.307 1.00 92.12 189 VAL A O 1
ATOM 1399 N N . VAL A 1 190 ? -25.125 -4.308 13.925 1.00 91.31 190 VAL A N 1
ATOM 1400 C CA . VAL A 1 190 ? -24.495 -3.049 14.318 1.00 91.31 190 VAL A CA 1
ATOM 1401 C C . VAL A 1 190 ? -23.744 -2.508 13.119 1.00 91.31 190 VAL A C 1
ATOM 1403 O O . VAL A 1 190 ? -22.830 -3.151 12.606 1.00 91.31 190 VAL A O 1
ATOM 1406 N N . GLN A 1 191 ? -24.136 -1.329 12.652 1.00 90.38 191 GLN A N 1
ATOM 1407 C CA . GLN A 1 191 ? -23.359 -0.602 11.664 1.00 90.38 191 GLN A CA 1
ATOM 1408 C C . GLN A 1 191 ? -22.198 0.090 12.375 1.00 90.38 191 GLN A C 1
ATOM 1410 O O . GLN A 1 191 ? -22.403 0.807 13.348 1.00 90.38 191 GLN A O 1
ATOM 1415 N N . VAL A 1 192 ? -20.990 -0.102 11.868 1.00 88.19 192 VAL A N 1
ATOM 1416 C CA . VAL A 1 192 ? -19.759 0.501 12.370 1.00 88.19 192 VAL A CA 1
ATOM 1417 C C . VAL A 1 192 ? -19.160 1.314 11.233 1.00 88.19 192 VAL A C 1
ATOM 1419 O O . VAL A 1 192 ? -18.973 0.808 10.133 1.00 88.19 192 VAL A O 1
ATOM 1422 N N . THR A 1 193 ? -18.885 2.590 11.461 1.00 89.06 193 THR A N 1
ATOM 1423 C CA . THR A 1 193 ? -18.220 3.452 10.484 1.00 89.06 193 THR A CA 1
ATOM 1424 C C . THR A 1 193 ? -16.837 3.778 10.997 1.00 89.06 193 THR A C 1
ATOM 1426 O O . THR A 1 193 ? -16.696 4.441 12.020 1.00 89.06 193 THR A O 1
ATOM 1429 N N . ILE A 1 194 ? -15.819 3.319 10.275 1.00 88.50 194 ILE A N 1
ATOM 1430 C CA . ILE A 1 194 ? -14.422 3.527 10.643 1.00 88.50 194 ILE A CA 1
ATOM 1431 C C . ILE A 1 194 ? -13.830 4.556 9.693 1.00 88.50 194 ILE A C 1
ATOM 1433 O O . ILE A 1 194 ? -13.927 4.418 8.474 1.00 88.50 194 ILE A O 1
ATOM 1437 N N . ARG A 1 195 ? -13.219 5.596 10.250 1.00 88.62 195 ARG A N 1
ATOM 1438 C CA . ARG A 1 195 ? -12.568 6.686 9.535 1.00 88.62 195 ARG A CA 1
ATOM 1439 C C . ARG A 1 195 ? -11.083 6.697 9.857 1.00 88.62 195 ARG A C 1
ATOM 1441 O O . ARG A 1 195 ? -10.693 6.803 11.016 1.00 88.62 195 ARG A O 1
ATOM 1448 N N . ASN A 1 196 ? -10.260 6.634 8.820 1.00 87.94 196 ASN A N 1
ATOM 1449 C CA . ASN A 1 196 ? -8.823 6.811 8.942 1.00 87.94 196 ASN A CA 1
ATOM 1450 C C . ASN A 1 196 ? -8.505 8.308 8.873 1.00 87.94 196 ASN A C 1
ATOM 1452 O O . ASN A 1 196 ? -8.825 8.979 7.892 1.00 87.94 196 ASN A O 1
ATOM 1456 N N . LEU A 1 197 ? -7.911 8.833 9.939 1.00 86.50 197 LEU A N 1
ATOM 1457 C CA . LEU A 1 197 ? -7.513 10.234 10.057 1.00 86.50 197 LEU A CA 1
ATOM 1458 C C . LEU A 1 197 ? -6.021 10.440 9.768 1.00 86.50 197 LEU A C 1
ATOM 1460 O O . LEU A 1 197 ? -5.553 11.570 9.825 1.00 86.50 197 LEU A O 1
ATOM 1464 N N . SER A 1 198 ? -5.280 9.373 9.457 1.00 81.19 198 SER A N 1
ATOM 1465 C CA . SER A 1 198 ? -3.858 9.458 9.134 1.00 81.19 198 SER A CA 1
ATOM 1466 C C . SER A 1 198 ? -3.613 10.142 7.786 1.00 81.19 198 SER A C 1
ATOM 1468 O O . SER A 1 198 ? -4.201 9.750 6.775 1.00 81.19 198 SER A O 1
ATOM 1470 N N . ASP A 1 199 ? -2.681 11.101 7.773 1.00 82.00 199 ASP A N 1
ATOM 1471 C CA . ASP A 1 199 ? -2.142 11.715 6.550 1.00 82.00 199 ASP A CA 1
ATOM 1472 C C . ASP A 1 199 ? -1.185 10.774 5.795 1.00 82.00 199 ASP A C 1
ATOM 1474 O O . ASP A 1 199 ? -1.031 10.845 4.575 1.00 82.00 199 ASP A O 1
ATOM 1478 N N . ASN A 1 200 ? -0.521 9.875 6.526 1.00 80.12 200 ASN A N 1
ATOM 1479 C CA . ASN A 1 200 ? 0.653 9.158 6.025 1.00 80.12 200 ASN A CA 1
ATOM 1480 C C . ASN A 1 200 ? 0.367 7.695 5.694 1.00 80.12 200 ASN A C 1
ATOM 1482 O O . ASN A 1 200 ? 0.991 7.147 4.787 1.00 80.12 200 ASN A O 1
ATOM 1486 N N . TYR A 1 201 ? -0.610 7.077 6.356 1.00 83.75 201 TYR A N 1
ATOM 1487 C CA . TYR A 1 201 ? -0.794 5.630 6.308 1.00 83.75 201 TYR A CA 1
ATOM 1488 C C . TYR A 1 201 ? -2.227 5.237 5.961 1.00 83.75 201 TYR A C 1
ATOM 1490 O O . TYR A 1 201 ? -3.194 5.840 6.430 1.00 83.75 201 TYR A O 1
ATOM 1498 N N . GLU A 1 202 ? -2.373 4.189 5.161 1.00 85.25 202 GLU A N 1
ATOM 1499 C CA . GLU A 1 202 ? -3.641 3.474 5.020 1.00 85.25 202 GLU A CA 1
ATOM 1500 C C . GLU A 1 202 ? -3.868 2.593 6.249 1.00 85.25 202 GLU A C 1
ATOM 1502 O O . GLU A 1 202 ? -2.922 2.292 6.968 1.00 85.25 202 GLU A O 1
ATOM 1507 N N . TYR A 1 203 ? -5.101 2.177 6.522 1.00 85.88 203 TYR A N 1
ATOM 1508 C CA . TYR A 1 203 ? -5.398 1.318 7.668 1.00 85.88 203 TYR A CA 1
ATOM 1509 C C . TYR A 1 203 ? -5.984 -0.011 7.205 1.00 85.88 203 TYR A C 1
ATOM 1511 O O . TYR A 1 203 ? -7.039 -0.040 6.575 1.00 85.88 203 TYR A O 1
ATOM 1519 N N . ILE A 1 204 ? -5.316 -1.117 7.523 1.00 84.88 204 ILE A N 1
ATOM 1520 C CA . ILE A 1 204 ? -5.830 -2.463 7.266 1.00 84.88 204 ILE A CA 1
ATOM 1521 C C . ILE A 1 204 ? -6.609 -2.919 8.492 1.00 84.88 204 ILE A C 1
ATOM 1523 O O . ILE A 1 204 ? -6.023 -3.165 9.547 1.00 84.88 204 ILE A O 1
ATOM 1527 N N . LEU A 1 205 ? -7.919 -3.076 8.333 1.00 84.38 205 LEU A N 1
ATOM 1528 C CA . LEU A 1 205 ? -8.793 -3.630 9.357 1.00 84.38 205 LEU A CA 1
ATOM 1529 C C . LEU A 1 205 ? -8.653 -5.160 9.399 1.00 84.38 205 LEU A C 1
ATOM 1531 O O . LEU A 1 205 ? -8.843 -5.839 8.389 1.00 84.38 205 LEU A O 1
ATOM 1535 N N . GLN A 1 206 ? -8.346 -5.689 10.579 1.00 83.00 206 GLN A N 1
ATOM 1536 C CA . GLN A 1 206 ? -8.125 -7.112 10.844 1.00 83.00 206 GLN A CA 1
ATOM 1537 C C . GLN A 1 206 ? -9.280 -7.751 11.619 1.00 83.00 206 GLN A C 1
ATOM 1539 O O . GLN A 1 206 ? -9.687 -8.861 11.284 1.00 83.00 206 GLN A O 1
ATOM 1544 N N . ASP A 1 207 ? -9.813 -7.073 12.639 1.00 81.06 207 ASP A N 1
ATOM 1545 C CA . ASP A 1 207 ? -10.919 -7.586 13.458 1.00 81.06 207 ASP A CA 1
ATOM 1546 C C . ASP A 1 207 ? -11.875 -6.468 13.890 1.00 81.06 207 ASP A C 1
ATOM 1548 O O . ASP A 1 207 ? -11.487 -5.307 14.019 1.00 81.06 207 ASP A O 1
ATOM 1552 N N . VAL A 1 208 ? -13.134 -6.832 14.128 1.00 84.69 208 VAL A N 1
ATOM 1553 C CA . VAL A 1 208 ? -14.143 -5.970 14.749 1.00 84.69 208 VAL A CA 1
ATOM 1554 C C . VAL A 1 208 ? -14.828 -6.776 15.832 1.00 84.69 208 VAL A C 1
ATOM 1556 O O . VAL A 1 208 ? -15.429 -7.816 15.561 1.00 84.69 208 VAL A O 1
ATOM 1559 N N . ARG A 1 209 ? -14.781 -6.279 17.062 1.00 85.75 209 ARG A N 1
ATOM 1560 C CA . ARG A 1 209 ? -15.478 -6.868 18.197 1.00 85.75 209 ARG A CA 1
ATOM 1561 C C . ARG A 1 209 ? -16.677 -6.031 18.560 1.00 85.75 209 ARG A C 1
ATOM 1563 O O . ARG A 1 209 ? -16.639 -4.810 18.487 1.00 85.75 209 ARG A O 1
ATOM 1570 N N . VAL A 1 210 ? -17.739 -6.712 18.956 1.00 85.31 210 VAL A N 1
ATOM 1571 C CA . VAL A 1 210 ? -18.991 -6.102 19.381 1.00 85.31 210 VAL A CA 1
ATOM 1572 C C . VAL A 1 210 ? -19.489 -6.839 20.611 1.00 85.31 210 VAL A C 1
ATOM 1574 O O . VAL A 1 210 ? -19.381 -8.063 20.710 1.00 85.31 210 VAL A O 1
ATOM 1577 N N . GLY A 1 211 ? -20.062 -6.113 21.556 1.00 86.38 211 GLY A N 1
ATOM 1578 C CA . GLY A 1 211 ? -20.717 -6.722 22.699 1.00 86.38 211 GLY A CA 1
ATOM 1579 C C . GLY A 1 211 ? -21.267 -5.694 23.663 1.00 86.38 211 GLY A C 1
ATOM 1580 O O . GLY A 1 211 ? -21.561 -4.571 23.280 1.00 86.38 211 GLY A O 1
ATOM 1581 N N . THR A 1 212 ? -21.430 -6.083 24.916 1.00 83.69 212 THR A N 1
ATOM 1582 C CA . THR A 1 212 ? -21.921 -5.202 25.974 1.00 83.69 212 THR A CA 1
ATOM 1583 C C . THR A 1 212 ? -20.840 -4.969 27.019 1.00 83.69 212 THR A C 1
ATOM 1585 O O . THR A 1 212 ? -19.741 -5.532 26.969 1.00 83.69 212 THR A O 1
ATOM 1588 N N . THR A 1 213 ? -21.171 -4.180 28.035 1.00 71.69 213 THR A N 1
ATOM 1589 C CA . THR A 1 213 ? -20.345 -4.039 29.232 1.00 71.69 213 THR A CA 1
ATOM 1590 C C . THR A 1 213 ? -20.036 -5.385 29.910 1.00 71.69 213 THR A C 1
ATOM 1592 O O . THR A 1 213 ? -19.019 -5.497 30.584 1.00 71.69 213 THR A O 1
ATOM 1595 N N . GLU A 1 214 ? -20.806 -6.447 29.704 1.00 73.06 214 GLU A N 1
ATOM 1596 C CA . GLU A 1 214 ? -20.543 -7.742 30.347 1.00 73.06 214 GLU A CA 1
ATOM 1597 C C . GLU A 1 214 ? -19.602 -8.637 29.533 1.00 73.06 214 GLU A C 1
ATOM 1599 O O . GLU A 1 214 ? -18.756 -9.333 30.098 1.00 73.06 214 GLU A O 1
ATOM 1604 N N . ALA A 1 215 ? -19.719 -8.604 28.205 1.00 75.69 215 ALA A N 1
ATOM 1605 C CA . ALA A 1 215 ? -18.924 -9.434 27.313 1.00 75.69 215 ALA A CA 1
ATOM 1606 C C . ALA A 1 215 ? -18.763 -8.775 25.942 1.00 75.69 215 ALA A C 1
ATOM 1608 O O . ALA A 1 215 ? -19.742 -8.344 25.339 1.00 75.69 215 ALA A O 1
ATOM 1609 N N . VAL A 1 216 ? -17.533 -8.777 25.429 1.00 79.25 216 VAL A N 1
ATOM 1610 C CA . VAL A 1 216 ? -17.175 -8.309 24.085 1.00 79.25 216 VAL A CA 1
ATOM 1611 C C . VAL A 1 216 ? -16.645 -9.503 23.296 1.00 79.25 216 VAL A C 1
ATOM 1613 O O . VAL A 1 216 ? -15.775 -10.230 23.780 1.00 79.25 216 VAL A O 1
ATOM 1616 N N . VAL A 1 217 ? -17.197 -9.749 22.106 1.00 81.50 217 VAL A N 1
ATOM 1617 C CA . VAL A 1 217 ? -16.840 -10.898 21.258 1.00 81.50 217 VAL A CA 1
ATOM 1618 C C . VAL A 1 217 ? -16.525 -10.447 19.839 1.00 81.50 217 VAL A C 1
ATOM 1620 O O . VAL A 1 217 ? -17.013 -9.414 19.391 1.00 81.50 217 VAL A O 1
ATOM 1623 N N . ALA A 1 218 ? -15.722 -11.225 19.113 1.00 80.44 218 ALA A N 1
ATOM 1624 C CA . ALA A 1 218 ? -15.491 -10.977 17.692 1.00 80.44 218 ALA A CA 1
ATOM 1625 C C . ALA A 1 218 ? -16.813 -11.041 16.913 1.00 80.44 218 ALA A C 1
ATOM 1627 O O . ALA A 1 218 ? -17.642 -11.931 17.142 1.00 80.44 218 ALA A O 1
ATOM 1628 N N . SER A 1 219 ? -17.003 -10.095 15.995 1.00 84.19 219 SER A N 1
ATOM 1629 C CA . SER A 1 219 ? -18.127 -10.108 15.068 1.00 84.19 219 SER A CA 1
ATOM 1630 C C . SER A 1 219 ? -18.072 -11.365 14.209 1.00 84.19 219 SER A C 1
ATOM 1632 O O . SER A 1 219 ? -17.010 -11.830 13.795 1.00 84.19 219 SER A O 1
ATOM 1634 N N . ILE A 1 220 ? -19.240 -11.906 13.885 1.00 82.69 220 ILE A N 1
ATOM 1635 C CA . ILE A 1 220 ? -19.333 -13.078 13.018 1.00 82.69 220 ILE A CA 1
ATOM 1636 C C . ILE A 1 220 ? -18.942 -12.680 11.588 1.00 82.69 220 ILE A C 1
ATOM 1638 O O . ILE A 1 220 ? -19.476 -11.713 11.044 1.00 82.69 220 ILE A O 1
ATOM 1642 N N . ASP A 1 221 ? -18.022 -13.438 10.978 1.00 76.38 221 ASP A N 1
ATOM 1643 C CA . ASP A 1 221 ? -17.546 -13.184 9.613 1.00 76.38 221 ASP A CA 1
ATOM 1644 C C . ASP A 1 221 ? -18.682 -13.291 8.582 1.00 76.38 221 ASP A C 1
ATOM 1646 O O . ASP A 1 221 ? -19.534 -14.192 8.633 1.00 76.38 221 ASP A O 1
ATOM 1650 N N . ARG A 1 222 ? -18.645 -12.396 7.591 1.00 79.62 222 ARG A N 1
ATOM 1651 C CA . ARG A 1 222 ? -19.565 -12.334 6.450 1.00 79.62 222 ARG A CA 1
ATOM 1652 C C . ARG A 1 222 ? -19.878 -13.687 5.819 1.00 79.62 222 ARG A C 1
ATOM 1654 O O . ARG A 1 222 ? -21.028 -13.923 5.451 1.00 79.62 222 ARG A O 1
ATOM 1661 N N . LYS A 1 223 ? -18.897 -14.582 5.659 1.00 73.38 223 LYS A N 1
ATOM 1662 C CA . LYS A 1 223 ? -19.100 -15.889 5.006 1.00 73.38 223 LYS A CA 1
ATOM 1663 C C . LYS A 1 223 ? -20.065 -16.773 5.792 1.00 73.38 223 LYS A C 1
ATOM 1665 O O . LYS A 1 223 ? -20.887 -17.459 5.188 1.00 73.38 223 LYS A O 1
ATOM 1670 N N . LEU A 1 224 ? -19.998 -16.731 7.123 1.00 78.75 224 LEU A N 1
ATOM 1671 C CA . LEU A 1 224 ? -20.886 -17.505 7.990 1.00 78.75 224 LEU A CA 1
ATOM 1672 C C . LEU A 1 224 ? -22.308 -16.942 7.967 1.00 78.75 224 LEU A C 1
ATOM 1674 O O . LEU A 1 224 ? -23.265 -17.702 7.808 1.00 78.75 224 LEU A O 1
ATOM 1678 N N . VAL A 1 225 ? -22.445 -15.615 8.059 1.00 78.19 225 VAL A N 1
ATOM 1679 C CA . VAL A 1 225 ? -23.753 -14.943 7.990 1.00 78.19 225 VAL A CA 1
ATOM 1680 C C . VAL A 1 225 ? -24.409 -15.184 6.632 1.00 78.19 225 VAL A C 1
ATOM 1682 O O . VAL A 1 225 ? -25.583 -15.547 6.576 1.00 78.19 225 VAL A O 1
ATOM 1685 N N . ARG A 1 226 ? -23.639 -15.080 5.542 1.00 76.81 226 ARG A N 1
ATOM 1686 C CA . ARG A 1 226 ? -24.107 -15.369 4.182 1.00 76.81 226 ARG A CA 1
ATOM 1687 C C . ARG A 1 226 ? -24.558 -16.820 4.028 1.00 76.81 226 ARG A C 1
ATOM 1689 O O . ARG A 1 226 ? -25.664 -17.052 3.556 1.00 76.81 226 ARG A O 1
ATOM 1696 N N . GLY A 1 227 ? -23.757 -17.791 4.472 1.00 71.19 227 GLY A N 1
ATOM 1697 C CA . GLY A 1 227 ? -24.137 -19.206 4.398 1.00 71.19 227 GLY A CA 1
ATOM 1698 C C . GLY A 1 227 ? -25.412 -19.520 5.192 1.00 71.19 227 GLY A C 1
ATOM 1699 O O . GLY A 1 227 ? -26.231 -20.342 4.771 1.00 71.19 227 GLY A O 1
ATOM 1700 N N . LEU A 1 228 ? -25.630 -18.835 6.320 1.00 78.56 228 LEU A N 1
ATOM 1701 C CA . LEU A 1 228 ? -26.872 -18.963 7.074 1.00 78.56 228 LEU A CA 1
ATOM 1702 C C . LEU A 1 228 ? -28.055 -18.307 6.357 1.00 78.56 228 LEU A C 1
ATOM 1704 O O . LEU A 1 228 ? -29.121 -18.920 6.303 1.00 78.56 228 LEU A O 1
ATOM 1708 N N . ALA A 1 229 ? -27.870 -17.108 5.801 1.00 74.44 229 ALA A N 1
ATOM 1709 C CA . ALA A 1 229 ? -28.888 -16.414 5.020 1.00 74.44 229 ALA A CA 1
ATOM 1710 C C . ALA A 1 229 ? -29.361 -17.294 3.850 1.00 74.44 229 ALA A C 1
ATOM 1712 O O . ALA A 1 229 ? -30.545 -17.634 3.794 1.00 74.44 229 ALA A O 1
ATOM 1713 N N . GLU A 1 230 ? -28.426 -17.808 3.042 1.00 75.00 230 GLU A N 1
ATOM 1714 C CA . GLU A 1 230 ? -28.697 -18.718 1.918 1.00 75.00 230 GLU A CA 1
ATOM 1715 C C . GLU A 1 230 ? -29.507 -19.947 2.364 1.00 75.00 230 GLU A C 1
ATOM 1717 O O . GLU A 1 230 ? -30.512 -20.310 1.745 1.00 75.00 230 GLU A O 1
ATOM 1722 N N . LYS A 1 231 ? -29.130 -20.572 3.489 1.00 75.62 231 LYS A N 1
ATOM 1723 C CA . LYS A 1 231 ? -29.869 -21.720 4.033 1.00 75.62 231 LYS A CA 1
ATOM 1724 C C . LYS A 1 231 ? -31.272 -21.328 4.494 1.00 75.62 231 LYS A C 1
ATOM 1726 O O . LYS A 1 231 ? -32.226 -22.059 4.243 1.00 75.62 231 LYS A O 1
ATOM 1731 N N . THR A 1 232 ? -31.428 -20.199 5.181 1.00 71.75 232 THR A N 1
ATOM 1732 C CA . THR A 1 232 ? -32.740 -19.763 5.686 1.00 71.75 232 THR A CA 1
ATOM 1733 C C . THR A 1 232 ? -33.702 -19.373 4.572 1.00 71.75 232 THR A C 1
ATOM 1735 O O . THR A 1 232 ? -34.900 -19.622 4.697 1.00 71.75 232 THR A O 1
ATOM 1738 N N . GLU A 1 233 ? -33.198 -18.837 3.464 1.00 67.75 233 GLU A N 1
ATOM 1739 C CA . GLU A 1 233 ? -34.019 -18.502 2.304 1.00 67.75 233 GLU A CA 1
ATOM 1740 C C . GLU A 1 233 ? -34.517 -19.743 1.568 1.00 67.75 233 GLU A C 1
ATOM 1742 O O . GLU A 1 233 ? -35.689 -19.784 1.181 1.00 67.75 233 GLU A O 1
ATOM 1747 N N . GLN A 1 234 ? -33.697 -20.798 1.474 1.00 60.75 234 GLN A N 1
ATOM 1748 C CA . GLN A 1 234 ? -34.120 -22.089 0.916 1.00 60.75 234 GLN A CA 1
ATOM 1749 C C . GLN A 1 234 ? -35.285 -22.731 1.686 1.00 60.75 234 GLN A C 1
ATOM 1751 O O . GLN A 1 234 ? -36.072 -23.471 1.093 1.00 60.75 234 GLN A O 1
ATOM 1756 N N . PHE A 1 235 ? -35.411 -22.442 2.985 1.00 59.91 235 PHE A N 1
ATOM 1757 C CA . PHE A 1 235 ? -36.508 -22.906 3.844 1.00 59.91 235 PHE A CA 1
ATOM 1758 C C . PHE A 1 235 ? -37.536 -21.812 4.159 1.00 59.91 235 PHE A C 1
ATOM 1760 O O . PHE A 1 235 ? -38.395 -21.995 5.023 1.00 59.91 235 PHE A O 1
ATOM 1767 N N . SER A 1 236 ? -37.473 -20.666 3.479 1.00 64.56 236 SER A N 1
ATOM 1768 C CA . SER A 1 236 ? -38.454 -19.601 3.671 1.00 64.56 236 SER A CA 1
ATOM 1769 C C . SER A 1 236 ? -39.850 -20.075 3.257 1.00 64.56 236 SER A C 1
ATOM 1771 O O . SER A 1 236 ? -40.003 -20.898 2.353 1.00 64.56 236 SER A O 1
ATOM 1773 N N . ALA A 1 237 ? -40.894 -19.516 3.877 1.00 58.31 237 ALA A N 1
ATOM 1774 C CA . ALA A 1 237 ? -42.281 -19.814 3.511 1.00 58.31 237 ALA A CA 1
ATOM 1775 C C . ALA A 1 237 ? -42.550 -19.585 2.011 1.00 58.31 237 ALA A C 1
ATOM 1777 O O . ALA A 1 237 ? -43.368 -20.287 1.433 1.00 58.31 237 ALA A O 1
ATOM 1778 N N . ARG A 1 238 ? -41.811 -18.668 1.366 1.00 61.53 238 ARG A N 1
ATOM 1779 C CA . ARG A 1 238 ? -41.836 -18.442 -0.085 1.00 61.53 238 ARG A CA 1
ATOM 1780 C C . ARG A 1 238 ? -41.207 -19.596 -0.861 1.00 61.53 238 ARG A C 1
ATOM 1782 O O . ARG A 1 238 ? -41.837 -20.095 -1.783 1.00 61.53 238 ARG A O 1
ATOM 1789 N N . ALA A 1 239 ? -40.006 -20.047 -0.497 1.00 61.53 239 ALA A N 1
ATOM 1790 C CA . ALA A 1 239 ? -39.377 -21.202 -1.140 1.00 61.53 239 ALA A CA 1
ATOM 1791 C C . ALA A 1 239 ? -40.217 -22.474 -0.950 1.00 61.53 239 ALA A C 1
ATOM 1793 O O . ALA A 1 239 ? -40.378 -23.252 -1.886 1.00 61.53 239 ALA A O 1
ATOM 1794 N N . ILE A 1 240 ? -40.823 -22.641 0.227 1.00 61.41 240 ILE A N 1
ATOM 1795 C CA . ILE A 1 240 ? -41.780 -23.710 0.516 1.00 61.41 240 ILE A CA 1
ATOM 1796 C C . ILE A 1 240 ? -43.057 -23.540 -0.316 1.00 61.41 240 ILE A C 1
ATOM 1798 O O . ILE A 1 240 ? -43.485 -24.514 -0.914 1.00 61.41 240 ILE A O 1
ATOM 1802 N N . ALA A 1 241 ? -43.630 -22.337 -0.431 1.00 55.91 241 ALA A N 1
ATOM 1803 C CA . ALA A 1 241 ? -44.824 -22.075 -1.238 1.00 55.91 241 ALA A CA 1
ATOM 1804 C C . ALA A 1 241 ? -44.570 -22.279 -2.735 1.00 55.91 241 ALA A C 1
ATOM 1806 O O . ALA A 1 241 ? -45.390 -22.893 -3.403 1.00 55.91 241 ALA A O 1
ATOM 1807 N N . ILE A 1 242 ? -43.427 -21.839 -3.268 1.00 62.28 242 ILE A N 1
ATOM 1808 C CA . ILE A 1 242 ? -43.032 -22.075 -4.663 1.00 62.28 242 ILE A CA 1
ATOM 1809 C C . ILE A 1 242 ? -42.795 -23.571 -4.888 1.00 62.28 242 ILE A C 1
ATOM 1811 O O . ILE A 1 242 ? -43.319 -24.121 -5.850 1.00 62.28 242 ILE A O 1
ATOM 1815 N N . ARG A 1 243 ? -42.085 -24.265 -3.986 1.00 57.47 243 ARG A N 1
ATOM 1816 C CA . ARG A 1 243 ? -41.881 -25.722 -4.079 1.00 57.47 243 ARG A CA 1
ATOM 1817 C C . ARG A 1 243 ? -43.187 -26.502 -3.938 1.00 57.47 243 ARG A C 1
ATOM 1819 O O . ARG A 1 243 ? -43.374 -27.445 -4.689 1.00 57.47 243 ARG A O 1
ATOM 1826 N N . LEU A 1 244 ? -44.101 -26.097 -3.054 1.00 56.88 244 LEU A N 1
ATOM 1827 C CA . LEU A 1 244 ? -45.451 -26.661 -2.926 1.00 56.88 244 LEU A CA 1
ATOM 1828 C C . LEU A 1 244 ? -46.316 -26.346 -4.143 1.00 56.88 244 LEU A C 1
ATOM 1830 O O . LEU A 1 244 ? -47.099 -27.192 -4.544 1.00 56.88 244 LEU A O 1
ATOM 1834 N N . THR A 1 245 ? -46.169 -25.172 -4.756 1.00 58.09 245 THR A N 1
ATOM 1835 C CA . THR A 1 245 ? -46.910 -24.801 -5.969 1.00 58.09 245 THR A CA 1
ATOM 1836 C C . THR A 1 245 ? -46.391 -25.579 -7.175 1.00 58.09 245 THR A C 1
ATOM 1838 O O . THR A 1 245 ? -47.192 -26.098 -7.941 1.00 58.09 245 THR A O 1
ATOM 1841 N N . LEU A 1 246 ? -45.071 -25.750 -7.321 1.00 54.47 246 LEU A N 1
ATOM 1842 C CA . LEU A 1 246 ? -44.486 -26.623 -8.346 1.00 54.47 246 LEU A CA 1
ATOM 1843 C C . LEU A 1 246 ? -44.797 -28.108 -8.086 1.00 54.47 246 LEU A C 1
ATOM 1845 O O . LEU A 1 246 ? -45.110 -28.841 -9.024 1.00 54.47 246 LEU A O 1
ATOM 1849 N N . ALA A 1 247 ? -44.760 -28.562 -6.831 1.00 50.09 247 ALA A N 1
ATOM 1850 C CA . ALA A 1 247 ? -45.163 -29.919 -6.454 1.00 50.09 247 ALA A CA 1
ATOM 1851 C C . ALA A 1 247 ? -46.670 -30.147 -6.689 1.00 50.09 247 ALA A C 1
ATOM 1853 O O . ALA A 1 247 ? -47.075 -31.178 -7.209 1.00 50.09 247 ALA A O 1
ATOM 1854 N N . GLY A 1 248 ? -47.511 -29.158 -6.385 1.00 42.88 248 GLY A N 1
ATOM 1855 C CA . GLY A 1 248 ? -48.949 -29.187 -6.649 1.00 42.88 248 GLY A CA 1
ATOM 1856 C C . GLY A 1 248 ? -49.268 -29.157 -8.145 1.00 42.88 248 GLY A C 1
ATOM 1857 O O . GLY A 1 248 ? -50.126 -29.905 -8.605 1.00 42.88 248 GLY A O 1
ATOM 1858 N N . ALA A 1 249 ? -48.527 -28.367 -8.926 1.00 43.28 249 ALA A N 1
ATOM 1859 C CA . ALA A 1 249 ? -48.645 -28.331 -10.381 1.00 43.28 249 ALA A CA 1
ATOM 1860 C C . ALA A 1 249 ? -48.237 -29.666 -11.028 1.00 43.28 249 ALA A C 1
ATOM 1862 O O . ALA A 1 249 ? -48.902 -30.116 -11.956 1.00 43.28 249 ALA A O 1
ATOM 1863 N N . THR A 1 250 ? -47.199 -30.336 -10.512 1.00 49.81 250 THR A N 1
ATOM 1864 C CA . THR A 1 250 ? -46.774 -31.669 -10.988 1.00 49.81 250 THR A CA 1
ATOM 1865 C C . THR A 1 250 ? -47.721 -32.794 -10.560 1.00 49.81 250 THR A C 1
ATOM 1867 O O . THR A 1 250 ? -47.903 -33.759 -11.301 1.00 49.81 250 THR A O 1
ATOM 1870 N N . MET A 1 251 ? -48.399 -32.666 -9.416 1.00 42.00 251 MET A N 1
ATOM 1871 C CA . MET A 1 251 ? -49.472 -33.593 -9.037 1.00 42.00 251 MET A CA 1
ATOM 1872 C C . MET A 1 251 ? -50.731 -33.413 -9.899 1.00 42.00 251 MET A C 1
ATOM 1874 O O . MET A 1 251 ? -51.331 -34.403 -10.313 1.00 42.00 251 MET A O 1
ATOM 1878 N N . LEU A 1 252 ? -51.110 -32.177 -10.239 1.00 39.00 252 LEU A N 1
ATOM 1879 C CA . LEU A 1 252 ? -52.258 -31.908 -11.116 1.00 39.00 252 LEU A CA 1
ATOM 1880 C C . LEU A 1 252 ? -52.031 -32.396 -12.558 1.00 39.00 252 LEU A C 1
ATOM 1882 O O . LEU A 1 252 ? -52.966 -32.904 -13.179 1.00 39.00 252 LEU A O 1
ATOM 1886 N N . THR A 1 253 ? -50.802 -32.325 -13.081 1.00 44.66 253 THR A N 1
ATOM 1887 C CA . THR A 1 253 ? -50.467 -32.909 -14.393 1.00 44.66 253 THR A CA 1
ATOM 1888 C C . THR A 1 253 ? -50.409 -34.438 -14.361 1.00 44.66 253 THR A C 1
ATOM 1890 O O . THR A 1 253 ? -50.837 -35.078 -15.321 1.00 44.66 253 THR A O 1
ATOM 1893 N N . GLY A 1 254 ? -49.969 -35.041 -13.250 1.00 35.22 254 GLY A N 1
ATOM 1894 C CA . GLY A 1 254 ? -49.970 -36.497 -13.062 1.00 35.22 254 GLY A CA 1
ATOM 1895 C C . GLY A 1 254 ? -51.372 -37.121 -13.052 1.00 35.22 254 GLY A C 1
ATOM 1896 O O . GLY A 1 254 ? -51.569 -38.199 -13.608 1.00 35.22 254 GLY A O 1
ATOM 1897 N N . ILE A 1 255 ? -52.370 -36.428 -12.489 1.00 36.91 255 ILE A N 1
ATOM 1898 C CA . ILE A 1 255 ? -53.772 -36.888 -12.468 1.00 36.91 255 ILE A CA 1
ATOM 1899 C C . ILE A 1 255 ? -54.455 -36.650 -13.831 1.00 36.91 255 ILE A C 1
ATOM 1901 O O . ILE A 1 255 ? -55.218 -37.498 -14.298 1.00 36.91 255 ILE A O 1
ATOM 1905 N N . ALA A 1 256 ? -54.131 -35.550 -14.523 1.00 39.62 256 ALA A N 1
ATOM 1906 C CA . ALA A 1 256 ? -54.641 -35.258 -15.868 1.00 39.62 256 ALA A CA 1
ATOM 1907 C C . ALA A 1 256 ? -54.136 -36.236 -16.953 1.00 39.62 256 ALA A C 1
ATOM 1909 O O . ALA A 1 256 ? -54.779 -36.374 -17.990 1.00 39.62 256 ALA A O 1
ATOM 1910 N N . GLY A 1 257 ? -53.012 -36.928 -16.722 1.00 41.41 257 GLY A N 1
ATOM 1911 C CA . GLY A 1 257 ? -52.509 -37.992 -17.602 1.00 41.41 257 GLY A CA 1
ATOM 1912 C C . GLY A 1 257 ? -53.234 -39.338 -17.457 1.00 41.41 257 GLY A C 1
ATOM 1913 O O . GLY A 1 257 ? -53.143 -40.171 -18.354 1.00 41.41 257 GLY A O 1
ATOM 1914 N N . ILE A 1 258 ? -53.964 -39.554 -16.356 1.00 38.72 258 ILE A N 1
ATOM 1915 C CA . ILE A 1 258 ? -54.667 -40.818 -16.060 1.00 38.72 258 ILE A CA 1
ATOM 1916 C C . ILE A 1 258 ? -56.167 -40.709 -16.374 1.00 38.72 258 ILE A C 1
ATOM 1918 O O . ILE A 1 258 ? -56.791 -41.682 -16.793 1.00 38.72 258 ILE A O 1
ATOM 1922 N N . VAL A 1 259 ? -56.752 -39.516 -16.240 1.00 40.69 259 VAL A N 1
ATOM 1923 C CA . VAL A 1 259 ? -58.138 -39.234 -16.633 1.00 40.69 259 VAL A CA 1
ATOM 1924 C C . VAL A 1 259 ? -58.085 -38.478 -17.958 1.00 40.69 259 VAL A C 1
ATOM 1926 O O . VAL A 1 259 ? -57.902 -37.267 -17.953 1.00 40.69 259 VAL A O 1
ATOM 1929 N N . GLY A 1 260 ? -58.179 -39.191 -19.088 1.00 41.03 260 GLY A N 1
ATOM 1930 C CA . GLY A 1 260 ? -57.966 -38.696 -20.463 1.00 41.03 260 GLY A CA 1
ATOM 1931 C C . GLY A 1 260 ? -58.961 -37.641 -20.975 1.00 41.03 260 GLY A C 1
ATOM 1932 O O . GLY A 1 260 ? -59.474 -37.753 -22.085 1.00 41.03 260 GLY A O 1
ATOM 1933 N N . ASN A 1 261 ? -59.259 -36.621 -20.176 1.00 43.91 261 ASN A N 1
ATOM 1934 C CA . ASN A 1 261 ? -60.102 -35.498 -20.533 1.00 43.91 261 ASN A CA 1
ATOM 1935 C C . ASN A 1 261 ? -59.213 -34.330 -20.980 1.00 43.91 261 ASN A C 1
ATOM 1937 O O . ASN A 1 261 ? -58.598 -33.648 -20.157 1.00 43.91 261 ASN A O 1
ATOM 1941 N N . SER A 1 262 ? -59.170 -34.096 -22.293 1.00 49.00 262 SER A N 1
ATOM 1942 C CA . SER A 1 262 ? -58.388 -33.033 -22.941 1.00 49.00 262 SER A CA 1
ATOM 1943 C C . SER A 1 262 ? -58.670 -31.637 -22.369 1.00 49.00 262 SER A C 1
ATOM 1945 O O . SER A 1 262 ? -57.781 -30.789 -22.360 1.00 49.00 262 SER A O 1
ATOM 1947 N N . ALA A 1 263 ? -59.864 -31.411 -21.808 1.00 46.47 263 ALA A N 1
ATOM 1948 C CA . ALA A 1 263 ? -60.222 -30.162 -21.139 1.00 46.47 263 ALA A CA 1
ATOM 1949 C C . ALA A 1 263 ? -59.445 -29.928 -19.826 1.00 46.47 263 ALA A C 1
ATOM 1951 O O . ALA A 1 263 ? -59.050 -28.795 -19.550 1.00 46.47 263 ALA A O 1
ATOM 1952 N N . LEU A 1 264 ? -59.164 -30.976 -19.038 1.00 42.66 264 LEU A N 1
ATOM 1953 C CA . LEU A 1 264 ? -58.357 -30.858 -17.813 1.00 42.66 264 LEU A CA 1
ATOM 1954 C C . LEU A 1 264 ? -56.869 -30.682 -18.132 1.00 42.66 264 LEU A C 1
ATOM 1956 O O . LEU A 1 264 ? -56.185 -29.920 -17.452 1.00 42.66 264 LEU A O 1
ATOM 1960 N N . THR A 1 265 ? -56.370 -31.341 -19.181 1.00 46.28 265 THR A N 1
ATOM 1961 C CA . THR A 1 265 ? -54.975 -31.214 -19.630 1.00 46.28 265 THR A CA 1
ATOM 1962 C C . THR A 1 265 ? -54.697 -29.816 -20.195 1.00 46.28 265 THR A C 1
ATOM 1964 O O . THR A 1 265 ? -53.667 -29.215 -19.885 1.00 46.28 265 THR A O 1
ATOM 1967 N N . SER A 1 266 ? -55.639 -29.245 -20.956 1.00 46.22 266 SER A N 1
ATOM 1968 C CA . SER A 1 266 ? -55.560 -27.857 -21.429 1.00 46.22 266 SER A CA 1
ATOM 1969 C C . SER A 1 266 ? -55.695 -26.838 -20.291 1.00 46.22 266 SER A C 1
ATOM 1971 O O . SER A 1 266 ? -54.933 -25.873 -20.264 1.00 46.22 266 SER A O 1
ATOM 1973 N N . ALA A 1 267 ? -56.585 -27.059 -19.314 1.00 39.12 267 ALA A N 1
ATOM 1974 C CA . ALA A 1 267 ? -56.730 -26.179 -18.150 1.00 39.12 267 ALA A CA 1
ATOM 1975 C C . ALA A 1 267 ? -55.500 -26.205 -17.219 1.00 39.12 267 ALA A C 1
ATOM 1977 O O . ALA A 1 267 ? -55.062 -25.153 -16.753 1.00 39.12 267 ALA A O 1
ATOM 1978 N N . ALA A 1 268 ? -54.885 -27.369 -16.987 1.00 41.09 268 ALA A N 1
ATOM 1979 C CA . ALA A 1 268 ? -53.669 -27.488 -16.179 1.00 41.09 268 ALA A CA 1
ATOM 1980 C C . ALA A 1 268 ? -52.474 -26.746 -16.810 1.00 41.09 268 ALA A C 1
ATOM 1982 O O . ALA A 1 268 ? -51.765 -26.014 -16.116 1.00 41.09 268 ALA A O 1
ATOM 1983 N N . ASN A 1 269 ? -52.304 -26.849 -18.134 1.00 46.38 269 ASN A N 1
ATOM 1984 C CA . ASN A 1 269 ? -51.240 -26.154 -18.869 1.00 46.38 269 ASN A CA 1
ATOM 1985 C C . ASN A 1 269 ? -51.465 -24.631 -18.961 1.00 46.38 269 ASN A C 1
ATOM 1987 O O . ASN A 1 269 ? -50.503 -23.867 -18.898 1.00 46.38 269 ASN A O 1
ATOM 1991 N N . LEU A 1 270 ? -52.723 -24.178 -19.044 1.00 43.00 270 LEU A N 1
ATOM 1992 C CA . LEU A 1 270 ? -53.090 -22.753 -19.034 1.00 43.00 270 LEU A CA 1
ATOM 1993 C C . LEU A 1 270 ? -53.017 -22.106 -17.647 1.00 43.00 270 LEU A C 1
ATOM 1995 O O . LEU A 1 270 ? -52.881 -20.891 -17.563 1.00 43.00 270 LEU A O 1
ATOM 1999 N N . THR A 1 271 ? -53.083 -22.886 -16.567 1.00 44.41 271 THR A N 1
ATOM 2000 C CA . THR A 1 271 ? -53.044 -22.348 -15.197 1.00 44.41 271 THR A CA 1
ATOM 2001 C C . THR A 1 271 ? -51.624 -22.357 -14.624 1.00 44.41 271 THR A C 1
ATOM 2003 O O . THR A 1 271 ? -51.230 -21.405 -13.959 1.00 44.41 271 THR A O 1
ATOM 2006 N N . ALA A 1 272 ? -50.805 -23.373 -14.922 1.00 45.84 272 ALA A N 1
ATOM 2007 C CA . ALA A 1 272 ? -49.457 -23.500 -14.355 1.00 45.84 272 ALA A CA 1
ATOM 2008 C C . ALA A 1 272 ? -48.457 -22.439 -14.865 1.00 45.84 272 ALA A C 1
ATOM 2010 O O . ALA A 1 272 ? -47.628 -21.953 -14.092 1.00 45.84 272 ALA A O 1
ATOM 2011 N N . GLY A 1 273 ? -48.540 -22.043 -16.140 1.00 44.81 273 GLY A N 1
ATOM 2012 C CA . GLY A 1 273 ? -47.644 -21.038 -16.731 1.00 44.81 273 GLY A CA 1
ATOM 2013 C C . GLY A 1 273 ? -47.877 -19.624 -16.173 1.00 44.81 273 GLY A C 1
ATOM 2014 O O . GLY A 1 273 ? -46.976 -19.073 -15.546 1.00 44.81 273 GLY A O 1
ATOM 2015 N N . PRO A 1 274 ? -49.090 -19.058 -16.313 1.00 48.69 274 PRO A N 1
ATOM 2016 C CA . PRO A 1 274 ? -49.424 -17.721 -15.823 1.00 48.69 274 PRO A CA 1
ATOM 2017 C C . PRO A 1 274 ? -49.451 -17.604 -14.296 1.00 48.69 274 PRO A C 1
ATOM 2019 O O . PRO A 1 274 ? -49.141 -16.538 -13.771 1.00 48.69 274 PRO A O 1
ATOM 2022 N N . ALA A 1 275 ? -49.792 -18.672 -13.561 1.00 50.47 275 ALA A N 1
ATOM 2023 C CA . ALA A 1 275 ? -49.752 -18.642 -12.099 1.00 50.47 275 ALA A CA 1
ATOM 2024 C C . ALA A 1 275 ? -48.313 -18.676 -11.572 1.00 50.47 275 ALA A C 1
ATOM 2026 O O . ALA A 1 275 ? -48.012 -17.965 -10.622 1.00 50.47 275 ALA A O 1
ATOM 2027 N N . SER A 1 276 ? -47.403 -19.442 -12.188 1.00 50.47 276 SER A N 1
ATOM 2028 C CA . SER A 1 276 ? -45.991 -19.437 -11.779 1.00 50.47 276 SER A CA 1
ATOM 2029 C C . SER A 1 276 ? -45.286 -18.133 -12.163 1.00 50.47 276 SER A C 1
ATOM 2031 O O . SER A 1 276 ? -44.595 -17.563 -11.321 1.00 50.47 276 SER A O 1
ATOM 2033 N N . SER A 1 277 ? -45.518 -17.597 -13.367 1.00 51.84 277 SER A N 1
ATOM 2034 C CA . SER A 1 277 ? -44.982 -16.289 -13.769 1.00 51.84 277 SER A CA 1
ATOM 2035 C C . SER A 1 277 ? -45.621 -15.143 -12.977 1.00 51.84 277 SER A C 1
ATOM 2037 O O . SER A 1 277 ? -44.931 -14.225 -12.541 1.00 51.84 277 SER A O 1
ATOM 2039 N N . GLY A 1 278 ? -46.929 -15.216 -12.728 1.00 54.09 278 GLY A N 1
ATOM 2040 C CA . GLY A 1 278 ? -47.683 -14.274 -11.904 1.00 54.09 278 GLY A CA 1
ATOM 2041 C C . GLY A 1 278 ? -47.231 -14.274 -10.445 1.00 54.09 278 GLY A C 1
ATOM 2042 O O . GLY A 1 278 ? -47.047 -13.207 -9.874 1.00 54.09 278 GLY A O 1
ATOM 2043 N N . LEU A 1 279 ? -46.954 -15.443 -9.860 1.00 50.34 279 LEU A N 1
ATOM 2044 C CA . LEU A 1 279 ? -46.435 -15.568 -8.494 1.00 50.34 279 LEU A CA 1
ATOM 2045 C C . LEU A 1 279 ? -44.973 -15.103 -8.389 1.00 50.34 279 LEU A C 1
ATOM 2047 O O . LEU A 1 279 ? -44.603 -14.474 -7.401 1.00 50.34 279 LEU A O 1
ATOM 2051 N N . GLN A 1 280 ? -44.152 -15.358 -9.415 1.00 54.28 280 GLN A N 1
ATOM 2052 C CA . GLN A 1 280 ? -42.783 -14.831 -9.496 1.00 54.28 280 GLN A CA 1
ATOM 2053 C C . GLN A 1 280 ? -42.752 -13.302 -9.664 1.00 54.28 280 GLN A C 1
ATOM 2055 O O . GLN A 1 280 ? -41.860 -12.654 -9.124 1.00 54.28 280 GLN A O 1
ATOM 2060 N N . THR A 1 281 ? -43.736 -12.721 -10.360 1.00 55.81 281 THR A N 1
ATOM 2061 C CA . THR A 1 281 ? -43.852 -11.263 -10.558 1.00 55.81 281 THR A CA 1
ATOM 2062 C C . THR A 1 281 ? -44.496 -10.569 -9.351 1.00 55.81 281 THR A C 1
ATOM 2064 O O . THR A 1 281 ? -44.091 -9.472 -8.982 1.00 55.81 281 THR A O 1
ATOM 2067 N N . ALA A 1 282 ? -45.469 -11.212 -8.697 1.00 51.88 282 ALA A N 1
ATOM 2068 C CA . ALA A 1 282 ? -46.140 -10.688 -7.506 1.00 51.88 282 ALA A CA 1
ATOM 2069 C C . ALA A 1 282 ? -45.275 -10.777 -6.237 1.00 51.88 282 ALA A C 1
ATOM 2071 O O . ALA A 1 282 ? -45.516 -10.046 -5.278 1.00 51.88 282 ALA A O 1
ATOM 2072 N N . ILE A 1 283 ? -44.268 -11.658 -6.219 1.00 57.75 283 ILE A N 1
ATOM 2073 C CA . ILE A 1 283 ? -43.330 -11.813 -5.105 1.00 57.75 283 ILE A CA 1
ATOM 2074 C C . ILE A 1 283 ? -41.901 -11.677 -5.655 1.00 57.75 283 ILE A C 1
ATOM 2076 O O . ILE A 1 283 ? -41.277 -12.703 -5.951 1.00 57.75 283 ILE A O 1
ATOM 2080 N N . PRO A 1 284 ? -41.375 -10.447 -5.823 1.00 56.34 284 PRO A N 1
ATOM 2081 C CA . PRO A 1 284 ? -40.048 -10.217 -6.389 1.00 56.34 284 PRO A CA 1
ATOM 2082 C C . PRO A 1 284 ? -38.949 -10.920 -5.580 1.00 56.34 284 PRO A C 1
ATOM 2084 O O . PRO A 1 284 ? -39.010 -11.016 -4.353 1.00 56.34 284 PRO A O 1
ATOM 2087 N N . ASP A 1 285 ? -37.945 -11.449 -6.283 1.00 58.34 285 ASP A N 1
ATOM 2088 C CA . ASP A 1 285 ? -36.827 -12.172 -5.677 1.00 58.34 285 ASP A CA 1
ATOM 2089 C C . ASP A 1 285 ? -35.750 -11.217 -5.148 1.00 58.34 285 ASP A C 1
ATOM 2091 O O . ASP A 1 285 ? -34.796 -10.883 -5.848 1.00 58.34 285 ASP A O 1
ATOM 2095 N N . LEU A 1 286 ? -35.925 -10.754 -3.909 1.00 70.25 286 LEU A N 1
ATOM 2096 C CA . LEU A 1 286 ? -34.981 -9.851 -3.239 1.00 70.25 286 LEU A CA 1
ATOM 2097 C C . LEU A 1 286 ? -33.751 -10.573 -2.671 1.00 70.25 286 LEU A C 1
ATOM 2099 O O . LEU A 1 286 ? -32.755 -9.924 -2.365 1.00 70.25 286 LEU A O 1
ATOM 2103 N N . THR A 1 287 ? -33.770 -11.905 -2.640 1.00 67.25 287 THR A N 1
ATOM 2104 C CA . THR A 1 287 ? -32.703 -12.780 -2.142 1.00 67.25 287 THR A CA 1
ATOM 2105 C C . THR A 1 287 ? -31.326 -12.443 -2.709 1.00 67.25 287 THR A C 1
ATOM 2107 O O . THR A 1 287 ? -30.351 -12.297 -1.975 1.00 67.25 287 THR A O 1
ATOM 2110 N N . LYS A 1 288 ? -31.221 -12.225 -4.026 1.00 70.00 288 LYS A N 1
ATOM 2111 C CA . LYS A 1 288 ? -29.938 -11.846 -4.643 1.00 70.00 288 LYS A CA 1
ATOM 2112 C C . LYS A 1 288 ? -29.438 -10.485 -4.155 1.00 70.00 288 LYS A C 1
ATOM 2114 O O . LYS A 1 288 ? -28.241 -10.320 -3.950 1.00 70.00 288 LYS A O 1
ATOM 2119 N N . ALA A 1 289 ? -30.338 -9.523 -3.964 1.00 67.81 289 ALA A N 1
ATOM 2120 C CA . ALA A 1 289 ? -29.982 -8.201 -3.459 1.00 67.81 289 ALA A CA 1
ATOM 2121 C C . ALA A 1 289 ? -29.594 -8.250 -1.972 1.00 67.81 289 ALA A C 1
ATOM 2123 O O . ALA A 1 289 ? -28.637 -7.592 -1.580 1.00 67.81 289 ALA A O 1
ATOM 2124 N N . GLU A 1 290 ? -30.280 -9.060 -1.162 1.00 72.31 290 GLU A N 1
ATOM 2125 C CA . GLU A 1 290 ? -29.962 -9.281 0.256 1.00 72.31 290 GLU A CA 1
ATOM 2126 C C . GLU A 1 290 ? -28.590 -9.955 0.424 1.00 72.31 290 GLU A C 1
ATOM 2128 O O . GLU A 1 290 ? -27.750 -9.474 1.185 1.00 72.31 290 GLU A O 1
ATOM 2133 N N . LEU A 1 291 ? -28.299 -11.000 -0.360 1.00 71.12 291 LEU A N 1
ATOM 2134 C CA . LEU A 1 291 ? -26.991 -11.666 -0.357 1.00 71.12 291 LEU A CA 1
ATOM 2135 C C . LEU A 1 291 ? -25.865 -10.758 -0.859 1.00 71.12 291 LEU A C 1
ATOM 2137 O O . LEU A 1 291 ? -24.761 -10.800 -0.311 1.00 71.12 291 LEU A O 1
ATOM 2141 N N . ASN A 1 292 ? -26.134 -9.924 -1.867 1.00 70.81 292 ASN A N 1
ATOM 2142 C CA . ASN A 1 292 ? -25.169 -8.933 -2.336 1.00 70.81 292 ASN A CA 1
ATOM 2143 C C . ASN A 1 292 ? -24.917 -7.859 -1.270 1.00 70.81 292 ASN A C 1
ATOM 2145 O O . ASN A 1 292 ? -23.764 -7.554 -1.007 1.00 70.81 292 ASN A O 1
ATOM 2149 N N . ARG A 1 293 ? -25.940 -7.379 -0.550 1.00 72.19 293 ARG A N 1
ATOM 2150 C CA . ARG A 1 293 ? -25.751 -6.442 0.577 1.00 72.19 293 ARG A CA 1
ATOM 2151 C C . ARG A 1 293 ? -24.936 -7.044 1.715 1.00 72.19 293 ARG A C 1
ATOM 2153 O O . ARG A 1 293 ? -24.088 -6.355 2.270 1.00 72.19 293 ARG A O 1
ATOM 2160 N N . ILE A 1 294 ? -25.155 -8.319 2.052 1.00 70.88 294 ILE A N 1
ATOM 2161 C CA . ILE A 1 294 ? -24.286 -9.028 3.004 1.00 70.88 294 ILE A CA 1
ATOM 2162 C C . ILE A 1 294 ? -22.864 -9.071 2.444 1.00 70.88 294 ILE A C 1
ATOM 2164 O O . ILE A 1 294 ? -21.928 -8.780 3.172 1.00 70.88 294 ILE A O 1
ATOM 2168 N N . SER A 1 295 ? -22.691 -9.388 1.158 1.00 63.50 295 SER A N 1
ATOM 2169 C CA . SER A 1 295 ? -21.379 -9.393 0.509 1.00 63.50 295 SER A CA 1
ATOM 2170 C C . SER A 1 295 ? -20.690 -8.026 0.561 1.00 63.50 295 SER A C 1
ATOM 2172 O O . SER A 1 295 ? -19.495 -7.976 0.816 1.00 63.50 295 SER A O 1
ATOM 2174 N N . ASP A 1 296 ? -21.412 -6.931 0.368 1.00 64.00 296 ASP A N 1
ATOM 2175 C CA . ASP A 1 296 ? -20.808 -5.605 0.226 1.00 64.00 296 ASP A CA 1
ATOM 2176 C C . ASP A 1 296 ? -20.566 -4.914 1.575 1.00 64.00 296 ASP A C 1
ATOM 2178 O O . ASP A 1 296 ? -19.590 -4.185 1.718 1.00 64.00 296 ASP A O 1
ATOM 2182 N N . LEU A 1 297 ? -21.429 -5.149 2.572 1.00 69.75 297 LEU A N 1
ATOM 2183 C CA . LEU A 1 297 ? -21.429 -4.392 3.832 1.00 69.75 297 LEU A CA 1
ATOM 2184 C C . LEU A 1 297 ? -20.938 -5.185 5.044 1.00 69.75 297 LEU A C 1
ATOM 2186 O O . LEU A 1 297 ? -20.497 -4.584 6.021 1.00 69.75 297 LEU A O 1
ATOM 2190 N N . ALA A 1 298 ? -21.046 -6.514 5.042 1.00 67.31 298 ALA A N 1
ATOM 2191 C CA . ALA A 1 298 ? -20.669 -7.295 6.214 1.00 67.31 298 ALA A CA 1
ATOM 2192 C C . ALA A 1 298 ? -19.152 -7.314 6.412 1.00 67.31 298 ALA A C 1
ATOM 2194 O O . ALA A 1 298 ? -18.385 -7.504 5.463 1.00 67.31 298 ALA A O 1
ATOM 2195 N N . PHE A 1 299 ? -18.744 -7.208 7.674 1.00 66.81 299 PHE A N 1
ATOM 2196 C CA . PHE A 1 299 ? -17.354 -7.317 8.082 1.00 66.81 299 PHE A CA 1
ATOM 2197 C C . PHE A 1 299 ? -16.703 -8.615 7.575 1.00 66.81 299 PHE A C 1
ATOM 2199 O O . PHE A 1 299 ? -17.262 -9.712 7.700 1.00 66.81 299 PHE A O 1
ATOM 2206 N N . SER A 1 300 ? -15.488 -8.489 7.040 1.00 65.75 300 SER A N 1
ATOM 2207 C CA . SER A 1 300 ? -14.613 -9.622 6.755 1.00 65.75 300 SER A CA 1
ATOM 2208 C C . SER A 1 300 ? -13.179 -9.294 7.149 1.00 65.75 300 SER A C 1
ATOM 2210 O O . SER A 1 300 ? -12.625 -8.276 6.728 1.00 65.75 300 SER A O 1
ATOM 2212 N N . ALA A 1 301 ? -12.576 -10.204 7.911 1.00 57.69 301 ALA A N 1
ATOM 2213 C CA . ALA A 1 301 ? -11.245 -10.057 8.498 1.00 57.69 301 ALA A CA 1
ATOM 2214 C C . ALA A 1 301 ? -10.094 -10.030 7.473 1.00 57.69 301 ALA A C 1
ATOM 2216 O O . ALA A 1 301 ? -8.941 -9.834 7.837 1.00 57.69 301 ALA A O 1
ATOM 2217 N N . SER A 1 302 ? -10.365 -10.297 6.190 1.00 54.41 302 SER A N 1
ATOM 2218 C CA . SER A 1 302 ? -9.300 -10.623 5.236 1.00 54.41 302 SER A CA 1
ATOM 2219 C C . SER A 1 302 ? -8.839 -9.474 4.332 1.00 54.41 302 SER A C 1
ATOM 2221 O O . SER A 1 302 ? -7.763 -9.614 3.760 1.00 54.41 302 SER A O 1
ATOM 2223 N N . GLN A 1 303 ? -9.625 -8.408 4.101 1.00 61.22 303 GLN A N 1
ATOM 2224 C CA . GLN A 1 303 ? -9.364 -7.504 2.953 1.00 61.22 303 GLN A CA 1
ATOM 2225 C C . GLN A 1 303 ? -9.863 -6.051 3.086 1.00 61.22 303 GLN A C 1
ATOM 2227 O O . GLN A 1 303 ? -9.943 -5.349 2.079 1.00 61.22 303 GLN A O 1
ATOM 2232 N N . THR A 1 304 ? -10.220 -5.566 4.276 1.00 77.31 304 THR A N 1
ATOM 2233 C CA . THR A 1 304 ? -10.764 -4.199 4.377 1.00 77.31 304 THR A CA 1
ATOM 2234 C C . THR A 1 304 ? -9.637 -3.187 4.584 1.00 77.31 304 THR A C 1
ATOM 2236 O O . THR A 1 304 ? -9.135 -3.029 5.695 1.00 77.31 304 THR A O 1
ATOM 2239 N N . VAL A 1 305 ? -9.237 -2.507 3.506 1.00 83.38 305 VAL A N 1
ATOM 2240 C CA . VAL A 1 305 ? -8.295 -1.377 3.547 1.00 83.38 305 VAL A CA 1
ATOM 2241 C C . VAL A 1 305 ? -9.086 -0.074 3.597 1.00 83.38 305 VAL A C 1
ATOM 2243 O O . VAL A 1 305 ? -9.968 0.157 2.771 1.00 83.38 305 VAL A O 1
ATOM 2246 N N . ILE A 1 306 ? -8.773 0.775 4.572 1.00 86.12 306 ILE A N 1
ATOM 2247 C CA . ILE A 1 306 ? -9.355 2.103 4.747 1.00 86.12 306 ILE A CA 1
ATOM 2248 C C . ILE A 1 306 ? -8.323 3.132 4.268 1.00 86.12 306 ILE A C 1
ATOM 2250 O O . ILE A 1 306 ? -7.304 3.337 4.943 1.00 86.12 306 ILE A O 1
ATOM 2254 N N . PRO A 1 307 ? -8.569 3.794 3.123 1.00 88.69 307 PRO A N 1
ATOM 2255 C CA . PRO A 1 307 ? -7.643 4.779 2.581 1.00 88.69 307 PRO A CA 1
ATOM 2256 C C . PRO A 1 307 ? -7.433 5.966 3.525 1.00 88.69 307 PRO A C 1
ATOM 2258 O O . PRO A 1 307 ? -8.255 6.244 4.403 1.00 88.69 307 PRO A O 1
ATOM 2261 N N . LYS A 1 308 ? -6.348 6.706 3.299 1.00 89.81 308 LYS A N 1
ATOM 2262 C CA . LYS A 1 308 ? -6.030 7.961 4.000 1.00 89.81 308 LYS A CA 1
ATOM 2263 C C . LYS A 1 308 ? -7.203 8.944 3.915 1.00 89.81 308 LYS A C 1
ATOM 2265 O O . LYS A 1 308 ? -7.818 9.079 2.858 1.00 89.81 308 LYS A O 1
ATOM 2270 N N . HIS A 1 309 ? -7.528 9.609 5.026 1.00 86.75 309 HIS A N 1
ATOM 2271 C CA . HIS A 1 309 ? -8.658 10.548 5.162 1.00 86.75 309 HIS A CA 1
ATOM 2272 C C . HIS A 1 309 ? -10.040 10.024 4.749 1.00 86.75 309 HIS A C 1
ATOM 2274 O O . HIS A 1 309 ? -10.985 10.809 4.621 1.00 86.75 309 HIS A O 1
ATOM 2280 N N . SER A 1 310 ? -10.183 8.715 4.554 1.00 89.56 310 SER A N 1
ATOM 2281 C CA . SER A 1 310 ? -11.420 8.100 4.100 1.00 89.56 310 SER A CA 1
ATOM 2282 C C . SER A 1 310 ? -12.157 7.425 5.251 1.00 89.56 310 SER A C 1
ATOM 2284 O O . SER A 1 310 ? -11.621 7.219 6.343 1.00 89.56 310 SER A O 1
ATOM 2286 N N . SER A 1 311 ? -13.415 7.084 5.004 1.00 87.94 311 SER A N 1
ATOM 2287 C CA . SER A 1 311 ? -14.249 6.326 5.927 1.00 87.94 311 SER A CA 1
ATOM 2288 C C . SER A 1 311 ? -14.948 5.189 5.210 1.00 87.94 311 SER A C 1
ATOM 2290 O O . SER A 1 311 ? -15.474 5.384 4.115 1.00 87.94 311 SER A O 1
ATOM 2292 N N . VAL A 1 312 ? -15.011 4.032 5.859 1.00 85.62 312 VAL A N 1
ATOM 2293 C CA . VAL A 1 312 ? -15.701 2.848 5.352 1.00 85.62 312 VAL A CA 1
ATOM 2294 C C . VAL A 1 312 ? -16.772 2.431 6.365 1.00 85.62 312 VAL A C 1
ATOM 2296 O O . VAL A 1 312 ? -16.438 2.149 7.520 1.00 85.62 312 VAL A O 1
ATOM 2299 N N . PRO A 1 313 ? -18.060 2.405 5.973 1.00 84.56 313 PRO A N 1
ATOM 2300 C CA . PRO A 1 313 ? -19.100 1.771 6.765 1.00 84.56 313 PRO A CA 1
ATOM 2301 C C . PRO A 1 313 ? -19.048 0.253 6.569 1.00 84.56 313 PRO A C 1
ATOM 2303 O O . PRO A 1 313 ? -18.959 -0.242 5.447 1.00 84.56 313 PRO A O 1
ATOM 2306 N N . LEU A 1 314 ? -19.145 -0.484 7.666 1.00 87.00 314 LEU A N 1
ATOM 2307 C CA . LEU A 1 314 ? -19.242 -1.936 7.699 1.00 87.00 314 LEU A CA 1
ATOM 2308 C C . LEU A 1 314 ? -20.299 -2.372 8.706 1.00 87.00 314 LEU A C 1
ATOM 2310 O O . LEU A 1 314 ? -20.779 -1.587 9.522 1.00 87.00 314 LEU A O 1
ATOM 2314 N N . VAL A 1 315 ? -20.685 -3.636 8.636 1.00 87.19 315 VAL A N 1
ATOM 2315 C CA . VAL A 1 315 ? -21.729 -4.205 9.478 1.00 87.19 315 VAL A CA 1
ATOM 2316 C C . VAL A 1 315 ? -21.174 -5.381 10.257 1.00 87.19 315 VAL A C 1
ATOM 2318 O O . VAL A 1 315 ? -20.657 -6.340 9.680 1.00 87.19 315 VAL A O 1
ATOM 2321 N N . ALA A 1 316 ? -21.313 -5.294 11.572 1.00 88.12 316 ALA A N 1
ATOM 2322 C CA . ALA A 1 316 ? -20.958 -6.330 12.514 1.00 88.12 316 ALA A CA 1
ATOM 2323 C C . ALA A 1 316 ? -22.210 -7.064 13.015 1.00 88.12 316 ALA A C 1
ATOM 2325 O O . ALA A 1 316 ? -23.285 -6.478 13.180 1.00 88.12 316 ALA A O 1
ATOM 2326 N N . PHE A 1 317 ? -22.064 -8.367 13.253 1.00 89.00 317 PHE A N 1
ATOM 2327 C CA . PHE A 1 317 ? -23.157 -9.259 13.632 1.00 89.00 317 PHE A CA 1
ATOM 2328 C C . PHE A 1 317 ? -22.881 -9.891 14.988 1.00 89.00 317 PHE A C 1
ATOM 2330 O O . PHE A 1 317 ? -21.875 -10.581 15.174 1.00 89.00 317 PHE A O 1
ATOM 2337 N N . LEU A 1 318 ? -23.826 -9.706 15.907 1.00 90.50 318 LEU A N 1
ATOM 2338 C CA . LEU A 1 318 ? -23.786 -10.234 17.265 1.00 90.50 318 LEU A CA 1
ATOM 2339 C C . LEU A 1 318 ? -24.953 -11.203 17.480 1.00 90.50 318 LEU A C 1
ATOM 2341 O O . LEU A 1 318 ? -26.072 -10.926 17.069 1.00 90.50 318 LEU A O 1
ATOM 2345 N N . SER A 1 319 ? -24.729 -12.352 18.116 1.00 89.38 319 SER A N 1
ATOM 2346 C CA . SER A 1 319 ? -25.796 -13.344 18.342 1.00 89.38 319 SER A CA 1
ATOM 2347 C C . SER A 1 319 ? -26.886 -12.800 19.272 1.00 89.38 319 SER A C 1
ATOM 2349 O O . SER A 1 319 ? -26.636 -12.589 20.460 1.00 89.38 319 SER A O 1
ATOM 2351 N N . SER A 1 320 ? -28.115 -12.637 18.775 1.00 89.62 320 SER A N 1
ATOM 2352 C CA . SER A 1 320 ? -29.219 -12.099 19.584 1.00 89.62 320 SER A CA 1
ATOM 2353 C C . SER A 1 320 ? -29.512 -12.979 20.796 1.00 89.62 320 SER A C 1
ATOM 2355 O O . SER A 1 320 ? -29.650 -12.481 21.904 1.00 89.62 320 SER A O 1
ATOM 2357 N N . LYS A 1 321 ? -29.476 -14.305 20.630 1.00 86.88 321 LYS A N 1
ATOM 2358 C CA . LYS A 1 321 ? -29.774 -15.266 21.702 1.00 86.88 321 LYS A CA 1
ATOM 2359 C C . LYS A 1 321 ? -28.814 -15.191 22.898 1.00 86.88 321 LYS A C 1
ATOM 2361 O O . LYS A 1 321 ? -29.189 -15.608 23.987 1.00 86.88 321 LYS A O 1
ATOM 2366 N N . ILE A 1 322 ? -27.580 -14.733 22.689 1.00 84.56 322 ILE A N 1
ATOM 2367 C CA . ILE A 1 322 ? -26.571 -14.645 23.756 1.00 84.56 322 ILE A CA 1
ATOM 2368 C C . ILE A 1 322 ? -26.648 -13.284 24.452 1.00 84.56 322 ILE A C 1
ATOM 2370 O O . ILE A 1 322 ? -26.537 -13.224 25.670 1.00 84.56 322 ILE A O 1
ATOM 2374 N N . PHE A 1 323 ? -26.847 -12.209 23.684 1.00 87.19 323 PHE A N 1
ATOM 2375 C CA . PHE A 1 323 ? -26.662 -10.840 24.174 1.00 87.19 323 PHE A CA 1
ATOM 2376 C C . PHE A 1 323 ? -27.961 -10.072 24.437 1.00 87.19 323 PHE A C 1
ATOM 2378 O O . PHE A 1 323 ? -27.941 -9.098 25.182 1.00 87.19 323 PHE A O 1
ATOM 2385 N N . ALA A 1 324 ? -29.086 -10.475 23.843 1.00 86.62 324 ALA A N 1
ATOM 2386 C CA . ALA A 1 324 ? -30.370 -9.806 24.028 1.00 86.62 324 ALA A CA 1
ATOM 2387 C C . ALA A 1 324 ? -31.538 -10.779 23.825 1.00 86.62 324 ALA A C 1
ATOM 2389 O O . ALA A 1 324 ? -31.992 -11.030 22.700 1.00 86.62 324 ALA A O 1
ATOM 2390 N N . ASP A 1 325 ? -32.067 -11.301 24.930 1.00 82.88 325 ASP A N 1
ATOM 2391 C CA . ASP A 1 325 ? -33.284 -12.099 24.870 1.00 82.88 325 ASP A CA 1
ATOM 2392 C C . ASP A 1 325 ? -34.454 -11.239 24.367 1.00 82.88 325 ASP A C 1
ATOM 2394 O O . ASP A 1 325 ? -34.610 -10.082 24.749 1.00 82.88 325 ASP A O 1
ATOM 2398 N N . HIS A 1 326 ? -35.270 -11.790 23.471 1.00 87.50 326 HIS A N 1
ATOM 2399 C CA . HIS A 1 326 ? -36.391 -11.081 22.848 1.00 87.50 326 HIS A CA 1
ATOM 2400 C C . HIS A 1 326 ? -36.047 -9.752 22.131 1.00 87.50 326 HIS A C 1
ATOM 2402 O O . HIS A 1 326 ? -36.935 -8.909 22.015 1.00 87.50 326 HIS A O 1
ATOM 2408 N N . PHE A 1 327 ? -34.841 -9.578 21.563 1.00 89.12 327 PHE A N 1
ATOM 2409 C CA . PHE A 1 327 ? -34.439 -8.363 20.812 1.00 89.12 327 PHE A CA 1
ATOM 2410 C C . PHE A 1 327 ? -35.504 -7.838 19.828 1.00 89.12 327 PHE A C 1
ATOM 2412 O O . PHE A 1 327 ? -35.756 -6.643 19.724 1.00 89.12 327 PHE A O 1
ATOM 2419 N N . LYS A 1 328 ? -36.220 -8.748 19.159 1.00 91.75 328 LYS A N 1
ATOM 2420 C CA . LYS A 1 328 ? -37.326 -8.440 18.237 1.00 91.75 328 LYS A CA 1
ATOM 2421 C C . LYS A 1 328 ? -38.474 -7.619 18.853 1.00 91.75 328 LYS A C 1
ATOM 2423 O O . LYS A 1 328 ? -39.253 -7.017 18.123 1.00 91.75 328 LYS A O 1
ATOM 2428 N N . LYS A 1 329 ? -38.634 -7.662 20.175 1.00 93.69 329 LYS A N 1
ATOM 2429 C CA . LYS A 1 329 ? -39.685 -6.966 20.928 1.00 93.69 329 LYS A CA 1
ATOM 2430 C C . LYS A 1 329 ? -39.163 -5.728 21.656 1.00 93.69 329 LYS A C 1
ATOM 2432 O O . LYS A 1 329 ? -39.905 -5.170 22.457 1.00 93.69 329 LYS A O 1
ATOM 2437 N N . PHE A 1 330 ? -37.905 -5.340 21.443 1.00 93.06 330 PHE A N 1
ATOM 2438 C CA . PHE A 1 330 ? -37.359 -4.159 22.098 1.00 93.06 330 PHE A CA 1
ATOM 2439 C C . PHE A 1 330 ? -38.125 -2.927 21.627 1.00 93.06 330 PHE A C 1
ATOM 2441 O O . PHE A 1 330 ? -38.266 -2.689 20.428 1.00 93.06 330 PHE A O 1
ATOM 2448 N N . ASP A 1 331 ? -38.639 -2.164 22.586 1.00 94.19 331 ASP A N 1
ATOM 2449 C CA . ASP A 1 331 ? -39.153 -0.831 22.318 1.00 94.19 331 ASP A CA 1
ATOM 2450 C C . ASP A 1 331 ? -37.992 0.167 22.171 1.00 94.19 331 ASP A C 1
ATOM 2452 O O . ASP A 1 331 ? -36.815 -0.165 22.344 1.00 94.19 331 ASP A O 1
ATOM 2456 N N . GLN A 1 332 ? -38.321 1.416 21.847 1.00 93.88 332 GLN A N 1
ATOM 2457 C CA . GLN A 1 332 ? -37.325 2.471 21.683 1.00 93.88 332 GLN A CA 1
ATOM 2458 C C . GLN A 1 332 ? -36.467 2.664 22.944 1.00 93.88 332 GLN A C 1
ATOM 2460 O O . GLN A 1 332 ? -35.265 2.896 22.839 1.00 93.88 332 GLN A O 1
ATOM 2465 N N . THR A 1 333 ? -37.051 2.551 24.139 1.00 93.56 333 THR A N 1
ATOM 2466 C CA . THR A 1 333 ? -36.325 2.727 25.402 1.00 93.56 333 THR A CA 1
ATOM 2467 C C . THR A 1 333 ? -35.326 1.593 25.633 1.00 93.56 333 THR A C 1
ATOM 2469 O O . THR A 1 333 ? -34.194 1.851 26.042 1.00 93.56 333 THR A O 1
ATOM 2472 N N . CYS A 1 334 ? -35.701 0.350 25.333 1.00 92.81 334 CYS A N 1
ATOM 2473 C CA . CYS A 1 334 ? -34.810 -0.805 25.366 1.00 92.81 334 CYS A CA 1
ATOM 2474 C C . CYS A 1 334 ? -33.688 -0.695 24.330 1.00 92.81 334 CYS A C 1
ATOM 2476 O O . CYS A 1 334 ? -32.542 -0.981 24.665 1.00 92.81 334 CYS A O 1
ATOM 2478 N N . LEU A 1 335 ? -33.989 -0.254 23.103 1.00 92.19 335 LEU A N 1
ATOM 2479 C CA . LEU A 1 335 ? -32.980 -0.059 22.057 1.00 92.19 335 LEU A CA 1
ATOM 2480 C C . LEU A 1 335 ? -31.957 1.011 22.447 1.00 92.19 335 LEU A C 1
ATOM 2482 O O . LEU A 1 335 ? -30.762 0.766 22.321 1.00 92.19 335 LEU A O 1
ATOM 2486 N N . MET A 1 336 ? -32.407 2.149 22.987 1.00 88.88 336 MET A N 1
ATOM 2487 C CA . MET A 1 336 ? -31.510 3.212 23.455 1.00 88.88 336 MET A CA 1
ATOM 2488 C C . MET A 1 336 ? -30.617 2.732 24.598 1.00 88.88 336 MET A C 1
ATOM 2490 O O . MET A 1 336 ? -29.403 2.879 24.520 1.00 88.88 336 MET A O 1
ATOM 2494 N N . LYS A 1 337 ? -31.189 2.059 25.606 1.00 88.00 337 LYS A N 1
ATOM 2495 C CA . LYS A 1 337 ? -30.402 1.465 26.698 1.00 88.00 337 LYS A CA 1
ATOM 2496 C C . LYS A 1 337 ? -29.413 0.416 26.198 1.00 88.00 337 LYS A C 1
ATOM 2498 O O . LYS A 1 337 ? -28.307 0.317 26.723 1.00 88.00 337 LYS A O 1
ATOM 2503 N N . PHE A 1 338 ? -29.796 -0.394 25.212 1.00 90.06 338 PHE A N 1
ATOM 2504 C CA . PHE A 1 338 ? -28.890 -1.377 24.626 1.00 90.06 338 PHE A CA 1
ATOM 2505 C C . PHE A 1 338 ? -27.751 -0.685 23.874 1.00 90.06 338 PHE A C 1
ATOM 2507 O O . PHE A 1 338 ? -26.597 -1.048 24.066 1.00 90.06 338 PHE A O 1
ATOM 2514 N N . GLN A 1 339 ? -28.057 0.346 23.083 1.00 89.44 339 GLN A N 1
ATOM 2515 C CA . GLN A 1 339 ? -27.069 1.132 22.346 1.00 89.44 339 GLN A CA 1
ATOM 2516 C C . GLN A 1 339 ? -26.108 1.897 23.268 1.00 89.44 339 GLN A C 1
ATOM 2518 O O . GLN A 1 339 ? -24.920 1.966 22.970 1.00 89.44 339 GLN A O 1
ATOM 2523 N N . GLU A 1 340 ? -26.584 2.424 24.397 1.00 83.00 340 GLU A N 1
ATOM 2524 C CA . GLU A 1 340 ? -25.743 3.072 25.415 1.00 83.00 340 GLU A CA 1
ATOM 2525 C C . GLU A 1 340 ? -24.719 2.102 26.023 1.00 83.00 340 GLU A C 1
ATOM 2527 O O . GLU A 1 340 ? -23.591 2.500 26.310 1.00 83.00 340 GLU A O 1
ATOM 2532 N N . ASN A 1 341 ? -25.093 0.827 26.167 1.00 84.06 341 ASN A N 1
ATOM 2533 C CA . ASN A 1 341 ? -24.248 -0.232 26.729 1.00 84.06 341 ASN A CA 1
ATOM 2534 C C . ASN A 1 341 ? -23.472 -1.043 25.677 1.00 84.06 341 ASN A C 1
ATOM 2536 O O . ASN A 1 341 ? -22.729 -1.957 26.044 1.00 84.06 341 ASN A O 1
ATOM 2540 N N . LEU A 1 342 ? -23.671 -0.760 24.389 1.00 85.56 342 LEU A N 1
ATOM 2541 C CA . LEU A 1 342 ? -23.036 -1.463 23.279 1.00 85.56 342 LEU A CA 1
ATOM 2542 C C . LEU A 1 342 ? -21.582 -1.012 23.163 1.00 85.56 342 LEU A C 1
ATOM 2544 O O . LEU A 1 342 ? -21.322 0.177 23.080 1.00 85.56 342 LEU A O 1
ATOM 2548 N N . ILE A 1 343 ? -20.637 -1.937 23.123 1.00 83.25 343 ILE A N 1
ATOM 2549 C CA . ILE A 1 343 ? -19.214 -1.644 22.948 1.00 83.25 343 ILE A CA 1
ATOM 2550 C C . ILE A 1 343 ? -18.789 -2.216 21.602 1.00 83.25 343 ILE A C 1
ATOM 2552 O O . ILE A 1 343 ? -19.042 -3.395 21.332 1.00 83.25 343 ILE A O 1
ATOM 2556 N N . VAL A 1 344 ? -18.134 -1.398 20.779 1.00 84.12 344 VAL A N 1
ATOM 2557 C CA . VAL A 1 344 ? -17.458 -1.842 19.559 1.00 84.12 344 VAL A CA 1
ATOM 2558 C C . VAL A 1 344 ? -15.978 -1.500 19.657 1.00 84.12 344 VAL A C 1
ATOM 2560 O O . VAL A 1 344 ? -15.611 -0.379 19.998 1.00 84.12 344 VAL A O 1
ATOM 2563 N N . GLU A 1 345 ? -15.136 -2.471 19.326 1.00 84.06 345 GLU A N 1
ATOM 2564 C CA . GLU A 1 345 ? -13.683 -2.326 19.268 1.00 84.06 345 GLU A CA 1
ATOM 2565 C C . GLU A 1 345 ? -13.212 -2.737 17.869 1.00 84.06 345 GLU A C 1
ATOM 2567 O O . GLU A 1 345 ? -13.684 -3.730 17.311 1.00 84.06 345 GLU A O 1
ATOM 2572 N N . VAL A 1 346 ? -12.270 -2.001 17.288 1.00 84.94 346 VAL A N 1
ATOM 2573 C CA . VAL A 1 346 ? -11.725 -2.274 15.951 1.00 84.94 346 VAL A CA 1
ATOM 2574 C C . VAL A 1 346 ? -10.232 -2.532 16.049 1.00 84.94 346 VAL A C 1
ATOM 2576 O O . VAL A 1 346 ? -9.523 -1.782 16.708 1.00 84.94 346 VAL A O 1
ATOM 2579 N N . ALA A 1 347 ? -9.744 -3.588 15.403 1.00 82.69 347 ALA A N 1
ATOM 2580 C CA . ALA A 1 347 ? -8.323 -3.901 15.347 1.00 82.69 347 ALA A CA 1
ATOM 2581 C C . ALA A 1 347 ? -7.778 -3.901 13.935 1.00 82.69 347 ALA A C 1
ATOM 2583 O O . ALA A 1 347 ? -8.435 -4.335 12.989 1.00 82.69 347 ALA A O 1
ATOM 2584 N N . GLY A 1 348 ? -6.533 -3.460 13.811 1.00 82.06 348 GLY A N 1
ATOM 2585 C CA . GLY A 1 348 ? -5.879 -3.283 12.530 1.00 82.06 348 GLY A CA 1
ATOM 2586 C C . GLY A 1 348 ? -4.520 -2.617 12.659 1.00 82.06 348 GLY A C 1
ATOM 2587 O O . GLY A 1 348 ? -4.035 -2.360 13.761 1.00 82.06 348 GLY A O 1
ATOM 2588 N N . ALA A 1 349 ? -3.903 -2.347 11.515 1.00 81.00 349 ALA A N 1
ATOM 2589 C CA . ALA A 1 349 ? -2.591 -1.722 11.447 1.00 81.00 349 ALA A CA 1
ATOM 2590 C C . ALA A 1 349 ? -2.558 -0.638 10.374 1.00 81.00 349 ALA A C 1
ATOM 2592 O O . ALA A 1 349 ? -3.098 -0.815 9.279 1.00 81.00 349 ALA A O 1
ATOM 2593 N N . HIS A 1 350 ? -1.880 0.465 10.685 1.00 82.69 350 HIS A N 1
ATOM 2594 C CA . HIS A 1 350 ? -1.491 1.447 9.685 1.00 82.69 350 HIS A CA 1
ATOM 2595 C C . HIS A 1 350 ? -0.377 0.868 8.811 1.00 82.69 350 HIS A C 1
ATOM 2597 O O . HIS A 1 350 ? 0.615 0.352 9.323 1.00 82.69 350 HIS A O 1
ATOM 2603 N N . VAL A 1 351 ? -0.555 0.937 7.497 1.00 80.50 351 VAL A N 1
ATOM 2604 C CA . VAL A 1 351 ? 0.412 0.487 6.499 1.00 80.50 351 VAL A CA 1
ATOM 2605 C C . VAL A 1 351 ? 0.723 1.621 5.539 1.00 80.50 351 VAL A C 1
ATOM 2607 O O . VAL A 1 351 ? -0.128 2.450 5.212 1.00 80.50 351 VAL A O 1
ATOM 2610 N N . GLU A 1 352 ? 1.959 1.649 5.073 1.00 80.06 352 GLU A N 1
ATOM 2611 C CA . GLU A 1 352 ? 2.348 2.460 3.934 1.00 80.06 352 GLU A CA 1
ATOM 2612 C C . GLU A 1 352 ? 2.453 1.536 2.728 1.00 80.06 352 GLU A C 1
ATOM 2614 O O . GLU A 1 352 ? 3.071 0.471 2.811 1.00 80.06 352 GLU A O 1
ATOM 2619 N N . GLU A 1 353 ? 1.847 1.925 1.606 1.00 64.31 353 GLU A N 1
ATOM 2620 C CA . GLU A 1 353 ? 2.220 1.316 0.339 1.00 64.31 353 GLU A CA 1
ATOM 2621 C C . GLU A 1 353 ? 3.679 1.692 0.100 1.00 64.31 353 GLU A C 1
ATOM 2623 O O . GLU A 1 353 ? 3.999 2.850 -0.184 1.00 64.31 353 GLU A O 1
ATOM 2628 N N . VAL A 1 354 ? 4.574 0.716 0.252 1.00 60.62 354 VAL A N 1
ATOM 2629 C CA . VAL A 1 354 ? 5.954 0.871 -0.186 1.00 60.62 354 VAL A CA 1
ATOM 2630 C C . VAL A 1 354 ? 5.884 0.977 -1.701 1.00 60.62 354 VAL A C 1
ATOM 2632 O O . VAL A 1 354 ? 5.871 -0.023 -2.417 1.00 60.62 354 VAL A O 1
ATOM 2635 N N . ASN A 1 355 ? 5.787 2.210 -2.195 1.00 53.53 355 ASN A N 1
ATOM 2636 C CA . ASN A 1 355 ? 6.096 2.523 -3.575 1.00 53.53 355 ASN A CA 1
ATOM 2637 C C . ASN A 1 355 ? 7.590 2.254 -3.735 1.00 53.53 355 ASN A C 1
ATOM 2639 O O . ASN A 1 355 ? 8.406 3.169 -3.649 1.00 53.53 355 ASN A O 1
ATOM 2643 N N . GLU A 1 356 ? 7.953 0.983 -3.928 1.00 57.56 356 GLU A N 1
ATOM 2644 C CA . GLU A 1 356 ? 9.244 0.621 -4.484 1.00 57.56 356 GLU A CA 1
ATOM 2645 C C . GLU A 1 356 ? 9.337 1.398 -5.793 1.00 57.56 356 GLU A C 1
ATOM 2647 O O . GLU A 1 356 ? 8.636 1.100 -6.767 1.00 57.56 356 GLU A O 1
ATOM 2652 N N . SER A 1 357 ? 10.109 2.485 -5.773 1.00 60.78 357 SER A N 1
ATOM 2653 C CA . SER A 1 357 ? 10.342 3.330 -6.931 1.00 60.78 357 SER A CA 1
ATOM 2654 C C . SER A 1 357 ? 10.742 2.412 -8.072 1.00 60.78 357 SER A C 1
ATOM 2656 O O . SER A 1 357 ? 11.801 1.789 -8.011 1.00 60.78 357 SER A O 1
ATOM 2658 N N . LYS A 1 358 ? 9.855 2.261 -9.066 1.00 74.81 358 LYS A N 1
ATOM 2659 C CA . LYS A 1 358 ? 10.092 1.340 -10.178 1.00 74.81 358 LYS A CA 1
ATOM 2660 C C . LYS A 1 358 ? 11.451 1.707 -10.778 1.00 74.81 358 LYS A C 1
ATOM 2662 O O . LYS A 1 358 ? 11.600 2.869 -11.165 1.00 74.81 358 LYS A O 1
ATOM 2667 N N . PRO A 1 359 ? 12.415 0.773 -10.851 1.00 83.81 359 PRO A N 1
ATOM 2668 C CA . PRO A 1 359 ? 13.715 1.066 -11.428 1.00 83.81 359 PRO A CA 1
ATOM 2669 C C . PRO A 1 359 ? 13.518 1.603 -12.843 1.00 83.81 359 PRO A C 1
ATOM 2671 O O . PRO A 1 359 ? 12.806 0.997 -13.651 1.00 83.81 359 PRO A O 1
ATOM 2674 N N . ALA A 1 360 ? 14.128 2.745 -13.133 1.00 87.44 360 ALA A N 1
ATOM 2675 C CA . ALA A 1 360 ? 14.035 3.401 -14.427 1.00 87.44 360 ALA A CA 1
ATOM 2676 C C . ALA A 1 360 ? 15.440 3.697 -14.942 1.00 87.44 360 ALA A C 1
ATO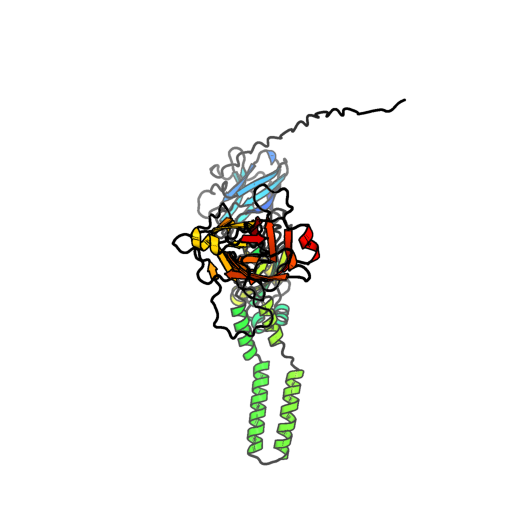M 2678 O O . ALA A 1 360 ? 16.167 4.484 -14.341 1.00 87.44 360 ALA A O 1
ATOM 2679 N N . ILE A 1 361 ? 15.814 3.083 -16.066 1.00 89.88 361 ILE A N 1
ATOM 2680 C CA . ILE A 1 361 ? 17.049 3.414 -16.787 1.00 89.88 361 ILE A CA 1
ATOM 2681 C C . ILE A 1 361 ? 16.744 4.546 -17.766 1.00 89.88 361 ILE A C 1
ATOM 2683 O O . ILE A 1 361 ? 15.777 4.475 -18.525 1.00 89.88 361 ILE A O 1
ATOM 2687 N N . THR A 1 362 ? 17.587 5.571 -17.759 1.00 90.62 362 THR A N 1
ATOM 2688 C CA . THR A 1 362 ? 17.569 6.683 -18.711 1.00 90.62 362 THR A CA 1
ATOM 2689 C C . THR A 1 362 ? 18.620 6.525 -19.807 1.00 90.62 362 THR A C 1
ATOM 2691 O O . THR A 1 362 ? 18.376 6.974 -20.925 1.00 90.62 362 THR A O 1
ATOM 2694 N N . ALA A 1 363 ? 19.757 5.872 -19.530 1.00 91.00 363 ALA A N 1
ATOM 2695 C CA . ALA A 1 363 ? 20.809 5.625 -20.520 1.00 91.00 363 ALA A CA 1
ATOM 2696 C C . ALA A 1 363 ? 21.710 4.419 -20.182 1.00 91.00 363 ALA A C 1
ATOM 2698 O O . ALA A 1 363 ? 21.778 3.978 -19.032 1.00 91.00 363 ALA A O 1
ATOM 2699 N N . LEU A 1 364 ? 22.432 3.934 -21.200 1.00 90.75 364 LEU A N 1
ATOM 2700 C CA . LEU A 1 364 ? 23.547 2.985 -21.092 1.00 90.75 364 LEU A CA 1
ATOM 2701 C C . LEU A 1 364 ? 24.853 3.673 -21.489 1.00 90.75 364 LEU A C 1
ATOM 2703 O O . LEU A 1 364 ? 24.870 4.462 -22.437 1.00 90.75 364 LEU A O 1
ATOM 2707 N N . VAL A 1 365 ? 25.944 3.354 -20.795 1.00 90.50 365 VAL A N 1
ATOM 2708 C CA . VAL A 1 365 ? 27.278 3.882 -21.107 1.00 90.50 365 VAL A CA 1
ATOM 2709 C C . VAL A 1 365 ? 28.296 2.733 -21.142 1.00 90.50 365 VAL A C 1
ATOM 2711 O O . VAL A 1 365 ? 28.585 2.180 -20.086 1.00 90.50 365 VAL A O 1
ATOM 2714 N N . PRO A 1 366 ? 28.868 2.374 -22.305 1.00 90.94 366 PRO A N 1
ATOM 2715 C CA . PRO A 1 366 ? 28.541 2.891 -23.635 1.00 90.94 366 PRO A CA 1
ATOM 2716 C C . PRO A 1 366 ? 27.139 2.445 -24.112 1.00 90.94 366 PRO A C 1
ATOM 2718 O O . PRO A 1 366 ? 26.620 1.432 -23.641 1.00 90.94 366 PRO A O 1
ATOM 2721 N N . PRO A 1 367 ? 26.514 3.181 -25.055 1.00 90.00 367 PRO A N 1
ATOM 2722 C CA . PRO A 1 367 ? 25.204 2.825 -25.614 1.00 90.00 367 PRO A CA 1
ATOM 2723 C C . PRO A 1 367 ? 25.266 1.685 -26.644 1.00 90.00 367 PRO A C 1
ATOM 2725 O O . PRO A 1 367 ? 24.221 1.185 -27.066 1.00 90.00 367 PRO A O 1
ATOM 2728 N N . ALA A 1 368 ? 26.473 1.289 -27.055 1.00 91.38 368 ALA A N 1
ATOM 2729 C CA . ALA A 1 368 ? 26.712 0.220 -28.010 1.00 91.38 368 ALA A CA 1
ATOM 2730 C C . ALA A 1 368 ? 27.727 -0.796 -27.466 1.00 91.38 368 ALA A C 1
ATOM 2732 O O . ALA A 1 368 ? 28.665 -0.427 -26.756 1.00 91.38 368 ALA A O 1
ATOM 2733 N N . LEU A 1 369 ? 27.532 -2.066 -27.816 1.00 91.69 369 LEU A N 1
ATOM 2734 C CA . LEU A 1 369 ? 28.393 -3.192 -27.482 1.00 91.69 369 LEU A CA 1
ATOM 2735 C C . LEU A 1 369 ? 29.062 -3.725 -28.751 1.00 91.69 369 LEU A C 1
ATOM 2737 O O . LEU A 1 369 ? 28.398 -4.250 -29.643 1.00 91.69 369 LEU A O 1
ATOM 2741 N N . ASP A 1 370 ? 30.385 -3.617 -28.782 1.00 92.19 370 ASP A N 1
ATOM 2742 C CA . ASP A 1 370 ? 31.239 -4.123 -29.850 1.00 92.19 370 ASP A CA 1
ATOM 2743 C C . ASP A 1 370 ? 31.587 -5.603 -29.598 1.00 92.19 370 ASP A C 1
ATOM 2745 O O . ASP A 1 370 ? 32.292 -5.947 -28.641 1.00 92.19 370 ASP A O 1
ATOM 2749 N N . LEU A 1 371 ? 31.060 -6.496 -30.440 1.00 89.94 371 LEU A N 1
ATOM 2750 C CA . LEU A 1 371 ? 31.292 -7.940 -30.349 1.00 89.94 371 LEU A CA 1
ATOM 2751 C C . LEU A 1 371 ? 32.727 -8.325 -30.722 1.00 89.94 371 LEU A C 1
ATOM 2753 O O . LEU A 1 371 ? 33.245 -9.321 -30.207 1.00 89.94 371 LEU A O 1
ATOM 2757 N N . THR A 1 372 ? 33.389 -7.536 -31.571 1.00 88.06 372 THR A N 1
ATOM 2758 C CA . THR A 1 372 ? 34.788 -7.756 -31.942 1.00 88.06 372 THR A CA 1
ATOM 2759 C C . THR A 1 372 ? 35.679 -7.488 -30.738 1.00 88.06 372 THR A C 1
ATOM 2761 O O . THR A 1 372 ? 36.509 -8.334 -30.390 1.00 88.06 372 THR A O 1
ATOM 2764 N N . ASP A 1 373 ? 35.461 -6.371 -30.045 1.00 87.25 373 ASP A N 1
ATOM 2765 C CA . ASP A 1 373 ? 36.182 -6.053 -28.812 1.00 87.25 373 ASP A CA 1
ATOM 2766 C C . ASP A 1 373 ? 35.883 -7.079 -27.715 1.00 87.25 373 ASP A C 1
ATOM 2768 O O . ASP A 1 373 ? 36.820 -7.603 -27.112 1.00 87.25 373 ASP A O 1
ATOM 2772 N N . LEU A 1 374 ? 34.616 -7.467 -27.524 1.00 87.50 374 LEU A N 1
ATOM 2773 C CA . LEU A 1 374 ? 34.233 -8.488 -26.542 1.00 87.50 374 LEU A CA 1
ATOM 2774 C C . LEU A 1 374 ? 34.889 -9.851 -26.822 1.00 87.50 374 LEU A C 1
ATOM 2776 O O . LEU A 1 374 ? 35.326 -10.526 -25.890 1.00 87.50 374 LEU A O 1
ATOM 2780 N N . SER A 1 375 ? 35.014 -10.251 -28.091 1.00 86.44 375 SER A N 1
ATOM 2781 C CA . SER A 1 375 ? 35.691 -11.501 -28.465 1.00 86.44 375 SER A CA 1
ATOM 2782 C C . SER A 1 375 ? 37.191 -11.485 -28.133 1.00 86.44 375 SER A C 1
ATOM 2784 O O . SER A 1 375 ? 37.751 -12.512 -27.739 1.00 86.44 375 SER A O 1
ATOM 2786 N N . LYS A 1 376 ? 37.837 -10.313 -28.238 1.00 88.62 376 LYS A N 1
ATOM 2787 C CA . LYS A 1 376 ? 39.265 -10.115 -27.947 1.00 88.62 376 LYS A CA 1
ATOM 2788 C C . LYS A 1 376 ? 39.526 -9.994 -26.445 1.00 88.62 376 LYS A C 1
ATOM 2790 O O . LYS A 1 376 ? 40.416 -10.662 -25.920 1.00 88.62 376 LYS A O 1
ATOM 2795 N N . SER A 1 377 ? 38.770 -9.138 -25.755 1.00 86.62 377 SER A N 1
ATOM 2796 C CA . SER A 1 377 ? 38.953 -8.826 -24.332 1.00 86.62 377 SER A CA 1
ATOM 2797 C C . SER A 1 377 ? 38.335 -9.869 -23.404 1.00 86.62 377 SER A C 1
ATOM 2799 O O . SER A 1 377 ? 38.678 -9.910 -22.224 1.00 86.62 377 SER A O 1
ATOM 2801 N N . LYS A 1 378 ? 37.418 -10.699 -23.923 1.00 85.69 378 LYS A N 1
ATOM 2802 C CA . LYS A 1 378 ? 36.537 -11.619 -23.184 1.00 85.69 378 LYS A CA 1
ATOM 2803 C C . LYS A 1 378 ? 35.542 -10.934 -22.246 1.00 85.69 378 LYS A C 1
ATOM 2805 O O . LYS A 1 378 ? 34.680 -11.617 -21.706 1.00 85.69 378 LYS A O 1
ATOM 2810 N N . THR A 1 379 ? 35.645 -9.621 -22.038 1.00 85.81 379 THR A N 1
ATOM 2811 C CA . THR A 1 379 ? 34.759 -8.849 -21.160 1.00 85.81 379 THR A CA 1
ATOM 2812 C C . THR A 1 379 ? 34.547 -7.429 -21.676 1.00 85.81 379 THR A C 1
ATOM 2814 O O . THR A 1 379 ? 35.509 -6.751 -22.038 1.00 85.81 379 THR A O 1
ATOM 2817 N N . SER A 1 380 ? 33.310 -6.945 -21.630 1.00 86.56 380 SER A N 1
ATOM 2818 C CA . SER A 1 380 ? 32.943 -5.551 -21.888 1.00 86.56 380 SER A CA 1
ATOM 2819 C C . SER A 1 380 ? 32.043 -5.042 -20.767 1.00 86.56 380 SER A C 1
ATOM 2821 O O . SER A 1 380 ? 31.219 -5.796 -20.257 1.00 86.56 380 SER A O 1
ATOM 2823 N N . THR A 1 381 ? 32.198 -3.782 -20.371 1.00 86.44 381 THR A N 1
ATOM 2824 C CA . THR A 1 381 ? 31.439 -3.183 -19.268 1.00 86.44 381 THR A CA 1
ATOM 2825 C C . THR A 1 381 ? 30.430 -2.167 -19.801 1.00 86.44 381 THR A C 1
ATOM 2827 O O . THR A 1 381 ? 30.792 -1.288 -20.579 1.00 86.44 381 THR A O 1
ATOM 2830 N N . ILE A 1 382 ? 29.184 -2.252 -19.330 1.00 87.75 382 ILE A N 1
ATOM 2831 C CA . ILE A 1 382 ? 28.094 -1.309 -19.598 1.00 87.75 382 ILE A CA 1
ATOM 2832 C C . ILE A 1 382 ? 27.566 -0.773 -18.262 1.00 87.75 382 ILE A C 1
ATOM 2834 O O . ILE A 1 382 ? 27.119 -1.537 -17.410 1.00 87.75 382 ILE A O 1
ATOM 2838 N N . TYR A 1 383 ? 27.568 0.544 -18.083 1.00 87.88 383 TYR A N 1
ATOM 2839 C CA . TYR A 1 383 ? 27.006 1.219 -16.914 1.00 87.88 383 TYR A CA 1
ATOM 2840 C C . TYR A 1 383 ? 25.542 1.603 -17.147 1.00 87.88 383 TYR A C 1
ATOM 2842 O O . TYR A 1 383 ? 25.190 2.153 -18.195 1.00 87.88 383 TYR A O 1
ATOM 2850 N N . LEU A 1 384 ? 24.696 1.346 -16.149 1.00 90.06 384 LEU A N 1
ATOM 2851 C CA . LEU A 1 384 ? 23.300 1.772 -16.115 1.00 90.06 384 LEU A CA 1
ATOM 2852 C C . LEU A 1 384 ? 23.187 3.161 -15.480 1.00 90.06 384 LEU A C 1
ATOM 2854 O O . LEU A 1 384 ? 23.621 3.375 -14.348 1.00 90.06 384 LEU A O 1
ATOM 2858 N N . VAL A 1 385 ? 22.541 4.096 -16.173 1.00 87.06 385 VAL A N 1
ATOM 2859 C CA . VAL A 1 385 ? 22.222 5.427 -15.639 1.00 87.06 385 VAL A CA 1
ATOM 2860 C C . VAL A 1 385 ? 20.714 5.507 -15.421 1.00 87.06 385 VAL A C 1
ATOM 2862 O O . VAL A 1 385 ? 19.952 5.228 -16.345 1.00 87.06 385 VAL A O 1
ATOM 2865 N N . GLY A 1 386 ? 20.265 5.848 -14.208 1.00 88.31 386 GLY A N 1
ATOM 2866 C CA . GLY A 1 386 ? 18.846 5.792 -13.851 1.00 88.31 386 GLY A CA 1
ATOM 2867 C C . GLY A 1 386 ? 18.534 6.054 -12.375 1.00 88.31 386 GLY A C 1
ATOM 2868 O O . GLY A 1 386 ? 19.404 6.472 -11.613 1.00 88.31 386 GLY A O 1
ATOM 2869 N N . THR A 1 387 ? 17.286 5.800 -11.972 1.00 85.50 387 THR A N 1
ATOM 2870 C CA . THR A 1 387 ? 16.805 5.880 -10.578 1.00 85.50 387 THR A CA 1
ATOM 2871 C C . THR A 1 387 ? 16.286 4.523 -10.092 1.00 85.50 387 THR A C 1
ATOM 2873 O O . THR A 1 387 ? 15.810 3.715 -10.890 1.00 85.50 387 THR A O 1
ATOM 2876 N N . GLY A 1 388 ? 16.391 4.262 -8.781 1.00 83.62 388 GLY A N 1
ATOM 2877 C CA . GLY A 1 388 ? 15.910 3.020 -8.152 1.00 83.62 388 GLY A CA 1
ATOM 2878 C C . GLY A 1 388 ? 16.656 1.754 -8.589 1.00 83.62 388 GLY A C 1
ATOM 2879 O O . GLY A 1 388 ? 16.067 0.677 -8.624 1.00 83.62 388 GLY A O 1
ATOM 2880 N N . LEU A 1 389 ? 17.921 1.880 -9.010 1.00 84.69 389 LEU A N 1
ATOM 2881 C CA . LEU A 1 389 ? 18.710 0.767 -9.557 1.00 84.69 389 LEU A CA 1
ATOM 2882 C C . LEU A 1 389 ? 19.307 -0.158 -8.480 1.00 84.69 389 LEU A C 1
ATOM 2884 O O . LEU A 1 389 ? 19.750 -1.258 -8.796 1.00 84.69 389 LEU A O 1
ATOM 2888 N N . ASP A 1 390 ? 19.267 0.253 -7.215 1.00 81.38 390 ASP A N 1
ATOM 2889 C CA . ASP A 1 390 ? 19.748 -0.480 -6.040 1.00 81.38 390 ASP A CA 1
ATOM 2890 C C . ASP A 1 390 ? 19.038 -1.828 -5.828 1.00 81.38 390 ASP A C 1
ATOM 2892 O O . ASP A 1 390 ? 19.630 -2.770 -5.303 1.00 81.38 390 ASP A O 1
ATOM 2896 N N . GLY A 1 391 ? 17.791 -1.949 -6.293 1.00 79.88 391 GLY A N 1
ATOM 2897 C CA . GLY A 1 391 ? 17.016 -3.191 -6.254 1.00 79.88 391 GLY A CA 1
ATOM 2898 C C . GLY A 1 391 ? 17.152 -4.087 -7.491 1.00 79.88 391 GLY A C 1
ATOM 2899 O O . GLY A 1 391 ? 16.490 -5.128 -7.554 1.00 79.88 391 GLY A O 1
ATOM 2900 N N . VAL A 1 392 ? 17.945 -3.700 -8.499 1.00 83.81 392 VAL A N 1
ATOM 2901 C CA . VAL A 1 392 ? 18.082 -4.465 -9.748 1.00 83.81 392 VAL A CA 1
ATOM 2902 C C . VAL A 1 392 ? 18.972 -5.684 -9.518 1.00 83.81 392 VAL A C 1
ATOM 2904 O O . VAL A 1 392 ? 20.104 -5.590 -9.064 1.00 83.81 392 VAL A O 1
ATOM 2907 N N . THR A 1 393 ? 18.446 -6.856 -9.859 1.00 83.19 393 THR A N 1
ATOM 2908 C CA . THR A 1 393 ? 19.092 -8.164 -9.673 1.00 83.19 393 THR A CA 1
ATOM 2909 C C . THR A 1 393 ? 19.542 -8.802 -10.983 1.00 83.19 393 THR A C 1
ATOM 2911 O O . THR A 1 393 ? 20.448 -9.631 -10.968 1.00 83.19 393 THR A O 1
ATOM 2914 N N . ALA A 1 394 ? 18.929 -8.448 -12.118 1.00 83.00 394 ALA A N 1
ATOM 2915 C CA . ALA A 1 394 ? 19.352 -8.908 -13.440 1.00 83.00 394 ALA A CA 1
ATOM 2916 C C . ALA A 1 394 ? 18.903 -7.951 -14.554 1.00 83.00 394 ALA A C 1
ATOM 2918 O O . ALA A 1 394 ? 17.945 -7.191 -14.390 1.00 83.00 394 ALA A O 1
ATOM 2919 N N . LEU A 1 395 ? 19.572 -8.048 -15.706 1.00 86.12 395 LEU A N 1
ATOM 2920 C CA . LEU A 1 395 ? 19.206 -7.372 -16.950 1.00 86.12 395 LEU A CA 1
ATOM 2921 C C . LEU A 1 395 ? 18.855 -8.418 -18.017 1.00 86.12 395 LEU A C 1
ATOM 2923 O O . LEU A 1 395 ? 19.488 -9.467 -18.117 1.00 86.12 395 LEU A O 1
ATOM 2927 N N . HIS A 1 396 ? 17.844 -8.141 -18.829 1.00 85.31 396 HIS A N 1
ATOM 2928 C CA . HIS A 1 396 ? 17.475 -8.958 -19.981 1.00 85.31 396 HIS A CA 1
ATOM 2929 C C . HIS A 1 396 ? 17.590 -8.147 -21.254 1.00 85.31 396 HIS A C 1
ATOM 2931 O O . HIS A 1 396 ? 17.099 -7.019 -21.327 1.00 85.31 396 HIS A O 1
ATOM 2937 N N . LEU A 1 397 ? 18.186 -8.768 -22.265 1.00 88.12 397 LEU A N 1
ATOM 2938 C CA . LEU A 1 397 ? 18.222 -8.242 -23.618 1.00 88.12 397 LEU A CA 1
ATOM 2939 C C . LEU A 1 397 ? 17.198 -9.004 -24.453 1.00 88.12 397 LEU A C 1
ATOM 2941 O O . LEU A 1 397 ? 17.261 -10.227 -24.586 1.00 88.12 397 LEU A O 1
ATOM 2945 N N . THR A 1 398 ? 16.234 -8.274 -25.003 1.00 84.88 398 THR A N 1
ATOM 2946 C CA . THR A 1 398 ? 15.205 -8.837 -25.880 1.00 84.88 398 THR A CA 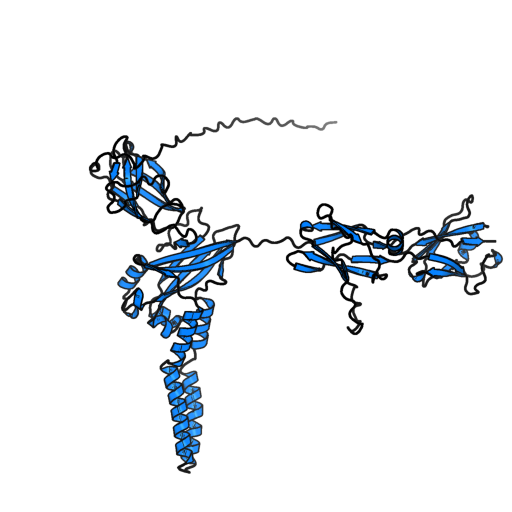1
ATOM 2947 C C . THR A 1 398 ? 15.399 -8.282 -27.279 1.00 84.88 398 THR A C 1
ATOM 2949 O O . THR A 1 398 ? 15.464 -7.068 -27.463 1.00 84.88 398 THR A O 1
ATOM 2952 N N . VAL A 1 399 ? 15.486 -9.166 -28.272 1.00 81.44 399 VAL A N 1
ATOM 2953 C CA . VAL A 1 399 ? 15.521 -8.747 -29.675 1.00 81.44 399 VAL A CA 1
ATOM 2954 C C . VAL A 1 399 ? 14.188 -8.049 -29.985 1.00 81.44 399 VAL A C 1
ATOM 2956 O O . VAL A 1 399 ? 13.135 -8.605 -29.657 1.00 81.44 399 VAL A O 1
ATOM 2959 N N . PRO A 1 400 ? 14.182 -6.849 -30.585 1.00 65.75 400 PRO A N 1
ATOM 2960 C CA . PRO A 1 400 ? 12.969 -6.187 -31.015 1.00 65.75 400 PRO A CA 1
ATOM 2961 C C . PRO A 1 400 ? 12.287 -7.114 -32.012 1.00 65.75 400 PRO A C 1
ATOM 2963 O O . PRO A 1 400 ? 12.821 -7.401 -33.084 1.00 65.75 400 PRO A O 1
ATOM 2966 N N . GLN A 1 401 ? 11.112 -7.620 -31.638 1.00 61.34 401 GLN A N 1
ATOM 2967 C CA . GLN A 1 401 ? 10.259 -8.331 -32.577 1.00 61.34 401 GLN A CA 1
ATOM 2968 C C . GLN A 1 401 ? 10.009 -7.392 -33.754 1.00 61.34 401 GLN A C 1
ATOM 2970 O O . GLN A 1 401 ? 9.405 -6.331 -33.591 1.00 61.34 401 GLN A O 1
ATOM 2975 N N . SER A 1 402 ? 10.495 -7.768 -34.936 1.00 55.97 402 SER A N 1
ATOM 2976 C CA . SER A 1 402 ? 10.142 -7.077 -36.166 1.00 55.97 402 SER A CA 1
ATOM 2977 C C . SER A 1 402 ? 8.619 -7.093 -36.276 1.00 55.97 402 SER A C 1
ATOM 2979 O O . SER A 1 402 ? 7.994 -8.156 -36.317 1.00 55.97 402 SER A O 1
ATOM 2981 N N . ALA A 1 403 ? 8.015 -5.905 -36.238 1.00 47.97 403 ALA A N 1
ATOM 2982 C CA . ALA A 1 403 ? 6.572 -5.723 -36.287 1.00 47.97 403 ALA A CA 1
ATOM 2983 C C . ALA A 1 403 ? 6.029 -6.321 -37.598 1.00 47.97 403 ALA A C 1
ATOM 2985 O O . ALA A 1 403 ? 6.062 -5.675 -38.640 1.00 47.97 403 ALA A O 1
ATOM 2986 N N . GLY A 1 404 ? 5.597 -7.586 -37.562 1.00 51.25 404 GLY A N 1
ATOM 2987 C CA . GLY A 1 404 ? 5.065 -8.305 -38.724 1.00 51.25 404 GLY A CA 1
ATOM 2988 C C . GLY A 1 404 ? 5.573 -9.735 -38.934 1.00 51.25 404 GLY A C 1
ATOM 2989 O O . GLY A 1 404 ? 4.986 -10.450 -39.742 1.00 51.25 404 GLY A O 1
ATOM 2990 N N . ALA A 1 405 ? 6.605 -10.202 -38.221 1.00 51.22 405 ALA A N 1
ATOM 2991 C CA . ALA A 1 405 ? 7.029 -11.600 -38.321 1.00 51.22 405 ALA A CA 1
ATOM 2992 C C . ALA A 1 405 ? 6.143 -12.500 -37.439 1.00 51.22 405 ALA A C 1
ATOM 2994 O O . ALA A 1 405 ? 6.180 -12.423 -36.211 1.00 51.22 405 ALA A O 1
ATOM 2995 N N . ALA A 1 406 ? 5.327 -13.356 -38.063 1.00 47.53 406 ALA A N 1
ATOM 2996 C CA . ALA A 1 406 ? 4.534 -14.363 -37.360 1.00 47.53 406 ALA A CA 1
ATOM 2997 C C . ALA A 1 406 ? 5.438 -15.254 -36.483 1.00 47.53 406 ALA A C 1
ATOM 2999 O O . ALA A 1 406 ? 6.530 -15.638 -36.902 1.00 47.53 406 ALA A O 1
ATOM 3000 N N . ALA A 1 407 ? 4.969 -15.584 -35.275 1.00 47.38 407 ALA A N 1
ATOM 3001 C CA . ALA A 1 407 ? 5.679 -16.309 -34.215 1.00 47.38 407 ALA A CA 1
ATOM 3002 C C . ALA A 1 407 ? 5.999 -17.785 -34.558 1.00 47.38 407 ALA A C 1
ATOM 3004 O O . ALA A 1 407 ? 5.549 -18.702 -33.875 1.00 47.38 407 ALA A O 1
ATOM 3005 N N . ALA A 1 408 ? 6.757 -18.028 -35.629 1.00 41.25 408 ALA A N 1
ATOM 3006 C CA . ALA A 1 408 ? 7.087 -19.362 -36.134 1.00 41.25 408 ALA A CA 1
ATOM 3007 C C . ALA A 1 408 ? 8.599 -19.655 -36.204 1.00 41.25 408 ALA A C 1
ATOM 3009 O O . ALA A 1 408 ? 8.995 -20.713 -36.690 1.00 41.25 408 ALA A O 1
ATOM 3010 N N . ALA A 1 409 ? 9.460 -18.777 -35.684 1.00 42.25 409 ALA A N 1
ATOM 3011 C CA . ALA A 1 409 ? 10.867 -19.101 -35.470 1.00 42.25 409 ALA A CA 1
ATOM 3012 C C . ALA A 1 409 ? 11.047 -19.650 -34.049 1.00 42.25 409 ALA A C 1
ATOM 3014 O O . ALA A 1 409 ? 10.691 -18.989 -33.076 1.00 42.25 409 ALA A O 1
ATOM 3015 N N . LYS A 1 410 ? 11.564 -20.882 -33.963 1.00 42.75 410 LYS A N 1
ATOM 3016 C CA . LYS A 1 410 ? 12.078 -21.576 -32.770 1.00 42.75 410 LYS A CA 1
ATOM 3017 C C . LYS A 1 410 ? 12.488 -20.560 -31.697 1.00 42.75 410 LYS A C 1
ATOM 3019 O O . LYS A 1 410 ? 13.487 -19.877 -31.889 1.00 42.75 410 LYS A O 1
ATOM 3024 N N . ALA A 1 411 ? 11.676 -20.426 -30.643 1.00 40.09 411 ALA A N 1
ATOM 3025 C CA . ALA A 1 411 ? 11.832 -19.409 -29.608 1.00 40.09 411 ALA A CA 1
ATOM 3026 C C . ALA A 1 411 ? 13.276 -19.403 -29.097 1.00 40.09 411 ALA A C 1
ATOM 3028 O O . ALA A 1 411 ? 13.674 -20.283 -28.335 1.00 40.09 411 ALA A O 1
ATOM 3029 N N . ILE A 1 412 ? 14.066 -18.438 -29.565 1.00 48.53 412 ILE A N 1
ATOM 3030 C CA . ILE A 1 412 ? 15.348 -18.127 -28.954 1.00 48.53 412 ILE A CA 1
ATOM 3031 C C . ILE A 1 412 ? 14.954 -17.591 -27.573 1.00 48.53 412 ILE A C 1
ATOM 3033 O O . ILE A 1 412 ? 14.191 -16.620 -27.515 1.00 48.53 412 ILE A O 1
ATOM 3037 N N . PRO A 1 413 ? 15.329 -18.268 -26.472 1.00 50.62 413 PRO A N 1
ATOM 3038 C CA . PRO A 1 413 ? 14.943 -17.819 -25.145 1.00 50.62 413 PRO A CA 1
ATOM 3039 C C . PRO A 1 413 ? 15.408 -16.368 -24.963 1.00 50.62 413 PRO A C 1
ATOM 3041 O O . PRO A 1 413 ? 16.492 -16.040 -25.451 1.00 50.62 413 PRO A O 1
ATOM 3044 N N . PRO A 1 414 ? 14.635 -15.501 -24.281 1.00 53.91 414 PRO A N 1
ATOM 3045 C CA . PRO A 1 414 ? 15.124 -14.175 -23.922 1.00 53.91 414 PRO A CA 1
ATOM 3046 C C . PRO A 1 414 ? 16.501 -14.327 -23.274 1.00 53.91 414 PRO A C 1
ATOM 3048 O O . PRO A 1 414 ? 16.670 -15.169 -22.381 1.00 53.91 414 PRO A O 1
ATOM 3051 N N . TYR A 1 415 ? 17.484 -13.565 -23.763 1.00 57.66 415 TYR A N 1
ATOM 3052 C CA . TYR A 1 415 ? 18.841 -13.608 -23.236 1.00 57.66 415 TYR A CA 1
ATOM 3053 C C . TYR A 1 415 ? 18.806 -13.034 -21.834 1.00 57.66 415 TYR A C 1
ATOM 3055 O O . TYR A 1 415 ? 18.872 -11.823 -21.607 1.00 57.66 415 TYR A O 1
ATOM 3063 N N . LYS A 1 416 ? 18.641 -13.939 -20.874 1.00 48.62 416 LYS A N 1
ATOM 3064 C CA . LYS A 1 416 ? 18.743 -13.601 -19.475 1.00 48.62 416 LYS A CA 1
ATOM 3065 C C . LYS A 1 416 ? 20.225 -13.448 -19.185 1.00 48.62 416 LYS A C 1
ATOM 3067 O O . LYS A 1 416 ? 20.910 -14.456 -19.003 1.00 48.62 416 LYS A O 1
ATOM 3072 N N . LEU A 1 417 ? 20.708 -12.208 -19.110 1.00 53.72 417 LEU A N 1
ATOM 3073 C CA . LEU A 1 417 ? 21.988 -11.923 -18.469 1.00 53.72 417 LEU A CA 1
ATOM 3074 C C . LEU A 1 417 ? 21.767 -12.153 -16.970 1.00 53.72 417 LEU A C 1
ATOM 3076 O O . LEU A 1 417 ? 21.491 -11.241 -16.191 1.00 53.72 417 LEU A O 1
ATOM 3080 N N . ARG A 1 418 ? 21.755 -13.432 -16.571 1.00 36.78 418 ARG A N 1
ATOM 3081 C CA . ARG A 1 418 ? 21.761 -13.800 -15.161 1.00 36.78 418 ARG A CA 1
ATOM 3082 C C . ARG A 1 418 ? 23.152 -13.474 -14.620 1.00 36.78 418 ARG A C 1
ATOM 3084 O O . ARG A 1 418 ? 24.120 -13.957 -15.201 1.00 36.78 418 ARG A O 1
ATOM 3091 N N . PRO A 1 419 ? 23.262 -12.823 -13.454 1.00 35.31 419 PRO A N 1
ATOM 3092 C CA . PRO A 1 419 ? 24.450 -12.966 -12.637 1.00 35.31 419 PRO A CA 1
ATOM 3093 C C . PRO A 1 419 ? 24.486 -14.400 -12.096 1.00 35.31 419 PRO A C 1
ATOM 3095 O O . PRO A 1 419 ? 23.902 -14.707 -11.061 1.00 35.31 419 PRO A O 1
ATOM 3098 N N . VAL A 1 420 ? 25.103 -15.321 -12.840 1.00 29.00 420 VAL A N 1
ATOM 3099 C CA . VAL A 1 420 ? 25.461 -16.669 -12.369 1.00 29.00 420 VAL A CA 1
ATOM 3100 C C . VAL A 1 420 ? 26.911 -16.934 -12.800 1.00 29.00 420 VAL A C 1
ATOM 3102 O O . VAL A 1 420 ? 27.261 -16.657 -13.944 1.00 29.00 420 VAL A O 1
ATOM 3105 N N . PRO A 1 421 ? 27.780 -17.406 -11.887 1.00 35.00 421 PRO A N 1
ATOM 3106 C CA . PRO A 1 421 ? 29.229 -17.426 -12.075 1.00 35.00 421 PRO A CA 1
ATOM 3107 C C . PRO A 1 421 ? 29.671 -18.439 -13.150 1.00 35.00 421 PRO A C 1
ATOM 3109 O O . PRO A 1 421 ? 29.054 -19.498 -13.269 1.00 35.00 421 PRO A O 1
ATOM 3112 N N . PRO A 1 422 ? 30.763 -18.154 -13.889 1.00 36.56 422 PRO A N 1
ATOM 3113 C CA . PRO A 1 422 ? 31.829 -17.239 -13.496 1.00 36.56 422 PRO A CA 1
ATOM 3114 C C . PRO A 1 422 ? 31.732 -15.847 -14.147 1.00 36.56 422 PRO A C 1
ATOM 3116 O O . PRO A 1 422 ? 31.834 -15.695 -15.358 1.00 36.56 422 PRO A O 1
ATOM 3119 N N . ALA A 1 423 ? 31.621 -14.847 -13.263 1.00 39.06 423 ALA A N 1
ATOM 3120 C CA . ALA A 1 423 ? 31.917 -13.419 -13.419 1.00 39.06 423 ALA A CA 1
ATOM 3121 C C . ALA A 1 423 ? 31.061 -12.562 -14.378 1.00 39.06 423 ALA A C 1
ATOM 3123 O O . ALA A 1 423 ? 31.571 -12.001 -15.342 1.00 39.06 423 ALA A O 1
ATOM 3124 N N . THR A 1 424 ? 29.803 -12.320 -14.002 1.00 44.72 424 THR A N 1
ATOM 3125 C CA . THR A 1 424 ? 29.165 -11.004 -14.199 1.00 44.72 424 THR A CA 1
ATOM 3126 C C . THR A 1 424 ? 28.752 -10.479 -12.819 1.00 44.72 424 THR A C 1
ATOM 3128 O O . THR A 1 424 ? 27.722 -10.877 -12.274 1.00 44.72 424 THR A O 1
ATOM 3131 N N . THR A 1 425 ? 29.598 -9.672 -12.180 1.00 44.84 425 THR A N 1
ATOM 3132 C CA . THR A 1 425 ? 29.275 -9.004 -10.909 1.00 44.84 425 THR A CA 1
ATOM 3133 C C . THR A 1 425 ? 28.575 -7.689 -11.209 1.00 44.84 425 THR A C 1
ATOM 3135 O O . THR A 1 425 ? 29.204 -6.788 -11.754 1.00 44.84 425 THR A O 1
ATOM 3138 N N . LEU A 1 426 ? 27.296 -7.579 -10.840 1.00 49.03 426 LEU A N 1
ATOM 3139 C CA . LEU A 1 426 ? 26.657 -6.276 -10.702 1.00 49.03 426 LEU A CA 1
ATOM 3140 C C . LEU A 1 426 ? 27.234 -5.633 -9.439 1.00 49.03 426 LEU A C 1
ATOM 3142 O O . LEU A 1 426 ? 26.935 -6.068 -8.326 1.00 49.03 426 LEU A O 1
ATOM 3146 N N . ASP A 1 427 ? 28.094 -4.633 -9.600 1.00 57.03 427 ASP A N 1
ATOM 3147 C CA . ASP A 1 427 ? 28.459 -3.776 -8.477 1.00 57.03 427 ASP A CA 1
ATOM 3148 C C . ASP A 1 427 ? 27.294 -2.804 -8.263 1.00 57.03 427 ASP A C 1
ATOM 3150 O O . ASP A 1 427 ? 27.179 -1.789 -8.950 1.00 57.03 427 ASP A O 1
ATOM 3154 N N . ALA A 1 428 ? 26.387 -3.150 -7.345 1.00 55.03 428 ALA A N 1
ATOM 3155 C CA . ALA A 1 428 ? 25.208 -2.343 -7.030 1.00 55.03 428 ALA A CA 1
ATOM 3156 C C . ALA A 1 428 ? 25.570 -0.925 -6.543 1.00 55.03 428 ALA A C 1
ATOM 3158 O O . ALA A 1 428 ? 24.752 -0.018 -6.653 1.00 55.03 428 ALA A O 1
ATOM 3159 N N . ALA A 1 429 ? 26.803 -0.698 -6.064 1.00 56.16 429 ALA A N 1
ATOM 3160 C CA . ALA A 1 429 ? 27.279 0.643 -5.728 1.00 56.16 429 ALA A CA 1
ATOM 3161 C C . ALA A 1 429 ? 27.708 1.453 -6.966 1.00 56.16 429 ALA A C 1
ATOM 3163 O O . ALA A 1 429 ? 27.805 2.678 -6.890 1.00 56.16 429 ALA A O 1
ATOM 3164 N N . LYS A 1 430 ? 27.971 0.789 -8.100 1.00 63.19 430 LYS A N 1
ATOM 3165 C CA . LYS A 1 430 ? 28.466 1.405 -9.343 1.00 63.19 430 LYS A CA 1
ATOM 3166 C C . LYS A 1 430 ? 27.517 1.285 -10.535 1.00 63.19 430 LYS A C 1
ATOM 3168 O O . LYS A 1 430 ? 27.799 1.882 -11.570 1.00 63.19 430 LYS A O 1
ATOM 3173 N N . ASN A 1 431 ? 26.410 0.549 -10.402 1.00 78.38 431 ASN A N 1
ATOM 3174 C CA . ASN A 1 431 ? 25.449 0.285 -11.478 1.00 78.38 431 ASN A CA 1
ATOM 3175 C C . ASN A 1 431 ? 26.121 -0.299 -12.738 1.00 78.38 431 ASN A C 1
ATOM 3177 O O . ASN A 1 431 ? 25.831 0.107 -13.862 1.00 78.38 431 ASN A O 1
ATOM 3181 N N . GLU A 1 432 ? 27.055 -1.232 -12.542 1.00 82.25 432 GLU A N 1
ATOM 3182 C CA . GLU A 1 432 ? 27.932 -1.767 -13.589 1.00 82.25 432 GLU A CA 1
ATOM 3183 C C . GLU A 1 432 ? 27.514 -3.173 -14.035 1.00 82.25 432 GLU A C 1
ATOM 3185 O O . GLU A 1 432 ? 27.376 -4.065 -13.202 1.00 82.25 432 GLU A O 1
ATOM 3190 N N . ILE A 1 433 ? 27.380 -3.399 -15.344 1.00 80.12 433 ILE A N 1
ATOM 3191 C CA . ILE A 1 433 ? 27.144 -4.716 -15.946 1.00 80.12 433 ILE A CA 1
ATOM 3192 C C . ILE A 1 433 ? 28.372 -5.131 -16.739 1.00 80.12 433 ILE A C 1
ATOM 3194 O O . ILE A 1 433 ? 28.744 -4.480 -17.709 1.00 80.12 433 ILE A O 1
ATOM 3198 N N . VAL A 1 434 ? 28.950 -6.271 -16.377 1.00 80.12 434 VAL A N 1
ATOM 3199 C CA . VAL A 1 434 ? 30.014 -6.908 -17.156 1.00 80.12 434 VAL A CA 1
ATOM 3200 C C . VAL A 1 434 ? 29.382 -7.951 -18.073 1.00 80.12 434 VAL A C 1
ATOM 3202 O O . VAL A 1 434 ? 28.696 -8.849 -17.597 1.00 80.12 434 VAL A O 1
ATOM 3205 N N . VAL A 1 435 ? 29.601 -7.838 -19.378 1.00 82.12 435 VAL A N 1
ATOM 3206 C CA . VAL A 1 435 ? 29.236 -8.822 -20.404 1.00 82.12 435 VAL A CA 1
ATOM 3207 C C . VAL A 1 435 ? 30.478 -9.645 -20.719 1.00 82.12 435 VAL A C 1
ATOM 3209 O O . VAL A 1 435 ? 31.516 -9.073 -21.032 1.00 82.12 435 VAL A O 1
ATOM 3212 N N . ASN A 1 436 ? 30.398 -10.972 -20.625 1.00 80.00 436 ASN A N 1
ATOM 3213 C CA . ASN A 1 436 ? 31.560 -11.867 -20.714 1.00 80.00 436 ASN A CA 1
ATOM 3214 C C . ASN A 1 436 ? 31.414 -13.011 -21.738 1.00 80.00 436 ASN A C 1
ATOM 3216 O O . ASN A 1 436 ? 32.259 -13.904 -21.793 1.00 80.00 436 ASN A O 1
ATOM 3220 N N . SER A 1 437 ? 30.344 -13.012 -22.534 1.00 79.94 437 SER A N 1
ATOM 3221 C CA . SER A 1 437 ? 30.140 -13.974 -23.618 1.00 79.94 437 SER A CA 1
ATOM 3222 C C . SER A 1 437 ? 29.432 -13.315 -24.798 1.00 79.94 437 SER A C 1
ATOM 3224 O O . SER A 1 437 ? 28.576 -12.448 -24.617 1.00 79.94 437 SER A O 1
ATOM 3226 N N . THR A 1 438 ? 29.799 -13.742 -26.004 1.00 78.81 438 THR A N 1
ATOM 3227 C CA . THR A 1 438 ? 29.132 -13.397 -27.265 1.00 78.81 438 THR A CA 1
ATOM 3228 C C . THR A 1 438 ? 28.047 -14.412 -27.640 1.00 78.81 438 THR A C 1
ATOM 3230 O O . THR A 1 438 ? 27.371 -14.228 -28.650 1.00 78.81 438 THR A O 1
ATOM 3233 N N . ASP A 1 439 ? 27.862 -15.486 -26.860 1.00 77.69 439 ASP A N 1
ATOM 3234 C CA . ASP A 1 439 ? 26.980 -16.600 -27.216 1.00 77.69 439 ASP A CA 1
ATOM 3235 C C . ASP A 1 439 ? 25.532 -16.133 -27.423 1.00 77.69 439 ASP A C 1
ATOM 3237 O O . ASP A 1 439 ? 24.814 -15.784 -26.485 1.00 77.69 439 ASP A O 1
ATOM 3241 N N . GLY A 1 440 ? 25.096 -16.154 -28.684 1.00 77.31 440 GLY A N 1
ATOM 3242 C CA . GLY A 1 440 ? 23.744 -15.784 -29.097 1.00 77.31 440 GLY A CA 1
ATOM 3243 C C . GLY A 1 440 ? 23.512 -14.286 -29.327 1.00 77.31 440 GLY A C 1
ATOM 3244 O O . GLY A 1 440 ? 22.459 -13.916 -29.851 1.00 77.31 440 GLY A O 1
ATOM 3245 N N . LEU A 1 441 ? 24.484 -13.425 -29.025 1.00 85.56 441 LEU A N 1
ATOM 3246 C CA . 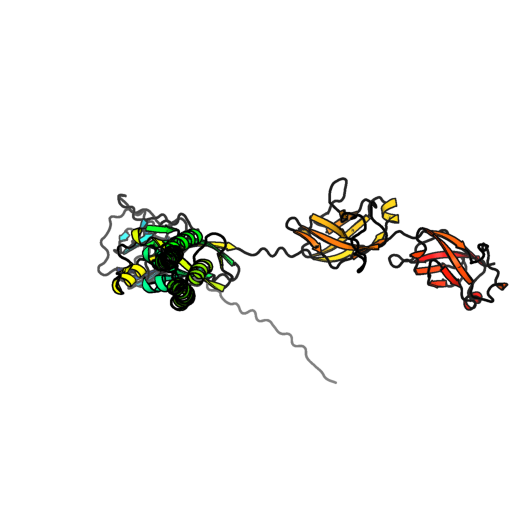LEU A 1 441 ? 24.422 -12.030 -29.446 1.00 85.56 441 LEU A CA 1
ATOM 3247 C C . LEU A 1 441 ? 24.740 -11.937 -30.941 1.00 85.56 441 LEU A C 1
ATOM 3249 O O . LEU A 1 441 ? 25.801 -12.353 -31.398 1.00 85.56 441 LEU A O 1
ATOM 3253 N N . THR A 1 442 ? 23.802 -11.385 -31.699 1.00 87.88 442 THR A N 1
ATOM 3254 C CA . THR A 1 442 ? 23.986 -11.010 -33.106 1.00 87.88 442 THR A CA 1
ATOM 3255 C C . THR A 1 442 ? 23.843 -9.508 -33.267 1.00 87.88 442 THR A C 1
ATOM 3257 O O . THR A 1 442 ? 23.162 -8.872 -32.458 1.00 87.88 442 THR A O 1
ATOM 3260 N N . ASP A 1 443 ? 24.408 -8.970 -34.344 1.00 87.56 443 ASP A N 1
ATOM 3261 C CA . ASP A 1 443 ? 24.259 -7.565 -34.715 1.00 87.56 443 ASP A CA 1
ATOM 3262 C C . ASP A 1 443 ? 22.780 -7.143 -34.729 1.00 87.56 443 ASP A C 1
ATOM 3264 O O . ASP A 1 443 ? 21.915 -7.839 -35.275 1.00 87.56 443 ASP A O 1
ATOM 3268 N N . GLY A 1 444 ? 22.482 -6.007 -34.101 1.00 89.25 444 GLY A N 1
ATOM 3269 C CA . GLY A 1 444 ? 21.141 -5.456 -33.997 1.00 89.25 444 GLY A CA 1
ATOM 3270 C C . GLY A 1 444 ? 20.905 -4.655 -32.721 1.00 89.25 444 GLY A C 1
ATOM 3271 O O . GLY A 1 444 ? 21.693 -4.642 -31.781 1.00 89.25 444 GLY A O 1
ATOM 3272 N N . LYS A 1 445 ? 19.747 -4.003 -32.676 1.00 89.81 445 LYS A N 1
ATOM 3273 C CA . LYS A 1 445 ? 19.266 -3.265 -31.504 1.00 89.81 445 LYS A CA 1
ATOM 3274 C C . LYS A 1 445 ? 18.588 -4.228 -30.540 1.00 89.81 445 LYS A C 1
ATOM 3276 O O . LYS A 1 445 ? 17.840 -5.068 -31.008 1.00 89.81 445 LYS A O 1
ATOM 3281 N N . TYR A 1 446 ? 18.779 -4.090 -29.233 1.00 91.44 446 TYR A N 1
ATOM 3282 C CA . TYR A 1 446 ? 18.146 -4.917 -28.197 1.00 91.44 446 TYR A CA 1
ATOM 3283 C C . TYR A 1 446 ? 17.395 -4.037 -27.204 1.00 91.44 446 TYR A C 1
ATOM 3285 O O . TYR A 1 446 ? 17.939 -3.061 -26.694 1.00 91.44 446 TYR A O 1
ATOM 3293 N N . SER A 1 447 ? 16.151 -4.394 -26.891 1.00 89.62 447 SER A N 1
ATOM 3294 C CA . SER A 1 447 ? 15.395 -3.768 -25.807 1.00 89.62 447 SER A CA 1
ATOM 3295 C C . SER A 1 447 ? 15.881 -4.280 -24.457 1.00 89.62 447 SER A C 1
ATOM 3297 O O . SER A 1 447 ? 16.061 -5.486 -24.268 1.00 89.62 447 SER A O 1
ATOM 3299 N N . VAL A 1 448 ? 16.048 -3.362 -23.508 1.00 90.69 448 VAL A N 1
ATOM 3300 C CA . VAL A 1 448 ? 16.503 -3.672 -22.153 1.00 90.69 448 VAL A CA 1
ATOM 3301 C C . VAL A 1 448 ? 15.313 -3.827 -21.208 1.00 90.69 448 VAL A C 1
ATOM 3303 O O . VAL A 1 448 ? 14.457 -2.942 -21.123 1.00 90.69 448 VAL A O 1
ATOM 3306 N N . ALA A 1 449 ? 15.285 -4.918 -20.446 1.00 90.00 449 ALA A N 1
ATOM 3307 C CA . ALA A 1 449 ? 14.359 -5.112 -19.333 1.00 90.00 449 ALA A CA 1
ATOM 3308 C C . ALA A 1 449 ? 15.109 -5.456 -18.038 1.00 90.00 449 ALA A C 1
ATOM 3310 O O . ALA A 1 449 ? 16.184 -6.049 -18.079 1.00 90.00 449 ALA A O 1
ATOM 3311 N N . LEU A 1 450 ? 14.541 -5.092 -16.889 1.00 89.25 450 LEU A N 1
ATOM 3312 C CA . LEU A 1 450 ? 15.154 -5.292 -15.572 1.00 89.25 450 LEU A CA 1
ATOM 3313 C C . LEU A 1 450 ? 14.368 -6.289 -14.728 1.00 89.25 450 LEU A C 1
ATOM 3315 O O . LEU A 1 450 ? 13.138 -6.298 -14.748 1.00 89.25 450 LEU A O 1
ATOM 3319 N N . ASP A 1 451 ? 15.085 -7.070 -13.930 1.00 86.69 451 ASP A N 1
ATOM 3320 C CA . ASP A 1 451 ? 14.510 -7.850 -12.837 1.00 86.69 451 ASP A CA 1
ATOM 3321 C C . ASP A 1 451 ? 14.926 -7.231 -11.500 1.00 86.69 451 ASP A C 1
ATOM 3323 O O . ASP A 1 451 ? 16.107 -6.968 -11.278 1.00 86.69 451 ASP A O 1
ATOM 3327 N N . THR A 1 452 ? 13.987 -7.082 -10.575 1.00 85.38 452 THR A N 1
ATOM 3328 C CA . THR A 1 452 ? 14.237 -6.868 -9.144 1.00 85.38 452 THR A CA 1
ATOM 3329 C C . THR A 1 452 ? 13.905 -8.134 -8.356 1.00 85.38 452 THR A C 1
ATOM 3331 O O . THR A 1 452 ? 13.355 -9.092 -8.903 1.00 85.38 452 THR A O 1
ATOM 3334 N N . ALA A 1 453 ? 14.197 -8.142 -7.053 1.00 81.06 453 ALA A N 1
ATOM 3335 C CA . ALA A 1 453 ? 13.758 -9.225 -6.169 1.00 81.06 453 ALA A CA 1
ATOM 3336 C C . ALA A 1 453 ? 12.223 -9.403 -6.170 1.00 81.06 453 ALA A C 1
ATOM 3338 O O . ALA A 1 453 ? 11.733 -10.526 -6.065 1.00 81.06 453 ALA A O 1
ATOM 3339 N N . ALA A 1 454 ? 11.475 -8.303 -6.324 1.00 81.62 454 ALA A N 1
ATOM 3340 C CA . ALA A 1 454 ? 10.015 -8.287 -6.280 1.00 81.62 454 ALA A CA 1
ATOM 3341 C C . ALA A 1 454 ? 9.348 -8.533 -7.645 1.00 81.62 454 ALA A C 1
ATOM 3343 O O . ALA A 1 454 ? 8.235 -9.060 -7.704 1.00 81.62 454 ALA A O 1
ATOM 3344 N N . LYS A 1 455 ? 9.986 -8.141 -8.757 1.00 82.50 455 LYS A N 1
ATOM 3345 C CA . LYS A 1 455 ? 9.350 -8.153 -10.081 1.00 82.50 455 LYS A CA 1
ATOM 3346 C C . LYS A 1 455 ? 10.336 -8.451 -11.202 1.00 82.50 455 LYS A C 1
ATOM 3348 O O . LYS A 1 455 ? 11.417 -7.886 -11.255 1.00 82.50 455 LYS A O 1
ATOM 3353 N N . THR A 1 456 ? 9.919 -9.283 -12.153 1.00 86.00 456 THR A N 1
ATOM 3354 C CA . THR A 1 456 ? 10.712 -9.614 -13.347 1.00 86.00 456 THR A CA 1
ATOM 3355 C C . THR A 1 456 ? 10.178 -8.911 -14.596 1.00 86.00 456 THR A C 1
ATOM 3357 O O . THR A 1 456 ? 8.990 -8.581 -14.667 1.00 86.00 456 THR A O 1
ATOM 3360 N N . GLY A 1 457 ? 11.051 -8.669 -15.577 1.00 85.12 457 GLY A N 1
ATOM 3361 C CA . GLY A 1 457 ? 10.677 -8.162 -16.902 1.00 85.12 457 GLY A CA 1
ATOM 3362 C C . GLY A 1 457 ? 10.170 -6.717 -16.922 1.00 85.12 457 GLY A C 1
ATOM 3363 O O . GLY A 1 457 ? 9.256 -6.388 -17.678 1.00 85.12 457 GLY A O 1
ATOM 3364 N N . ILE A 1 458 ? 10.725 -5.838 -16.088 1.00 87.56 458 ILE A N 1
ATOM 3365 C CA . ILE A 1 458 ? 10.407 -4.408 -16.094 1.00 87.56 458 ILE A CA 1
ATOM 3366 C C . ILE A 1 458 ? 10.968 -3.800 -17.385 1.00 87.56 458 ILE A C 1
ATOM 3368 O O . ILE A 1 458 ? 12.169 -3.565 -17.497 1.00 87.56 458 ILE A O 1
ATOM 3372 N N . SER A 1 459 ? 10.099 -3.581 -18.374 1.00 87.75 459 SER A N 1
ATOM 3373 C CA . SER A 1 459 ? 10.481 -2.994 -19.661 1.00 87.75 459 SER A CA 1
ATOM 3374 C C . SER A 1 459 ? 11.028 -1.583 -19.477 1.00 87.75 459 SER A C 1
ATOM 3376 O O . SER A 1 459 ? 10.406 -0.756 -18.809 1.00 87.75 459 SER A O 1
ATOM 3378 N N . THR A 1 460 ? 12.146 -1.289 -20.135 1.00 88.38 460 THR A N 1
ATOM 3379 C CA . THR A 1 460 ? 12.701 0.066 -20.218 1.00 88.38 460 THR A CA 1
ATOM 3380 C C . THR A 1 460 ? 12.558 0.607 -21.640 1.00 88.38 460 THR A C 1
ATOM 3382 O O . THR A 1 460 ? 12.339 -0.154 -22.582 1.00 88.38 460 THR A O 1
ATOM 3385 N N . ALA A 1 461 ? 12.657 1.926 -21.803 1.00 90.12 461 ALA A N 1
ATOM 3386 C CA . ALA A 1 461 ? 12.686 2.560 -23.124 1.00 90.12 461 ALA A CA 1
ATOM 3387 C C . ALA A 1 461 ? 14.086 2.526 -23.768 1.00 90.12 461 ALA A C 1
ATOM 3389 O O . ALA A 1 461 ? 14.263 3.007 -24.885 1.00 90.12 461 ALA A O 1
ATOM 3390 N N . VAL A 1 462 ? 15.085 1.999 -23.055 1.00 92.62 462 VAL A N 1
ATOM 3391 C CA . VAL A 1 462 ? 16.483 2.051 -23.467 1.00 92.62 462 VAL A CA 1
ATOM 3392 C C . VAL A 1 462 ? 16.821 0.854 -24.348 1.00 92.62 462 VAL A C 1
ATOM 3394 O O . VAL A 1 462 ? 16.355 -0.269 -24.134 1.00 92.62 462 VAL A O 1
ATOM 3397 N N . VAL A 1 463 ? 17.626 1.131 -25.368 1.00 92.50 463 VAL A N 1
ATOM 3398 C CA . VAL A 1 463 ? 18.050 0.175 -26.384 1.00 92.50 463 VAL A CA 1
ATOM 3399 C C . VAL A 1 463 ? 19.568 0.062 -26.335 1.00 92.50 463 VAL A C 1
ATOM 3401 O O . VAL A 1 463 ? 20.251 1.083 -26.304 1.00 92.50 463 VAL A O 1
ATOM 3404 N N . LEU A 1 464 ? 20.077 -1.168 -26.334 1.00 92.94 464 LEU A N 1
ATOM 3405 C CA . LEU A 1 464 ? 21.494 -1.473 -26.513 1.00 92.94 464 LEU A CA 1
ATOM 3406 C C . LEU A 1 464 ? 21.736 -1.816 -27.982 1.00 92.94 464 LEU A C 1
ATOM 3408 O O . LEU A 1 464 ? 21.087 -2.722 -28.504 1.00 92.94 464 LEU A O 1
ATOM 3412 N N . ASP A 1 465 ? 22.641 -1.107 -28.648 1.00 92.12 465 ASP A N 1
ATOM 3413 C CA . ASP A 1 465 ? 23.051 -1.462 -30.009 1.00 92.12 465 ASP A CA 1
ATOM 3414 C C . ASP A 1 465 ? 24.203 -2.466 -29.947 1.00 92.12 465 ASP A C 1
ATOM 3416 O O . ASP A 1 465 ? 25.227 -2.194 -29.331 1.00 92.12 465 ASP A O 1
ATOM 3420 N N . VAL A 1 466 ? 24.040 -3.646 -30.525 1.00 91.56 466 VAL A N 1
ATOM 3421 C CA . VAL A 1 466 ? 25.083 -4.672 -30.572 1.00 91.56 466 VAL A CA 1
ATOM 3422 C C . VAL A 1 466 ? 25.580 -4.742 -32.004 1.00 91.56 466 VAL A C 1
ATOM 3424 O O . VAL A 1 466 ? 24.773 -4.864 -32.924 1.00 91.56 466 VAL A O 1
ATOM 3427 N N . PHE A 1 467 ? 26.889 -4.663 -32.213 1.00 91.31 467 PHE A N 1
ATOM 3428 C CA . PHE A 1 467 ? 27.461 -4.690 -33.555 1.00 91.31 467 PHE A CA 1
ATOM 3429 C C . PHE A 1 467 ? 28.812 -5.398 -33.580 1.00 91.31 467 PHE A C 1
ATOM 3431 O O . PHE A 1 467 ? 29.530 -5.444 -32.581 1.00 91.31 467 PHE A O 1
ATOM 3438 N N . THR A 1 468 ? 29.169 -5.925 -34.744 1.00 91.00 468 THR A N 1
ATOM 3439 C CA . THR A 1 468 ? 30.490 -6.477 -35.032 1.00 91.00 468 THR A CA 1
ATOM 3440 C C . THR A 1 468 ? 31.251 -5.470 -35.888 1.00 91.00 468 THR A C 1
ATOM 3442 O O . THR A 1 468 ? 30.768 -5.093 -36.960 1.00 91.00 468 THR A O 1
ATOM 3445 N N . GLU A 1 469 ? 32.435 -5.026 -35.445 1.00 89.25 469 GLU A N 1
ATOM 3446 C CA . GLU A 1 469 ? 33.277 -4.144 -36.266 1.00 89.25 469 GLU A CA 1
ATOM 3447 C C . GLU A 1 469 ? 33.528 -4.755 -37.650 1.00 89.25 469 GLU A C 1
ATOM 3449 O O . GLU A 1 469 ? 33.965 -5.911 -37.737 1.00 89.25 469 GLU A O 1
ATOM 3454 N N . PRO A 1 470 ? 33.295 -3.998 -38.734 1.00 89.19 470 PRO A N 1
ATOM 3455 C CA . PRO A 1 470 ? 33.635 -4.453 -40.063 1.00 89.19 470 PRO A CA 1
ATOM 3456 C C . PRO A 1 470 ? 35.143 -4.574 -40.219 1.00 89.19 470 PRO A C 1
ATOM 3458 O O . PRO A 1 470 ? 35.919 -3.744 -39.744 1.00 89.19 470 PRO A O 1
ATOM 3461 N N . THR A 1 471 ? 35.558 -5.599 -40.955 1.00 89.62 471 THR A N 1
ATOM 3462 C CA . THR A 1 471 ? 36.933 -5.699 -41.437 1.00 89.62 471 THR A CA 1
ATOM 3463 C C . THR A 1 471 ? 36.908 -5.509 -42.940 1.00 89.62 471 THR A C 1
ATOM 3465 O O . THR A 1 471 ? 36.166 -6.196 -43.635 1.00 89.62 471 THR A O 1
ATOM 3468 N N . VAL A 1 472 ? 37.701 -4.568 -43.452 1.00 89.12 472 VAL A N 1
ATOM 3469 C CA . VAL A 1 472 ? 37.938 -4.429 -44.894 1.00 89.12 472 VAL A CA 1
ATOM 3470 C C . VAL A 1 472 ? 39.307 -5.030 -45.175 1.00 89.12 472 VAL A C 1
ATOM 3472 O O . VAL A 1 472 ? 40.335 -4.504 -44.742 1.00 89.12 472 VAL A O 1
ATOM 3475 N N . SER A 1 473 ? 39.305 -6.185 -45.836 1.00 88.06 473 SER A N 1
ATOM 3476 C CA . SER A 1 473 ? 40.515 -6.902 -46.235 1.00 88.06 473 SER A CA 1
ATOM 3477 C C . SER A 1 473 ? 41.028 -6.467 -47.604 1.00 88.06 473 SER A C 1
ATOM 3479 O O . SER A 1 473 ? 42.222 -6.592 -47.853 1.00 88.06 473 SER A O 1
ATOM 3481 N N . ASP A 1 474 ? 40.140 -5.997 -48.485 1.00 86.00 474 ASP A N 1
ATOM 3482 C CA . ASP A 1 474 ? 40.494 -5.563 -49.838 1.00 86.00 474 ASP A CA 1
ATOM 3483 C C . ASP A 1 474 ? 39.456 -4.578 -50.409 1.00 86.00 474 ASP A C 1
ATOM 3485 O O . ASP A 1 474 ? 38.349 -4.432 -49.878 1.00 86.00 474 ASP A O 1
ATOM 3489 N N . VAL A 1 475 ? 39.809 -3.917 -51.508 1.00 85.94 475 VAL A N 1
ATOM 3490 C CA . VAL A 1 475 ? 38.966 -2.990 -52.273 1.00 85.94 475 VAL A CA 1
ATOM 3491 C C . VAL A 1 475 ? 39.077 -3.317 -53.763 1.00 85.94 475 VAL A C 1
ATOM 3493 O O . VAL A 1 475 ? 40.171 -3.448 -54.299 1.00 85.94 475 VAL A O 1
ATOM 3496 N N . SER A 1 476 ? 37.945 -3.464 -54.453 1.00 84.31 476 SER A N 1
ATOM 3497 C CA . SER A 1 476 ? 37.897 -3.894 -55.865 1.00 84.31 476 SER A CA 1
ATOM 3498 C C . SER A 1 476 ? 36.921 -3.042 -56.682 1.00 84.31 476 SER A C 1
ATOM 3500 O O . SER A 1 476 ? 35.976 -2.497 -56.122 1.00 84.31 476 SER A O 1
ATOM 3502 N N . ASP A 1 477 ? 37.108 -2.897 -57.999 1.00 82.31 477 ASP A N 1
ATOM 3503 C CA . ASP A 1 477 ? 36.038 -2.389 -58.878 1.00 82.31 477 ASP A CA 1
ATOM 3504 C C . ASP A 1 477 ? 35.141 -3.511 -59.401 1.00 82.31 477 ASP A C 1
ATOM 3506 O O . ASP A 1 477 ? 35.351 -4.699 -59.162 1.00 82.31 477 ASP A O 1
ATOM 3510 N N . ALA A 1 478 ? 34.154 -3.113 -60.206 1.00 67.50 478 ALA A N 1
ATOM 3511 C CA . ALA A 1 478 ? 33.282 -4.003 -60.958 1.00 67.50 478 ALA A CA 1
ATOM 3512 C C . ALA A 1 478 ? 34.017 -5.028 -61.852 1.00 67.50 478 ALA A C 1
ATOM 3514 O O . ALA A 1 478 ? 33.403 -6.033 -62.207 1.00 67.50 478 ALA A O 1
ATOM 3515 N N . ASN A 1 479 ? 35.290 -4.803 -62.208 1.00 68.56 479 ASN A N 1
ATOM 3516 C CA . ASN A 1 479 ? 36.089 -5.715 -63.034 1.00 68.56 479 ASN A CA 1
ATOM 3517 C C . ASN A 1 479 ? 37.083 -6.566 -62.226 1.00 68.56 479 ASN A C 1
ATOM 3519 O O . ASN A 1 479 ? 37.753 -7.415 -62.809 1.00 68.56 479 ASN A O 1
ATOM 3523 N N . ASN A 1 480 ? 37.138 -6.388 -60.902 1.00 58.09 480 ASN A N 1
ATOM 3524 C CA . ASN A 1 480 ? 37.978 -7.148 -59.979 1.00 58.09 480 ASN A CA 1
ATOM 3525 C C . ASN A 1 480 ? 39.499 -7.004 -60.231 1.00 58.09 480 ASN A C 1
ATOM 3527 O O . ASN A 1 480 ? 40.254 -7.916 -59.897 1.00 58.09 480 ASN A O 1
ATOM 3531 N N . ASP A 1 481 ? 39.951 -5.888 -60.826 1.00 61.09 481 ASP A N 1
ATOM 3532 C CA . ASP A 1 481 ? 41.307 -5.781 -61.412 1.00 61.09 481 ASP A CA 1
ATOM 3533 C C . ASP A 1 481 ? 42.143 -4.575 -60.921 1.00 61.09 481 ASP A C 1
ATOM 3535 O O . ASP A 1 481 ? 43.155 -4.195 -61.516 1.00 61.09 481 ASP A O 1
ATOM 3539 N N . LEU A 1 482 ? 41.764 -3.937 -59.810 1.00 54.72 482 LEU A N 1
ATOM 3540 C CA . LEU A 1 482 ? 42.401 -2.688 -59.369 1.00 54.72 482 LEU A CA 1
ATOM 3541 C C . LEU A 1 482 ? 43.367 -2.850 -58.203 1.00 54.72 482 LEU A C 1
ATOM 3543 O O . LEU A 1 482 ? 43.026 -2.637 -57.048 1.00 54.72 482 LEU A O 1
ATOM 3547 N N . LYS A 1 483 ? 44.644 -3.052 -58.537 1.00 55.88 483 LYS A N 1
ATOM 3548 C CA . LYS A 1 483 ? 45.757 -2.632 -57.662 1.00 55.88 483 LYS A CA 1
ATOM 3549 C C . LYS A 1 483 ? 46.292 -1.239 -58.001 1.00 55.88 483 LYS A C 1
ATOM 3551 O O . LYS A 1 483 ? 47.216 -0.759 -57.348 1.00 55.88 483 LYS A O 1
ATOM 3556 N N . SER A 1 484 ? 45.769 -0.593 -59.047 1.00 60.44 484 SER A N 1
ATOM 3557 C CA . SER A 1 484 ? 46.145 0.780 -59.388 1.00 60.44 484 SER A CA 1
ATOM 3558 C C . SER A 1 484 ? 45.198 1.474 -60.355 1.00 60.44 484 SER A C 1
ATOM 3560 O O . SER A 1 484 ? 44.961 0.963 -61.447 1.00 60.44 484 SER A O 1
ATOM 3562 N N . PHE A 1 485 ? 44.771 2.684 -60.002 1.00 68.56 485 PHE A N 1
ATOM 3563 C CA . PHE A 1 485 ? 44.003 3.572 -60.875 1.00 68.56 485 PHE A CA 1
ATOM 3564 C C . PHE A 1 485 ? 44.945 4.424 -61.719 1.00 68.56 485 PHE A C 1
ATOM 3566 O O . PHE A 1 485 ? 45.798 5.086 -61.147 1.00 68.56 485 PHE A O 1
ATOM 3573 N N . SER A 1 486 ? 44.778 4.463 -63.044 1.00 67.31 486 SER A N 1
ATOM 3574 C CA . SER A 1 486 ? 45.388 5.521 -63.862 1.00 67.31 486 SER A CA 1
ATOM 3575 C C . SER A 1 486 ? 44.440 6.712 -63.933 1.00 67.31 486 SER A C 1
ATOM 3577 O O . SER A 1 486 ? 43.261 6.526 -64.245 1.00 67.31 486 SER A O 1
ATOM 3579 N N . ARG A 1 487 ? 44.949 7.940 -63.749 1.00 66.75 487 ARG A N 1
ATOM 3580 C CA . ARG A 1 487 ? 44.170 9.186 -63.952 1.00 66.75 487 ARG A CA 1
ATOM 3581 C C . ARG A 1 487 ? 43.382 9.217 -65.272 1.00 66.75 487 ARG A C 1
ATOM 3583 O O . ARG A 1 487 ? 42.300 9.788 -65.333 1.00 66.75 487 ARG A O 1
ATOM 3590 N N . SER A 1 488 ? 43.894 8.568 -66.319 1.00 68.25 488 SER A N 1
ATOM 3591 C CA . SER A 1 488 ? 43.251 8.507 -67.639 1.00 68.25 488 SER A CA 1
ATOM 3592 C C . SER A 1 488 ? 41.906 7.756 -67.672 1.00 68.25 488 SER A C 1
ATOM 3594 O O . SER A 1 488 ? 41.121 7.970 -68.600 1.00 68.25 488 SER A O 1
ATOM 3596 N N . ASN A 1 489 ? 41.609 6.943 -66.650 1.00 65.25 489 ASN A N 1
ATOM 3597 C CA . ASN A 1 489 ? 40.394 6.130 -66.554 1.00 65.25 489 ASN A CA 1
ATOM 3598 C C . ASN A 1 489 ? 39.215 6.843 -65.862 1.00 65.25 489 ASN A C 1
ATOM 3600 O O . ASN A 1 489 ? 38.088 6.368 -65.969 1.00 65.25 489 ASN A O 1
ATOM 3604 N N . PHE A 1 490 ? 39.422 8.006 -65.229 1.00 70.12 490 PHE A N 1
ATOM 3605 C CA . PHE A 1 490 ? 38.377 8.766 -64.513 1.00 70.12 490 PHE A CA 1
ATOM 3606 C C . PHE A 1 490 ? 37.446 9.581 -65.428 1.00 70.12 490 PHE A C 1
ATOM 3608 O O . PHE A 1 490 ? 36.875 10.586 -65.019 1.00 70.12 490 PHE A O 1
ATOM 3615 N N . LYS A 1 491 ? 37.261 9.170 -66.689 1.00 75.50 491 LYS A N 1
ATOM 3616 C CA . LYS A 1 491 ? 36.289 9.839 -67.574 1.00 75.50 491 LYS A CA 1
ATOM 3617 C C . LYS A 1 491 ? 34.839 9.613 -67.135 1.00 75.50 491 LYS A C 1
ATOM 3619 O O . LYS A 1 491 ? 33.970 10.368 -67.555 1.00 75.50 491 LYS A O 1
ATOM 3624 N N . ASN A 1 492 ? 34.604 8.592 -66.312 1.00 83.31 492 ASN A N 1
ATOM 3625 C CA . ASN A 1 492 ? 33.315 8.231 -65.738 1.00 83.31 492 ASN A CA 1
ATOM 3626 C C . ASN A 1 492 ? 33.475 7.968 -64.236 1.00 83.31 492 ASN A C 1
ATOM 3628 O O . ASN A 1 492 ? 34.584 7.708 -63.766 1.00 83.31 492 ASN A O 1
ATOM 3632 N N . ASP A 1 493 ? 32.355 7.978 -63.519 1.00 86.12 493 ASP A N 1
ATOM 3633 C CA . ASP A 1 493 ? 32.291 7.581 -62.116 1.00 86.12 493 ASP A CA 1
ATOM 3634 C C . ASP A 1 493 ? 32.741 6.124 -61.936 1.00 86.12 493 ASP A C 1
ATOM 3636 O O . ASP A 1 493 ? 32.345 5.237 -62.700 1.00 86.12 493 ASP A O 1
ATOM 3640 N N . VAL A 1 494 ? 33.561 5.871 -60.914 1.00 85.88 494 VAL A N 1
ATOM 3641 C CA . VAL A 1 494 ? 34.114 4.540 -60.637 1.00 85.88 494 VAL A CA 1
ATOM 3642 C C . VAL A 1 494 ? 33.517 3.993 -59.351 1.00 85.88 494 VAL A C 1
ATOM 3644 O O . VAL A 1 494 ? 33.667 4.582 -58.283 1.00 85.88 494 VAL A O 1
ATOM 3647 N N . GLN A 1 495 ? 32.842 2.850 -59.444 1.00 88.12 495 GLN A N 1
ATOM 3648 C CA . GLN A 1 495 ? 32.279 2.175 -58.281 1.00 88.12 495 GLN A CA 1
ATOM 3649 C C . GLN A 1 495 ? 33.303 1.216 -57.671 1.00 88.12 495 GLN A C 1
ATOM 3651 O O . GLN A 1 495 ? 33.807 0.328 -58.360 1.00 88.12 495 GLN A O 1
ATOM 3656 N N . ILE A 1 496 ? 33.551 1.369 -56.375 1.00 89.44 496 ILE A N 1
ATOM 3657 C CA . ILE A 1 496 ? 34.445 0.530 -55.578 1.00 89.44 496 ILE A CA 1
ATOM 3658 C C . ILE A 1 496 ? 33.614 -0.318 -54.631 1.00 89.44 496 ILE A C 1
ATOM 3660 O O . ILE A 1 496 ? 32.761 0.204 -53.919 1.00 89.44 496 ILE A O 1
ATOM 3664 N N . ALA A 1 497 ? 33.865 -1.620 -54.629 1.00 91.38 497 ALA A N 1
ATOM 3665 C CA . ALA A 1 497 ? 33.337 -2.583 -53.684 1.00 91.38 497 ALA A CA 1
ATOM 3666 C C . ALA A 1 497 ? 34.349 -2.838 -52.561 1.00 91.38 497 ALA A C 1
ATOM 3668 O O . ALA A 1 497 ? 35.529 -3.095 -52.807 1.00 91.38 497 ALA A O 1
ATOM 3669 N N . LEU A 1 498 ? 33.860 -2.788 -51.326 1.00 91.06 498 LEU A N 1
ATOM 3670 C CA . LEU A 1 498 ? 34.589 -3.183 -50.129 1.00 91.06 498 LEU A CA 1
ATOM 3671 C C . LEU A 1 498 ? 34.496 -4.702 -49.976 1.00 91.06 498 LEU A C 1
ATOM 3673 O O . LEU A 1 498 ? 33.413 -5.277 -50.089 1.00 91.06 498 LEU A O 1
ATOM 3677 N N . VAL A 1 499 ? 35.621 -5.357 -49.703 1.00 88.94 499 VAL A N 1
ATOM 3678 C CA . VAL A 1 499 ? 35.685 -6.807 -49.494 1.00 88.94 499 VAL A CA 1
ATOM 3679 C C . VAL A 1 499 ? 36.150 -7.081 -48.072 1.00 88.94 499 VAL A C 1
ATOM 3681 O O . VAL A 1 499 ? 37.206 -6.604 -47.656 1.00 88.94 499 VAL A O 1
ATOM 3684 N N . GLY A 1 500 ? 35.380 -7.876 -47.330 1.00 88.31 500 GLY A N 1
ATOM 3685 C CA . GLY A 1 500 ? 35.734 -8.320 -45.986 1.00 88.31 500 GLY A CA 1
ATOM 3686 C C . GLY A 1 500 ? 34.523 -8.794 -45.182 1.00 88.31 500 GLY A C 1
ATOM 3687 O O . GLY A 1 500 ? 33.550 -9.278 -45.764 1.00 88.31 500 GLY A O 1
ATOM 3688 N N . THR A 1 501 ? 34.572 -8.693 -43.852 1.00 87.44 501 THR A N 1
ATOM 3689 C CA . THR A 1 501 ? 33.461 -9.106 -42.973 1.00 87.44 501 THR A CA 1
ATOM 3690 C C . THR A 1 501 ? 32.581 -7.921 -42.615 1.00 87.44 501 THR A C 1
ATOM 3692 O O . THR A 1 501 ? 33.098 -6.838 -42.355 1.00 87.44 501 THR A O 1
ATOM 3695 N N . THR A 1 502 ? 31.261 -8.146 -42.598 1.00 87.00 502 THR A N 1
ATOM 3696 C CA . THR A 1 502 ? 30.240 -7.154 -42.201 1.00 87.00 502 THR A CA 1
ATOM 3697 C C . THR A 1 502 ? 30.347 -5.802 -42.920 1.00 87.00 502 THR A C 1
ATOM 3699 O O . THR A 1 502 ? 29.830 -4.804 -42.444 1.00 87.00 502 THR A O 1
ATOM 3702 N N . VAL A 1 503 ? 30.934 -5.765 -44.121 1.00 89.69 503 VAL A N 1
ATOM 3703 C CA . VAL A 1 503 ? 31.122 -4.537 -44.920 1.00 89.69 503 VAL A CA 1
ATOM 3704 C C . VAL A 1 503 ? 29.817 -3.825 -45.304 1.00 89.69 503 VAL A C 1
ATOM 3706 O O . VAL A 1 503 ? 29.837 -2.641 -45.625 1.00 89.69 503 VAL A O 1
ATOM 3709 N N . ASP A 1 504 ? 28.676 -4.515 -45.233 1.00 87.38 504 ASP A N 1
ATOM 3710 C CA . ASP A 1 504 ? 27.350 -3.926 -45.445 1.00 87.38 504 ASP A CA 1
ATOM 3711 C C . ASP A 1 504 ? 26.917 -2.965 -44.321 1.00 87.38 504 ASP A C 1
ATOM 3713 O O . ASP A 1 504 ? 25.993 -2.179 -44.529 1.00 87.38 504 ASP A O 1
ATOM 3717 N N . SER A 1 505 ? 27.558 -3.010 -43.143 1.00 86.56 505 SER A N 1
ATOM 3718 C CA . SER A 1 505 ? 27.286 -2.082 -42.033 1.00 86.56 505 SER A CA 1
ATOM 3719 C C . SER A 1 505 ? 28.032 -0.750 -42.157 1.00 86.56 505 SER A C 1
ATOM 3721 O O . SER A 1 505 ? 27.716 0.192 -41.428 1.00 86.56 505 SER A O 1
ATOM 3723 N N . ILE A 1 506 ? 28.998 -0.660 -43.077 1.00 90.19 506 ILE A N 1
ATOM 3724 C CA . ILE A 1 506 ? 29.785 0.549 -43.317 1.00 90.19 506 ILE A CA 1
ATOM 3725 C C . ILE A 1 506 ? 28.889 1.606 -43.964 1.00 90.19 506 ILE A C 1
ATOM 3727 O O . ILE A 1 506 ? 28.265 1.357 -44.997 1.00 90.19 506 ILE A O 1
ATOM 3731 N N . THR A 1 507 ? 28.853 2.795 -43.368 1.00 93.44 507 THR A N 1
ATOM 3732 C CA . THR A 1 507 ? 28.105 3.952 -43.876 1.00 93.44 507 THR A CA 1
ATOM 3733 C C . THR A 1 507 ? 28.985 4.950 -44.605 1.00 93.44 507 THR A C 1
ATOM 3735 O O . THR A 1 507 ? 28.521 5.588 -45.547 1.00 93.44 507 THR A O 1
ATOM 3738 N N . GLU A 1 508 ? 30.251 5.071 -44.211 1.00 93.50 508 GLU A N 1
ATOM 3739 C CA . GLU A 1 508 ? 31.174 6.039 -44.799 1.00 93.50 508 GLU A CA 1
ATOM 3740 C C . GLU A 1 508 ? 32.590 5.464 -44.900 1.00 93.50 508 GLU A C 1
ATOM 3742 O O . GLU A 1 508 ? 33.011 4.637 -44.089 1.00 93.50 508 GLU A O 1
ATOM 3747 N N . VAL A 1 509 ? 33.305 5.866 -45.945 1.00 93.75 509 VAL A N 1
ATOM 3748 C CA . VAL A 1 509 ? 34.709 5.540 -46.193 1.00 93.75 509 VAL A CA 1
ATOM 3749 C C . VAL A 1 509 ? 35.480 6.846 -46.273 1.00 93.75 509 VAL A C 1
ATOM 3751 O O . VAL A 1 509 ? 35.174 7.700 -47.101 1.00 93.75 509 VAL A O 1
ATOM 3754 N N . HIS A 1 510 ? 36.519 6.956 -45.461 1.00 93.25 510 HIS A N 1
ATOM 3755 C CA . HIS A 1 510 ? 37.440 8.079 -45.422 1.00 93.25 510 HIS A CA 1
ATOM 3756 C C . HIS A 1 510 ? 38.782 7.641 -46.008 1.00 93.25 510 HIS A C 1
ATOM 3758 O O . HIS A 1 510 ? 39.429 6.716 -45.505 1.00 93.25 510 HIS A O 1
ATOM 3764 N N . LEU A 1 511 ? 39.217 8.312 -47.069 1.00 92.44 511 LEU A N 1
ATOM 3765 C CA . LEU A 1 511 ? 40.495 8.067 -47.724 1.00 92.44 511 LEU A CA 1
ATOM 3766 C C . LEU A 1 511 ? 41.484 9.137 -47.305 1.00 92.44 511 LEU A C 1
ATOM 3768 O O . LEU A 1 511 ? 41.402 10.286 -47.745 1.00 92.44 511 LEU A O 1
ATOM 3772 N N . SER A 1 512 ? 42.437 8.751 -46.464 1.00 92.31 512 SER A N 1
ATOM 3773 C CA . SER A 1 512 ? 43.507 9.659 -46.065 1.00 92.31 512 SER A CA 1
ATOM 3774 C C . SER A 1 512 ? 44.633 9.630 -47.102 1.00 92.31 512 SER A C 1
ATOM 3776 O O . SER A 1 512 ? 45.003 8.548 -47.568 1.00 92.31 512 SER A O 1
ATOM 3778 N N . PRO A 1 513 ? 45.171 10.799 -47.489 1.00 91.19 513 PRO A N 1
ATOM 3779 C CA . PRO A 1 513 ? 46.186 10.901 -48.529 1.00 91.19 513 PRO A CA 1
ATOM 3780 C C . PRO A 1 513 ? 47.522 10.264 -48.108 1.00 91.19 513 PRO A C 1
ATOM 3782 O O . PRO A 1 513 ? 47.762 10.063 -46.914 1.00 91.19 513 PRO A O 1
ATOM 3785 N N . PRO A 1 514 ? 48.424 9.992 -49.071 1.00 90.25 514 PRO A N 1
ATOM 3786 C CA . PRO A 1 514 ? 49.727 9.403 -48.787 1.00 90.25 514 PRO A CA 1
ATOM 3787 C C . PRO A 1 514 ? 50.524 10.219 -47.763 1.00 90.25 514 PRO A C 1
ATOM 3789 O O . PRO A 1 514 ? 50.553 11.455 -47.812 1.00 90.25 514 PRO A O 1
ATOM 3792 N N . LEU A 1 515 ? 51.218 9.530 -46.854 1.00 87.38 515 LEU A N 1
ATOM 3793 C CA . LEU A 1 515 ? 52.059 10.158 -45.831 1.00 87.38 515 LEU A CA 1
ATOM 3794 C C . LEU A 1 515 ? 53.043 11.159 -46.460 1.00 87.38 515 LEU A C 1
ATOM 3796 O O . LEU A 1 515 ? 53.804 10.822 -47.364 1.00 87.38 515 LEU A O 1
ATOM 3800 N N . GLY A 1 516 ? 53.038 12.397 -45.959 1.00 85.81 516 GLY A N 1
ATOM 3801 C CA . GLY A 1 516 ? 53.914 13.473 -46.440 1.00 85.81 516 GLY A CA 1
ATOM 3802 C C . GLY A 1 516 ? 53.338 14.323 -47.576 1.00 85.81 516 GLY A C 1
ATOM 3803 O O . GLY A 1 516 ? 54.012 15.241 -48.039 1.00 85.81 516 GLY A O 1
ATOM 3804 N N . THR A 1 517 ? 52.097 14.071 -48.000 1.00 84.56 517 THR A N 1
ATOM 3805 C CA . THR A 1 517 ? 51.400 14.910 -48.980 1.00 84.56 517 THR A CA 1
ATOM 3806 C C . THR A 1 517 ? 50.383 15.850 -48.326 1.00 84.56 517 THR A C 1
ATOM 3808 O O . THR A 1 517 ? 49.719 15.498 -47.355 1.00 84.56 517 THR A O 1
ATOM 3811 N N . ALA A 1 518 ? 50.235 17.066 -48.862 1.00 83.06 518 ALA A N 1
ATOM 3812 C CA . ALA A 1 518 ? 49.256 18.057 -48.396 1.00 83.06 518 ALA A CA 1
ATOM 3813 C C . ALA A 1 518 ? 47.848 17.810 -48.984 1.00 83.06 518 ALA A C 1
ATOM 3815 O O . ALA A 1 518 ? 47.216 18.727 -49.514 1.00 83.06 518 ALA A O 1
ATOM 3816 N N . GLY A 1 519 ? 47.388 16.557 -48.969 1.00 81.56 519 GLY A N 1
ATOM 3817 C CA . GLY A 1 519 ? 46.070 16.171 -49.476 1.00 81.56 519 GLY A CA 1
ATOM 3818 C C . GLY A 1 519 ? 44.946 16.429 -48.467 1.00 81.56 519 GLY A C 1
ATOM 3819 O O . GLY A 1 519 ? 45.181 16.497 -47.261 1.00 81.56 519 GLY A O 1
ATOM 3820 N N . LYS A 1 520 ? 43.710 16.555 -48.959 1.00 87.38 520 LYS A N 1
ATOM 3821 C CA . LYS A 1 520 ? 42.505 16.490 -48.118 1.00 87.38 520 LYS A CA 1
ATOM 3822 C C . LYS A 1 520 ? 42.061 15.033 -47.987 1.00 87.38 520 LYS A C 1
ATOM 3824 O O . LYS A 1 520 ? 42.203 14.278 -48.948 1.00 87.38 520 LYS A O 1
ATOM 3829 N N . THR A 1 521 ? 41.516 14.665 -46.829 1.00 89.19 521 THR A N 1
ATOM 3830 C CA . THR A 1 521 ? 40.755 13.419 -46.682 1.00 89.19 521 THR A CA 1
ATOM 3831 C C . THR A 1 521 ? 39.534 13.481 -47.595 1.00 89.19 521 THR A C 1
ATOM 3833 O O . THR A 1 521 ? 38.908 14.538 -47.711 1.00 89.19 521 THR A O 1
ATOM 3836 N N . LEU A 1 522 ? 39.259 12.383 -48.292 1.00 91.12 522 LEU A N 1
ATOM 3837 C CA . LEU A 1 522 ? 38.099 12.251 -49.167 1.00 91.12 522 LEU A CA 1
ATOM 3838 C C . LEU A 1 522 ? 37.090 11.316 -48.513 1.00 91.12 522 LEU A C 1
ATOM 3840 O O . LEU A 1 522 ? 37.450 10.198 -48.148 1.00 91.12 522 LEU A O 1
ATOM 3844 N N . ASP A 1 523 ? 35.850 11.775 -48.401 1.00 93.25 523 ASP A N 1
ATOM 3845 C CA . ASP A 1 523 ? 34.803 11.100 -47.643 1.00 93.25 523 ASP A CA 1
ATOM 3846 C C . ASP A 1 523 ? 33.696 10.633 -48.593 1.00 93.25 523 ASP A C 1
ATOM 3848 O O . ASP A 1 523 ? 33.150 11.420 -49.374 1.00 93.25 523 ASP A O 1
ATOM 3852 N N . TYR A 1 524 ? 33.375 9.342 -48.548 1.00 93.88 524 TYR A N 1
ATOM 3853 C CA . TYR A 1 524 ? 32.436 8.709 -49.466 1.00 93.88 524 TYR A CA 1
ATOM 3854 C C . TYR A 1 524 ? 31.360 7.935 -48.722 1.00 93.88 524 TYR A C 1
ATOM 3856 O O . TYR A 1 524 ? 31.648 7.035 -47.937 1.00 93.88 524 TYR A O 1
ATOM 3864 N N . GLN A 1 525 ? 30.102 8.223 -49.048 1.00 94.44 525 GLN A N 1
ATOM 3865 C CA . GLN A 1 525 ? 28.965 7.462 -48.542 1.00 94.44 525 GLN A CA 1
ATOM 3866 C C . GLN A 1 525 ? 28.930 6.067 -49.177 1.00 94.44 525 GLN A C 1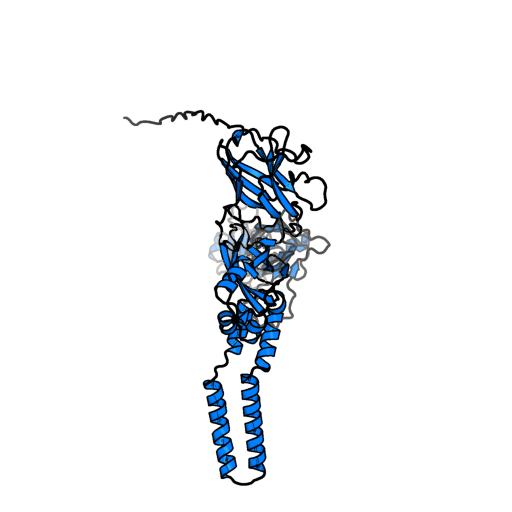
ATOM 3868 O O . GLN A 1 525 ? 29.038 5.915 -50.399 1.00 94.44 525 GLN A O 1
ATOM 3873 N N . VAL A 1 526 ? 28.746 5.050 -48.341 1.00 93.12 526 VAL A N 1
ATOM 3874 C CA . VAL A 1 526 ? 28.704 3.644 -48.743 1.00 93.12 526 VAL A CA 1
ATOM 3875 C C . VAL A 1 526 ? 27.257 3.174 -48.833 1.00 93.12 526 VAL A C 1
ATOM 3877 O O . VAL A 1 526 ? 26.423 3.433 -47.968 1.00 93.12 526 VAL A O 1
ATOM 3880 N N . LYS A 1 527 ? 26.946 2.444 -49.903 1.00 92.12 527 LYS A N 1
ATOM 3881 C CA . LYS A 1 527 ? 25.659 1.785 -50.112 1.00 92.12 527 LYS A CA 1
ATOM 3882 C C . LYS A 1 527 ? 25.885 0.368 -50.623 1.00 92.12 527 LYS A C 1
ATOM 3884 O O . LYS A 1 527 ? 26.458 0.185 -51.694 1.00 92.12 527 LYS A O 1
ATOM 3889 N N . ASN A 1 528 ? 25.377 -0.625 -49.890 1.00 89.94 528 ASN A N 1
ATOM 3890 C CA . ASN A 1 528 ? 25.530 -2.054 -50.201 1.00 89.94 528 ASN A CA 1
ATOM 3891 C C . ASN A 1 528 ? 27.008 -2.452 -50.372 1.00 89.94 528 ASN A C 1
ATOM 3893 O O . ASN A 1 528 ? 27.383 -2.982 -51.421 1.00 89.94 528 ASN A O 1
ATOM 3897 N N . ALA A 1 529 ? 27.845 -2.080 -49.395 1.00 90.56 529 ALA A N 1
ATOM 3898 C CA . ALA A 1 529 ? 29.297 -2.277 -49.407 1.00 90.56 529 ALA A CA 1
ATOM 3899 C C . ALA A 1 529 ? 30.021 -1.673 -50.628 1.00 90.56 529 ALA A C 1
ATOM 3901 O O . ALA A 1 529 ? 31.114 -2.110 -50.992 1.00 90.56 529 ALA A O 1
ATOM 3902 N N . LYS A 1 530 ? 29.421 -0.675 -51.288 1.00 91.81 530 LYS A N 1
ATOM 3903 C CA . LYS A 1 530 ? 30.014 0.023 -52.430 1.00 91.81 530 LYS A CA 1
ATOM 3904 C C . LYS A 1 530 ? 29.982 1.529 -52.243 1.00 91.81 530 LYS A C 1
ATOM 3906 O O . LYS A 1 530 ? 28.986 2.065 -51.768 1.00 91.81 530 LYS A O 1
ATOM 3911 N N . PHE A 1 531 ? 31.019 2.213 -52.697 1.00 93.12 531 PHE A N 1
ATOM 3912 C CA . PHE A 1 531 ? 31.030 3.668 -52.822 1.00 93.12 531 PHE A CA 1
ATOM 3913 C C . PHE A 1 531 ? 31.449 4.076 -54.232 1.00 93.12 531 PHE A C 1
ATOM 3915 O O . PHE A 1 531 ? 32.006 3.274 -54.984 1.00 93.12 531 PHE A O 1
ATOM 3922 N N . THR A 1 532 ? 31.130 5.306 -54.617 1.00 91.38 532 THR A N 1
ATOM 3923 C CA . THR A 1 532 ? 31.403 5.815 -55.961 1.00 91.38 532 THR A CA 1
ATOM 3924 C C . THR A 1 532 ? 32.398 6.956 -55.874 1.00 91.38 532 THR A C 1
ATOM 3926 O O . THR A 1 532 ? 32.119 7.956 -55.219 1.00 91.38 532 THR A O 1
ATOM 3929 N N . PHE A 1 533 ? 33.518 6.824 -56.579 1.00 88.69 533 PHE A N 1
ATOM 3930 C CA . PHE A 1 533 ? 34.390 7.944 -56.901 1.00 88.69 533 PHE A CA 1
ATOM 3931 C C . PHE A 1 533 ? 33.771 8.740 -58.048 1.00 88.69 533 PHE A C 1
ATOM 3933 O O . PHE A 1 533 ? 33.709 8.217 -59.169 1.00 88.69 533 PHE A O 1
ATOM 3940 N N . PRO A 1 534 ? 33.321 9.980 -57.816 1.00 89.00 534 PRO A N 1
ATOM 3941 C CA . PRO A 1 534 ? 32.844 10.815 -58.897 1.00 89.00 534 PRO A CA 1
ATOM 3942 C C . PRO A 1 534 ? 34.031 11.259 -59.755 1.00 89.00 534 PRO A C 1
ATOM 3944 O O . PRO A 1 534 ? 35.113 11.561 -59.244 1.00 89.00 534 PRO A O 1
ATOM 3947 N N . ALA A 1 535 ? 33.831 11.351 -61.069 1.00 84.50 535 ALA A N 1
ATOM 3948 C CA . ALA A 1 535 ? 34.876 11.806 -61.993 1.00 84.50 535 ALA A CA 1
ATOM 3949 C C . ALA A 1 535 ? 35.465 13.183 -61.604 1.00 84.50 535 ALA A C 1
ATOM 3951 O O . ALA A 1 535 ? 36.643 13.457 -61.845 1.00 84.50 535 ALA A O 1
ATOM 3952 N N . THR A 1 536 ? 34.669 14.034 -60.948 1.00 85.38 536 THR A N 1
ATOM 3953 C CA . THR A 1 536 ? 35.062 15.371 -60.471 1.00 85.38 536 THR A CA 1
ATOM 3954 C C . THR A 1 536 ? 36.124 15.360 -59.373 1.00 85.38 536 THR A C 1
ATOM 3956 O O . THR A 1 536 ? 36.824 16.354 -59.209 1.00 85.38 536 THR A O 1
ATOM 3959 N N . ASP A 1 537 ? 36.278 14.258 -58.636 1.00 85.56 537 ASP A N 1
ATOM 3960 C CA . ASP A 1 537 ? 37.277 14.159 -57.564 1.00 85.56 537 ASP A CA 1
ATOM 3961 C C . ASP A 1 537 ? 38.675 13.815 -58.088 1.00 85.56 537 ASP A C 1
ATOM 3963 O O . ASP A 1 537 ? 39.656 13.918 -57.351 1.00 85.56 537 ASP A O 1
ATOM 3967 N N . SER A 1 538 ? 38.793 13.452 -59.369 1.00 81.25 538 SER A N 1
ATOM 3968 C CA . SER A 1 538 ? 40.062 13.045 -59.984 1.00 81.25 538 SER A CA 1
ATOM 3969 C C . SER A 1 538 ? 41.154 14.121 -59.927 1.00 81.25 538 SER A C 1
ATOM 3971 O O . SER A 1 538 ? 42.334 13.785 -59.793 1.00 81.25 538 SER A O 1
ATOM 3973 N N . ASP A 1 539 ? 40.775 15.402 -59.933 1.00 81.56 539 ASP A N 1
ATOM 3974 C CA . ASP A 1 539 ? 41.702 16.532 -59.797 1.00 81.56 539 ASP A CA 1
ATOM 3975 C C . ASP A 1 539 ? 42.247 16.687 -58.365 1.00 81.56 539 ASP A C 1
ATOM 3977 O O . ASP A 1 539 ? 43.342 17.220 -58.170 1.00 81.56 539 ASP A O 1
ATOM 3981 N N . ASN A 1 540 ? 41.519 16.176 -57.366 1.00 81.38 540 ASN A N 1
ATOM 3982 C CA . ASN A 1 540 ? 41.899 16.222 -55.952 1.00 81.38 540 ASN A CA 1
ATOM 3983 C C . ASN A 1 540 ? 42.738 15.006 -55.516 1.00 81.38 540 ASN A C 1
ATOM 3985 O O . ASN A 1 540 ? 43.343 15.032 -54.442 1.00 81.38 540 ASN A O 1
ATOM 3989 N N . LEU A 1 541 ? 42.805 13.955 -56.342 1.00 84.12 541 LEU A N 1
ATOM 3990 C CA . LEU A 1 541 ? 43.596 12.754 -56.070 1.00 84.12 541 LEU A CA 1
ATOM 3991 C C . LEU A 1 541 ? 45.079 12.985 -56.379 1.00 84.12 541 LEU A C 1
ATOM 3993 O O . LEU A 1 541 ? 45.457 13.344 -57.497 1.00 84.12 541 LEU A O 1
ATOM 3997 N N . GLN A 1 542 ? 45.937 12.735 -55.397 1.00 86.25 542 GLN A N 1
ATOM 3998 C CA . GLN A 1 542 ? 47.388 12.718 -55.548 1.00 86.25 542 GLN A CA 1
ATOM 3999 C C . GLN A 1 542 ? 47.874 11.310 -55.894 1.00 86.25 542 GLN A C 1
ATOM 4001 O O . GLN A 1 542 ? 47.198 10.322 -55.632 1.00 86.25 542 GLN A O 1
ATOM 4006 N N . LEU A 1 543 ? 49.053 11.215 -56.506 1.00 86.94 543 LEU A N 1
ATOM 4007 C CA . LEU A 1 543 ? 49.685 9.923 -56.762 1.00 86.94 543 LEU A CA 1
ATOM 4008 C C . LEU A 1 543 ? 50.196 9.331 -55.445 1.00 86.94 543 LEU A C 1
ATOM 4010 O O . LEU A 1 543 ? 50.855 10.030 -54.674 1.00 86.94 543 LEU A O 1
ATOM 4014 N N . GLY A 1 544 ? 49.926 8.049 -55.210 1.00 88.00 544 GLY A N 1
ATOM 4015 C CA . GLY A 1 544 ? 50.392 7.329 -54.027 1.00 88.00 544 GLY A CA 1
ATOM 4016 C C . GLY A 1 544 ? 49.341 6.423 -53.393 1.00 88.00 544 GLY A C 1
ATOM 4017 O O . GLY A 1 544 ? 48.277 6.175 -53.959 1.00 88.00 544 GLY A O 1
ATOM 4018 N N . GLU A 1 545 ? 49.685 5.899 -52.221 1.00 89.69 545 GLU A N 1
ATOM 4019 C CA . GLU A 1 545 ? 48.879 4.954 -51.450 1.00 89.69 545 GLU A CA 1
ATOM 4020 C C . GLU A 1 545 ? 48.023 5.689 -50.411 1.00 89.69 545 GLU A C 1
ATOM 4022 O O . GLU A 1 545 ? 48.543 6.361 -49.521 1.00 89.69 545 GLU A O 1
ATOM 4027 N N . TYR A 1 546 ? 46.706 5.571 -50.548 1.00 90.69 546 TYR A N 1
ATOM 4028 C CA . TYR A 1 546 ? 45.716 6.098 -49.618 1.00 90.69 546 TYR A CA 1
ATOM 4029 C C . TYR A 1 546 ? 45.357 5.030 -48.591 1.00 90.69 546 TYR A C 1
ATOM 4031 O O . TYR A 1 546 ? 45.048 3.893 -48.961 1.00 90.69 546 TYR A O 1
ATOM 4039 N N . SER A 1 547 ? 45.340 5.402 -47.313 1.00 89.12 547 SER A N 1
ATOM 4040 C CA . SER A 1 547 ? 44.833 4.527 -46.256 1.00 89.12 547 SER A CA 1
ATOM 4041 C C . SER A 1 547 ? 43.317 4.650 -46.146 1.00 89.12 547 SER A C 1
ATOM 4043 O O . SER A 1 547 ? 42.787 5.766 -46.125 1.00 89.12 547 SER A O 1
ATOM 4045 N N . VAL A 1 548 ? 42.637 3.510 -46.038 1.00 89.88 548 VAL A N 1
ATOM 4046 C CA . VAL A 1 548 ? 41.179 3.438 -45.930 1.00 89.88 548 VAL A CA 1
ATOM 4047 C C . VAL A 1 548 ? 40.780 3.325 -44.457 1.00 89.88 548 VAL A C 1
ATOM 4049 O O . VAL A 1 548 ? 41.141 2.368 -43.768 1.00 89.88 548 VAL A O 1
ATOM 4052 N N . THR A 1 549 ? 40.010 4.293 -43.978 1.00 90.19 549 THR A N 1
ATOM 4053 C CA . THR A 1 549 ? 39.299 4.239 -42.691 1.00 90.19 549 THR A CA 1
ATOM 4054 C C . THR A 1 549 ? 37.801 4.209 -42.956 1.00 90.19 549 THR A C 1
ATOM 4056 O O . THR A 1 549 ? 37.351 4.798 -43.936 1.00 90.19 549 THR A O 1
ATOM 4059 N N . VAL A 1 550 ? 37.032 3.503 -42.133 1.00 91.81 550 VAL A N 1
ATOM 4060 C CA . VAL A 1 550 ? 35.592 3.317 -42.350 1.00 91.81 550 VAL A CA 1
ATOM 4061 C C . VAL A 1 550 ? 34.789 3.637 -41.102 1.00 91.81 550 VAL A C 1
ATOM 4063 O O . VAL A 1 550 ? 35.255 3.423 -39.984 1.00 91.81 550 VAL A O 1
ATOM 4066 N N . ASP A 1 551 ? 33.564 4.096 -41.313 1.00 89.50 551 ASP A N 1
ATOM 4067 C CA . ASP A 1 551 ? 32.628 4.429 -40.249 1.00 89.50 551 ASP A CA 1
ATOM 4068 C C . ASP A 1 551 ? 31.407 3.514 -40.326 1.00 89.50 551 ASP A C 1
ATOM 4070 O O . ASP A 1 551 ? 30.882 3.224 -41.407 1.00 89.50 551 ASP A O 1
ATOM 4074 N N . VAL A 1 552 ? 30.937 3.085 -39.157 1.00 88.94 552 VAL A N 1
ATOM 4075 C CA . VAL A 1 552 ? 29.630 2.446 -38.960 1.00 88.94 552 VAL A CA 1
ATOM 4076 C C . VAL A 1 552 ? 28.761 3.353 -38.087 1.00 88.94 552 VAL A C 1
ATOM 4078 O O . VAL A 1 552 ? 29.304 4.175 -37.343 1.00 88.94 552 VAL A O 1
ATOM 4081 N N . PRO A 1 553 ? 27.423 3.201 -38.083 1.00 83.81 553 PRO A N 1
ATOM 4082 C CA . PRO A 1 553 ? 26.539 4.058 -37.289 1.00 83.81 553 PRO A CA 1
ATOM 4083 C C . PRO A 1 553 ? 26.905 4.141 -35.798 1.00 83.81 553 PRO A C 1
ATOM 4085 O O . PRO A 1 553 ? 26.577 5.122 -35.133 1.00 83.81 553 PRO A O 1
ATOM 4088 N N . GLN A 1 554 ? 27.558 3.103 -35.271 1.00 86.25 554 GLN A N 1
ATOM 4089 C CA . GLN A 1 554 ? 27.923 2.959 -33.866 1.00 86.25 554 GLN A CA 1
ATOM 4090 C C . GLN A 1 554 ? 29.356 3.419 -33.534 1.00 86.25 554 GLN A C 1
ATOM 4092 O O . GLN A 1 554 ? 29.641 3.657 -32.359 1.00 86.25 554 GLN A O 1
ATOM 4097 N N . LYS A 1 555 ? 30.266 3.525 -34.517 1.00 83.75 555 LYS A N 1
ATOM 4098 C CA . LYS A 1 555 ? 31.705 3.777 -34.297 1.00 83.75 555 LYS A CA 1
ATOM 4099 C C . LYS A 1 555 ? 32.348 4.399 -35.542 1.00 83.75 555 LYS A C 1
ATOM 4101 O O . LYS A 1 555 ? 32.249 3.847 -36.634 1.00 83.75 555 LYS A O 1
ATOM 4106 N N . SER A 1 556 ? 33.037 5.523 -35.360 1.00 86.44 556 SER A N 1
ATOM 4107 C CA . SER A 1 556 ? 33.772 6.231 -36.416 1.00 86.44 556 SER A CA 1
ATOM 4108 C C . SER A 1 556 ? 35.270 5.920 -36.381 1.00 86.44 556 SER A C 1
ATOM 4110 O O . SER A 1 556 ? 35.831 5.686 -35.307 1.00 86.44 556 SER A O 1
ATOM 4112 N N . GLY A 1 557 ? 35.938 6.020 -37.527 1.00 85.75 557 GLY A N 1
ATOM 4113 C CA . GLY A 1 557 ? 37.390 5.954 -37.663 1.00 85.75 557 GLY A CA 1
ATOM 4114 C C . GLY A 1 557 ? 37.970 4.548 -37.527 1.00 85.75 557 GLY A C 1
ATOM 4115 O O . GLY A 1 557 ? 39.095 4.400 -37.044 1.00 85.75 557 GLY A O 1
ATOM 4116 N N . ILE A 1 558 ? 37.229 3.512 -37.927 1.00 86.88 558 ILE A N 1
ATOM 4117 C CA . ILE A 1 558 ? 37.713 2.130 -37.891 1.00 86.88 558 ILE A CA 1
ATOM 4118 C C . ILE A 1 558 ? 38.840 1.994 -38.918 1.00 86.88 558 ILE A C 1
ATOM 4120 O O . ILE A 1 558 ? 38.637 2.143 -40.126 1.00 86.88 558 ILE A O 1
ATOM 4124 N N . GLN A 1 559 ? 40.056 1.738 -38.435 1.00 87.38 559 GLN A N 1
ATOM 4125 C CA . GLN A 1 559 ? 41.208 1.520 -39.306 1.00 87.38 559 GLN A CA 1
ATOM 4126 C C . GLN A 1 559 ? 41.091 0.178 -40.017 1.00 87.38 559 GLN A C 1
ATOM 4128 O O . GLN A 1 559 ? 40.826 -0.850 -39.393 1.00 87.38 559 GLN A O 1
ATOM 4133 N N . THR A 1 560 ? 41.326 0.189 -41.326 1.00 86.31 560 THR A N 1
ATOM 4134 C CA . THR A 1 560 ? 41.331 -1.025 -42.140 1.00 86.31 560 THR A CA 1
ATOM 4135 C C . THR A 1 560 ? 42.740 -1.354 -42.617 1.00 86.31 560 THR A C 1
ATOM 4137 O O . THR A 1 560 ? 43.625 -0.501 -42.622 1.00 86.31 560 THR A O 1
ATOM 4140 N N . ASN A 1 561 ? 42.946 -2.601 -43.043 1.00 84.38 561 ASN A N 1
ATOM 4141 C CA . ASN A 1 561 ? 44.204 -3.017 -43.666 1.00 84.38 561 ASN A CA 1
ATOM 4142 C C . ASN A 1 561 ? 44.230 -2.730 -45.176 1.00 84.38 561 ASN A C 1
ATOM 4144 O O . ASN A 1 561 ? 45.233 -3.011 -45.828 1.00 84.38 561 ASN A O 1
ATOM 4148 N N . ALA A 1 562 ? 43.130 -2.226 -45.740 1.00 85.31 562 ALA A N 1
ATOM 4149 C CA . ALA A 1 562 ? 43.021 -1.957 -47.161 1.00 85.31 562 ALA A CA 1
ATOM 4150 C C . ALA A 1 562 ? 43.671 -0.615 -47.515 1.00 85.31 562 ALA A C 1
ATOM 4152 O O . ALA A 1 562 ? 43.536 0.385 -46.802 1.00 85.31 562 ALA A O 1
ATOM 4153 N N . THR A 1 563 ? 44.346 -0.589 -48.661 1.00 87.25 563 THR A N 1
ATOM 4154 C CA . THR A 1 563 ? 44.922 0.626 -49.233 1.00 87.25 563 THR A CA 1
ATOM 4155 C C . THR A 1 563 ? 44.540 0.764 -50.700 1.00 87.25 563 THR A C 1
ATOM 4157 O O . THR A 1 563 ? 44.327 -0.220 -51.409 1.00 87.25 563 THR A O 1
ATOM 4160 N N . ILE A 1 564 ? 44.423 2.008 -51.163 1.00 85.12 564 ILE A N 1
ATOM 4161 C CA . ILE A 1 564 ? 44.116 2.331 -52.560 1.00 85.12 564 ILE A CA 1
ATOM 4162 C C . ILE A 1 564 ? 45.323 3.038 -53.163 1.00 85.12 564 ILE A C 1
ATOM 4164 O O . ILE A 1 564 ? 45.696 4.119 -52.719 1.00 85.12 564 ILE A O 1
ATOM 4168 N N . THR A 1 565 ? 45.931 2.459 -54.199 1.00 85.12 565 THR A N 1
ATOM 4169 C CA . THR A 1 565 ? 47.047 3.103 -54.909 1.00 85.12 565 THR A CA 1
ATOM 4170 C C . THR A 1 565 ? 46.559 3.851 -56.153 1.00 85.12 565 THR A C 1
ATOM 4172 O O . THR A 1 565 ? 46.002 3.249 -57.074 1.00 85.12 565 THR A O 1
ATOM 4175 N N . ILE A 1 566 ? 46.829 5.155 -56.220 1.00 83.19 566 ILE A N 1
ATOM 4176 C CA . ILE A 1 566 ? 46.588 6.007 -57.394 1.00 83.19 566 ILE A CA 1
ATOM 4177 C C . ILE A 1 566 ? 47.902 6.167 -58.177 1.00 83.19 566 ILE A C 1
ATOM 4179 O O . ILE A 1 566 ? 48.913 6.578 -57.601 1.00 83.19 566 ILE A O 1
ATOM 4183 N N . LYS A 1 567 ? 47.900 5.823 -59.473 1.00 80.06 567 LYS A N 1
ATOM 4184 C CA . LYS A 1 567 ? 49.061 5.834 -60.382 1.00 80.06 567 LYS A CA 1
ATOM 4185 C C . LYS A 1 567 ? 48.947 6.839 -61.531 1.00 80.06 567 LYS A C 1
ATOM 4187 O O . LYS A 1 567 ? 47.830 7.113 -62.035 1.00 80.06 567 LYS A O 1
#

Radius of gyration: 44.85 Å; chains: 1; bounding box: 114×104×124 Å

pLDDT: mean 74.27, std 18.09, range [25.2, 94.88]

Foldseek 3Di:
DDDDDDDDDDDDDDDDPPPPPPPDPDDADFQPQPDPADADDPPWAKDWPDFPEDAAWDKTKIKIFDAQFVQWDKAKFFDDPPPPGTHGCPQFKDWAWPDTDRTMTITMITGHLVHAWGKMFIWIDGPRHTYTNVDIHTYHGNVPSQKGWADLPCDDPDPPDQKHKYKDWDALVRCCVQQNNQQSVWWGKMKMKMFGQDPFFKWQWQWKWKAFPVDIGTFDALVVSLVRLVVVVCVDPLVVVLVVLVVVLVVQCVVCVVVVDVVSNVVSVVCSPCVNVVSCVVDPDCSVVSSVSSVQAADHNPDDIADHRGMDMHMGIDTCVVHPDPSNPDDPVNSVVRSNRMIMMIGTDTHGPPPLPQWAFPAKVVLEAAVQVCVVVLKDKIATDTPSLLQFQWKWWAAPDPVDDPPPPDDPDTPTPHPDDDDQDCPSVGRMGMDRDCVPDDFDKTWMATDGPVDGGHGYPGIRGYDYDWAFPEKAWPVRDDPEDELVPLPAKTKIATDTPPLQQWQKKWWAAPPPDPADIDIFGDHRRMTIDHSVCSVRHDAAKTFIFTDGPSDGGHGYPYIHGYD

Secondary structure (DSSP, 8-state):
-------------------------PPPPPTT-----PPPPTT-EEEESS----STT-EEEEEEE-TTGGG-EEEEEEE-TT-SS-B--TTTEEEEEEEE-SSEEEEEEEE-TT--SEEEEEEEE-SS-EEEEEEEEEEP-TT-TTEEEE-TT-----TT-SEEEEEEEEPHHHHHHHH-HHHHTTEEEEEEEEEE--SS-EEEEEEEEEEESS-EEEPPPHHHHHHHHHHHHHTSHHHHHHHHHHHHHHHHHHHHTTS--HHHHHHHHHHHHHHHHHHHHHS---HHHHHHHHHHHB--TTTEEE-TT-EEEEEEEEEHHHH-TTGGG--HHHHHHHHHTEEEEEEEEEE--------EEEEEESSEEEHHHHHHHS-EEEEEEEESGGGEEEEEEE----TT--S-S-----EEE---SSS---BTTTTEEEE---TT--SEEEEEEEEESS-S-EEEEEEEEEEPPPEEEEEEETTS--S-B-GGGTTS-EEEEEEEESGGG--EEEEEPPTT--PPPEEEE-BTTEEEE-GGGGGTPPSEEEEEEEEETTEEEEEEEEEEEE-